Protein 2DKN (pdb70)

Structure (mmCIF, N/CA/C/O backbone):
data_2DKN
#
_entry.id   2DKN
#
_cell.length_a   62.457
_cell.length_b   82.248
_cell.length_c   86.569
_cell.angle_alpha   90.00
_cell.angle_beta   90.00
_cell.angle_gamma   90.00
#
_symmetry.space_group_name_H-M   'P 21 21 21'
#
loop_
_entity.id
_entity.type
_entity.pdbx_description
1 polymer '3-alpha-hydroxysteroid dehydrogenase'
2 non-polymer '1,4-DIHYDRONICOTINAMIDE ADENINE DINUCLEOTIDE'
3 water water
#
loop_
_atom_site.group_PDB
_atom_site.id
_atom_site.type_symbol
_atom_site.label_atom_id
_atom_site.label_alt_id
_atom_site.label_comp_id
_atom_site.label_asym_id
_atom_site.label_entity_id
_atom_site.label_seq_id
_atom_site.pdbx_PDB_ins_code
_atom_site.Cartn_x
_atom_site.Cartn_y
_atom_site.Cartn_z
_atom_site.occupancy
_atom_site.B_iso_or_equiv
_atom_site.auth_seq_id
_atom_site.auth_comp_id
_atom_site.auth_asym_id
_atom_site.auth_atom_id
_atom_site.pdbx_PDB_model_num
ATOM 1 N N . SER A 1 2 ? 2.114 -5.849 17.780 1.00 16.33 2 SER A N 1
ATOM 2 C CA . SER A 1 2 ? 1.194 -5.703 16.632 1.00 17.48 2 SER A CA 1
ATOM 3 C C . SER A 1 2 ? 1.610 -6.587 15.453 1.00 15.62 2 SER A C 1
ATOM 4 O O . SER A 1 2 ? 2.637 -7.257 15.522 1.00 16.12 2 SER A O 1
ATOM 7 N N . VAL A 1 3 ? 0.809 -6.567 14.385 1.00 12.93 3 VAL A N 1
ATOM 8 C CA . VAL A 1 3 ? 1.034 -7.375 13.180 1.00 10.99 3 VAL A CA 1
ATOM 9 C C . VAL A 1 3 ? 1.401 -6.417 12.043 1.00 10.04 3 VAL A C 1
ATOM 10 O O . VAL A 1 3 ? 0.632 -5.517 11.712 1.00 8.12 3 VAL A O 1
ATOM 14 N N . ILE A 1 4 ? 2.591 -6.606 11.486 1.00 9.68 4 ILE A N 1
ATOM 15 C CA . ILE A 1 4 ? 3.141 -5.669 10.509 1.00 8.08 4 ILE A CA 1
ATOM 16 C C . ILE A 1 4 ? 3.619 -6.441 9.286 1.00 8.55 4 ILE A C 1
ATOM 17 O O . ILE A 1 4 ? 4.385 -7.398 9.425 1.00 9.61 4 ILE A O 1
ATOM 22 N N . ALA A 1 5 ? 3.155 -6.027 8.100 1.00 7.50 5 ALA A N 1
ATOM 23 C CA . ALA A 1 5 ? 3.615 -6.584 6.827 1.00 6.83 5 ALA A CA 1
ATOM 24 C C . ALA A 1 5 ? 4.778 -5.767 6.286 1.00 6.91 5 ALA A C 1
ATOM 25 O O . ALA A 1 5 ? 4.750 -4.532 6.327 1.00 5.93 5 ALA A O 1
ATOM 27 N N . ILE A 1 6 ? 5.787 -6.454 5.747 1.00 5.22 6 ILE A N 1
ATOM 28 C CA . ILE A 1 6 ? 6.972 -5.764 5.207 1.00 5.65 6 ILE A CA 1
ATOM 29 C C . ILE A 1 6 ? 7.289 -6.338 3.820 1.00 6.65 6 ILE A C 1
ATOM 30 O O . ILE A 1 6 ? 7.629 -7.524 3.708 1.00 7.15 6 ILE A O 1
ATOM 35 N N . THR A 1 7 ? 7.164 -5.530 2.767 1.00 7.24 7 THR A N 1
ATOM 36 C CA . THR A 1 7 ? 7.626 -5.987 1.457 1.00 6.43 7 THR A CA 1
ATOM 37 C C . THR A 1 7 ? 9.125 -5.779 1.381 1.00 6.66 7 THR A C 1
ATOM 38 O O . THR A 1 7 ? 9.651 -4.829 1.974 1.00 7.13 7 THR A O 1
ATOM 42 N N . GLY A 1 8 ? 9.816 -6.676 0.679 1.00 6.09 8 GLY A N 1
ATOM 43 C CA . GLY A 1 8 ? 11.280 -6.645 0.608 1.00 7.83 8 GLY A CA 1
ATOM 44 C C . GLY A 1 8 ? 11.990 -7.156 1.864 1.00 7.01 8 GLY A C 1
ATOM 45 O O . GLY A 1 8 ? 13.113 -6.760 2.160 1.00 7.19 8 GLY A O 1
ATOM 46 N N . SER A 1 9 ? 11.333 -8.057 2.580 1.00 7.84 9 SER A N 1
ATOM 47 C CA . SER A 1 9 ? 11.810 -8.553 3.861 1.00 8.56 9 SER A CA 1
ATOM 48 C C . SER A 1 9 ? 13.027 -9.491 3.775 1.00 8.88 9 SER A C 1
ATOM 49 O O . SER A 1 9 ? 13.600 -9.833 4.814 1.00 9.05 9 SER A O 1
ATOM 52 N N . ALA A 1 10 ? 13.394 -9.941 2.570 1.00 7.76 10 ALA A N 1
ATOM 53 C CA . ALA A 1 10 ? 14.417 -11.010 2.456 1.00 9.57 10 ALA A CA 1
ATOM 54 C C . ALA A 1 10 ? 15.843 -10.477 2.446 1.00 9.84 10 ALA A C 1
ATOM 55 O O . ALA A 1 10 ? 16.801 -11.258 2.531 1.00 11.98 10 ALA A O 1
ATOM 57 N N . SER A 1 11 ? 15.998 -9.158 2.350 1.00 9.69 11 SER A N 1
ATOM 58 C CA . SER A 1 11 ? 17.320 -8.550 2.178 1.00 9.03 11 SER A CA 1
ATOM 59 C C . SER A 1 11 ? 17.379 -7.141 2.742 1.00 8.58 11 SER A C 1
ATOM 60 O O . SER A 1 11 ? 16.345 -6.501 2.929 1.00 8.83 11 SER A O 1
ATOM 63 N N . GLY A 1 12 ? 18.604 -6.637 2.893 1.00 8.57 12 GLY A N 1
ATOM 64 C CA . GLY A 1 12 ? 18.844 -5.233 3.205 1.00 7.90 12 GLY A CA 1
ATOM 65 C C . GLY A 1 12 ? 18.012 -4.620 4.308 1.00 8.25 12 GLY A C 1
ATOM 66 O O . GLY A 1 12 ? 17.932 -5.179 5.403 1.00 6.86 12 GLY A O 1
ATOM 67 N N . ILE A 1 13 ? 17.411 -3.467 4.010 1.00 7.30 13 ILE A N 1
ATOM 68 C CA . ILE A 1 13 ? 16.613 -2.692 4.978 1.00 7.07 13 ILE A CA 1
ATOM 69 C C . ILE A 1 13 ? 15.405 -3.483 5.495 1.00 5.90 13 ILE A C 1
ATOM 70 O O . ILE A 1 13 ? 15.131 -3.491 6.685 1.00 6.80 13 ILE A O 1
ATOM 75 N N . GLY A 1 14 ? 14.701 -4.155 4.592 1.00 6.59 14 GLY A N 1
ATOM 76 C CA . GLY A 1 14 ? 13.528 -4.937 4.967 1.00 6.02 14 GLY A CA 1
ATOM 77 C C . GLY A 1 14 ? 13.857 -6.080 5.906 1.00 5.47 14 GLY A C 1
ATOM 78 O O . GLY A 1 14 ? 13.107 -6.367 6.852 1.00 6.56 14 GLY A O 1
ATOM 79 N N . ALA A 1 15 ? 14.979 -6.740 5.630 1.00 6.77 15 ALA A N 1
ATOM 80 C CA . ALA A 1 15 ? 15.470 -7.837 6.474 1.00 7.15 15 ALA A CA 1
ATOM 81 C C . ALA A 1 15 ? 15.844 -7.300 7.855 1.00 7.69 15 ALA A C 1
ATOM 82 O O . ALA A 1 15 ? 15.534 -7.910 8.877 1.00 7.61 15 ALA A O 1
ATOM 84 N N . ALA A 1 16 ? 16.483 -6.138 7.878 1.00 7.49 16 ALA A N 1
ATOM 85 C CA . ALA A 1 16 ? 16.899 -5.542 9.144 1.00 7.83 16 ALA A CA 1
ATOM 86 C C . ALA A 1 16 ? 15.666 -5.184 9.979 1.00 8.69 16 ALA A C 1
ATOM 87 O O . ALA A 1 16 ? 15.635 -5.382 11.199 1.00 7.75 16 ALA A O 1
ATOM 89 N N . LEU A 1 17 ? 14.650 -4.654 9.309 1.00 8.61 17 LEU A N 1
ATOM 90 C CA . LEU A 1 17 ? 13.433 -4.227 9.974 1.00 8.44 17 LEU A CA 1
ATOM 91 C C . LEU A 1 17 ? 12.630 -5.437 10.476 1.00 8.35 17 LEU A C 1
ATOM 92 O O . LEU A 1 17 ? 12.085 -5.421 11.582 1.00 6.59 17 LEU A O 1
ATOM 97 N N . LYS A 1 18 ? 12.564 -6.488 9.660 1.00 8.59 18 LYS A N 1
ATOM 98 C CA . LYS A 1 18 ? 11.877 -7.714 10.065 1.00 10.51 18 LYS A CA 1
ATOM 99 C C . LYS A 1 18 ? 12.483 -8.225 11.372 1.00 11.15 18 LYS A C 1
ATOM 100 O O . LYS A 1 18 ? 11.770 -8.578 12.307 1.00 10.58 18 LYS A O 1
ATOM 106 N N . GLU A 1 19 ? 13.810 -8.244 11.433 1.00 10.93 19 GLU A N 1
ATOM 107 C CA . GLU A 1 19 ? 14.513 -8.707 12.627 1.00 13.18 19 GLU A CA 1
ATOM 108 C C . GLU A 1 19 ? 14.252 -7.788 13.822 1.00 12.44 19 GLU A C 1
ATOM 109 O O . GLU A 1 19 ? 13.914 -8.249 14.914 1.00 11.71 19 GLU A O 1
ATOM 115 N N . LEU A 1 20 ? 14.416 -6.489 13.611 1.00 11.68 20 LEU A N 1
ATOM 116 C CA . LEU A 1 20 ? 14.126 -5.497 14.661 1.00 11.58 20 LEU A CA 1
ATOM 117 C C . LEU A 1 20 ? 12.721 -5.655 15.272 1.00 11.57 20 LEU A C 1
ATOM 118 O O . LEU A 1 20 ? 12.569 -5.740 16.495 1.00 10.91 20 LEU A O 1
ATOM 123 N N . LEU A 1 21 ? 11.688 -5.674 14.429 1.00 10.12 21 LEU A N 1
ATOM 124 C CA . LEU A 1 21 ? 10.304 -5.790 14.903 1.00 9.84 21 LEU A CA 1
ATOM 125 C C . LEU A 1 21 ? 10.016 -7.121 15.590 1.00 10.37 21 LEU A C 1
ATOM 126 O O . LEU A 1 21 ? 9.270 -7.178 16.568 1.00 10.49 21 LEU A O 1
ATOM 131 N N . ALA A 1 22 ? 10.591 -8.194 15.056 1.00 10.42 22 ALA A N 1
ATOM 132 C CA . ALA A 1 22 ? 10.349 -9.528 15.609 1.00 12.35 22 ALA A CA 1
ATOM 133 C C . ALA A 1 22 ? 10.902 -9.596 17.047 1.00 13.52 22 ALA A C 1
ATOM 134 O O . ALA A 1 22 ? 10.230 -10.079 17.972 1.00 13.46 22 ALA A O 1
ATOM 136 N N . ARG A 1 23 ? 12.120 -9.089 17.216 1.00 15.18 23 ARG A N 1
ATOM 137 C CA . ARG A 1 23 ? 12.774 -9.046 18.526 1.00 17.53 23 ARG A CA 1
ATOM 138 C C . ARG A 1 23 ? 12.047 -8.189 19.544 1.00 18.02 23 ARG A C 1
ATOM 139 O O . ARG A 1 23 ? 12.093 -8.458 20.747 1.00 18.29 23 ARG A O 1
ATOM 147 N N . ALA A 1 24 ? 11.364 -7.160 19.058 1.00 16.80 24 ALA A N 1
ATOM 148 C CA . ALA A 1 24 ? 10.548 -6.304 19.913 1.00 18.22 24 ALA A CA 1
ATOM 149 C C . ALA A 1 24 ? 9.177 -6.913 20.202 1.00 18.25 24 ALA A C 1
ATOM 150 O O . ALA A 1 24 ? 8.358 -6.300 20.888 1.00 18.92 24 ALA A O 1
ATOM 152 N N . GLY A 1 25 ? 8.915 -8.096 19.658 1.00 17.51 25 GLY A N 1
ATOM 153 C CA . GLY A 1 25 ? 7.707 -8.849 19.999 1.00 17.43 25 GLY A CA 1
ATOM 154 C C . GLY A 1 25 ? 6.553 -8.798 19.022 1.00 17.79 25 GLY A C 1
ATOM 155 O O . GLY A 1 25 ? 5.494 -9.366 19.282 1.00 17.89 25 GLY A O 1
ATOM 156 N N . HIS A 1 26 ? 6.752 -8.130 17.886 1.00 16.50 26 HIS A N 1
ATOM 157 C CA . HIS A 1 26 ? 5.698 -7.998 16.885 1.00 16.12 26 HIS A CA 1
ATOM 158 C C . HIS A 1 26 ? 5.640 -9.209 15.983 1.00 14.48 26 HIS A C 1
ATOM 159 O O . HIS A 1 26 ? 6.627 -9.923 15.826 1.00 14.52 26 HIS A O 1
ATOM 166 N N . THR A 1 27 ? 4.481 -9.409 15.376 1.00 13.96 27 THR A N 1
ATOM 167 C CA . THR A 1 27 ? 4.310 -10.445 14.365 1.00 13.31 27 THR A CA 1
ATOM 168 C C . THR A 1 27 ? 4.596 -9.819 13.010 1.00 12.83 27 THR A C 1
ATOM 169 O O . THR A 1 27 ? 3.934 -8.862 12.622 1.00 12.07 27 THR A O 1
ATOM 173 N N . VAL A 1 28 ? 5.590 -10.356 12.306 1.00 11.33 28 VAL A N 1
ATOM 174 C CA . VAL A 1 28 ? 5.997 -9.797 11.008 1.00 11.04 28 VAL A CA 1
ATOM 175 C C . VAL A 1 28 ? 5.568 -10.716 9.872 1.00 10.08 28 VAL A C 1
ATOM 176 O O . VAL A 1 28 ? 5.808 -11.920 9.932 1.00 10.47 28 VAL A O 1
ATOM 180 N N . ILE A 1 29 ? 4.897 -10.161 8.862 1.00 8.24 29 ILE A N 1
ATOM 181 C CA . ILE A 1 29 ? 4.539 -10.917 7.676 1.00 9.01 29 ILE A CA 1
ATOM 182 C C . ILE A 1 29 ? 5.447 -10.450 6.536 1.00 9.04 29 ILE A C 1
ATOM 183 O O . ILE A 1 29 ? 5.342 -9.315 6.090 1.00 10.16 29 ILE A O 1
ATOM 188 N N . GLY A 1 30 ? 6.366 -11.300 6.096 1.00 8.17 30 GLY A N 1
ATOM 189 C CA . GLY A 1 30 ? 7.340 -10.865 5.087 1.00 8.47 30 GLY A CA 1
ATOM 190 C C . GLY A 1 30 ? 6.869 -11.194 3.678 1.00 8.71 30 GLY A C 1
ATOM 191 O O . GLY A 1 30 ? 6.322 -12.270 3.445 1.00 10.27 30 GLY A O 1
ATOM 192 N N . ILE A 1 31 ? 7.066 -10.256 2.744 1.00 7.31 31 ILE A N 1
ATOM 193 C CA . ILE A 1 31 ? 6.734 -10.482 1.337 1.00 7.48 31 ILE A CA 1
ATOM 194 C C . ILE A 1 31 ? 7.986 -10.184 0.508 1.00 7.48 31 ILE A C 1
ATOM 195 O O . ILE A 1 31 ? 8.600 -9.124 0.665 1.00 5.83 31 ILE A O 1
ATOM 200 N N . ASP A 1 32 ? 8.398 -11.124 -0.340 1.00 6.84 32 ASP A N 1
ATOM 201 C CA . ASP A 1 32 ? 9.560 -10.877 -1.183 1.00 6.85 32 ASP A CA 1
ATOM 202 C C . ASP A 1 32 ? 9.454 -11.824 -2.387 1.00 7.19 32 ASP A C 1
ATOM 203 O O . ASP A 1 32 ? 8.508 -12.595 -2.462 1.00 6.61 32 ASP A O 1
ATOM 208 N N . ARG A 1 33 ? 10.416 -11.755 -3.300 1.00 7.98 33 ARG A N 1
ATOM 209 C CA . ARG A 1 33 ? 10.429 -12.665 -4.472 1.00 9.64 33 ARG A CA 1
ATOM 210 C C . ARG A 1 33 ? 10.573 -14.110 -4.038 1.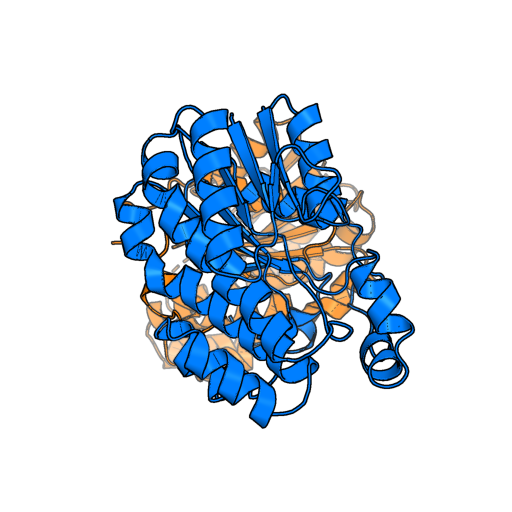00 11.03 33 ARG A C 1
ATOM 211 O O . ARG A 1 33 ? 10.044 -15.022 -4.683 1.00 12.16 33 ARG A O 1
ATOM 219 N N . GLY A 1 34 ? 11.313 -14.302 -2.955 1.00 10.31 34 GLY A N 1
ATOM 220 C CA . GLY A 1 34 ? 11.566 -15.617 -2.400 1.00 11.88 34 GLY A CA 1
ATOM 221 C C . GLY A 1 34 ? 12.063 -15.423 -0.986 1.00 13.50 34 GLY A C 1
ATOM 222 O O . GLY A 1 34 ? 12.277 -14.265 -0.543 1.00 11.79 34 GLY A O 1
ATOM 223 N N . GLN A 1 35 ? 12.266 -16.542 -0.277 1.00 13.87 35 GLN A N 1
ATOM 224 C CA . GLN A 1 35 ? 12.788 -16.517 1.092 1.00 16.31 35 GLN A CA 1
ATOM 225 C C . GLN A 1 35 ? 11.960 -15.597 1.988 1.00 13.45 35 GLN A C 1
ATOM 226 O O . GLN A 1 35 ? 12.504 -14.723 2.674 1.00 12.51 35 GLN A O 1
ATOM 232 N N . ALA A 1 36 ? 10.650 -15.771 1.945 1.00 12.41 36 ALA A N 1
ATOM 233 C CA . ALA A 1 36 ? 9.743 -14.933 2.739 1.00 12.53 36 ALA A CA 1
ATOM 234 C C . ALA A 1 36 ? 8.490 -15.724 3.025 1.00 12.72 36 ALA A C 1
ATOM 235 O O . ALA A 1 36 ? 8.240 -16.717 2.355 1.00 12.20 36 ALA A O 1
ATOM 237 N N . ASP A 1 37 ? 7.712 -15.280 4.012 1.00 11.70 37 ASP A N 1
ATOM 238 C CA . ASP A 1 37 ? 6.402 -15.864 4.294 1.00 13.15 37 ASP A CA 1
ATOM 239 C C . ASP A 1 37 ? 5.555 -15.917 3.040 1.00 13.02 37 ASP A C 1
ATOM 240 O O . ASP A 1 37 ? 4.883 -16.914 2.772 1.00 13.25 37 ASP A O 1
ATOM 245 N N . ILE A 1 38 ? 5.570 -14.827 2.276 1.00 10.72 38 ILE A N 1
ATOM 246 C CA . ILE A 1 38 ? 4.762 -14.699 1.081 1.00 10.37 38 ILE A CA 1
ATOM 247 C C . ILE A 1 38 ? 5.698 -14.408 -0.081 1.00 12.22 38 ILE A C 1
ATOM 248 O O . ILE A 1 38 ? 6.430 -13.417 -0.051 1.00 10.79 38 ILE A O 1
ATOM 253 N N . GLU A 1 39 ? 5.701 -15.289 -1.084 1.00 11.75 39 GLU A N 1
ATOM 254 C CA . GLU A 1 39 ? 6.604 -15.150 -2.225 1.00 14.61 39 GLU A CA 1
ATOM 255 C C . GLU A 1 39 ? 5.773 -14.642 -3.381 1.00 13.68 39 GLU A C 1
ATOM 256 O O . GLU A 1 39 ? 4.806 -15.299 -3.806 1.00 13.21 39 GLU A O 1
ATOM 262 N N . ALA A 1 40 ? 6.102 -13.439 -3.844 1.00 11.81 40 ALA A N 1
ATOM 263 C CA . ALA A 1 40 ? 5.316 -12.785 -4.878 1.00 9.92 40 ALA A CA 1
ATOM 264 C C . ALA A 1 40 ? 6.174 -11.785 -5.633 1.00 10.11 40 ALA A C 1
ATOM 265 O O . ALA A 1 40 ? 7.077 -11.148 -5.056 1.00 8.90 40 ALA A O 1
ATOM 267 N N . ASP A 1 41 ? 5.881 -11.654 -6.924 1.00 7.65 41 ASP A N 1
ATOM 268 C CA . ASP A 1 41 ? 6.576 -10.729 -7.797 1.00 7.63 41 ASP A CA 1
ATOM 269 C C . ASP A 1 41 ? 5.776 -9.421 -7.873 1.00 7.80 41 ASP A C 1
ATOM 270 O O . ASP A 1 41 ? 4.772 -9.325 -8.566 1.00 6.99 41 ASP A O 1
ATOM 275 N N . LEU A 1 42 ? 6.228 -8.418 -7.122 1.00 6.74 42 LEU A N 1
ATOM 276 C CA . LEU A 1 42 ? 5.499 -7.171 -7.007 1.00 7.04 42 LEU A CA 1
ATOM 277 C C . LEU A 1 42 ? 5.625 -6.257 -8.226 1.00 8.32 42 LEU A C 1
ATOM 278 O O . LEU A 1 42 ? 5.125 -5.139 -8.192 1.00 9.77 42 LEU A O 1
ATOM 283 N N . SER A 1 43 ? 6.290 -6.736 -9.282 1.00 8.45 43 SER A N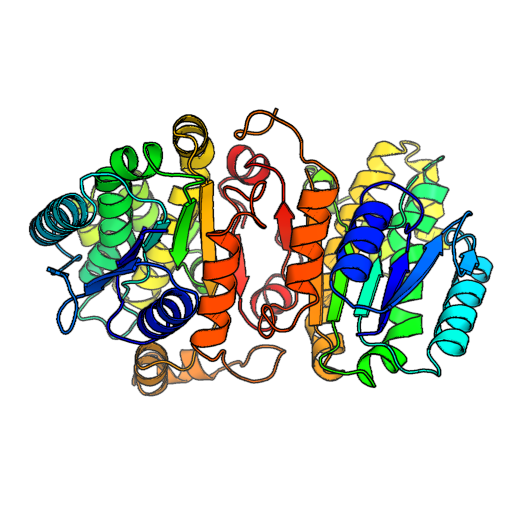 1
ATOM 284 C CA . SER A 1 43 ? 6.424 -5.963 -10.520 1.00 9.24 43 SER A CA 1
ATOM 285 C C . SER A 1 43 ? 5.292 -6.203 -11.527 1.00 10.14 43 SER A C 1
ATOM 286 O O . SER A 1 43 ? 5.308 -5.618 -12.605 1.00 10.90 43 SER A O 1
ATOM 289 N N . THR A 1 44 ? 4.334 -7.071 -11.197 1.00 9.43 44 THR A N 1
ATOM 290 C CA . THR A 1 44 ? 3.153 -7.241 -12.069 1.00 11.68 44 THR A CA 1
ATOM 291 C C . THR A 1 44 ? 1.853 -7.168 -11.288 1.00 12.31 44 THR A C 1
ATOM 292 O O . THR A 1 44 ? 1.839 -7.478 -10.095 1.00 10.12 44 THR A O 1
ATOM 296 N N . PRO A 1 45 ? 0.749 -6.765 -11.960 1.00 13.42 45 PRO A N 1
ATOM 297 C CA . PRO A 1 45 ? -0.537 -6.695 -11.262 1.00 13.24 45 PRO A CA 1
ATOM 298 C C . PRO A 1 45 ? -0.891 -8.035 -10.625 1.00 14.07 45 PRO A C 1
ATOM 299 O O . PRO A 1 45 ? -1.401 -8.076 -9.494 1.00 12.29 45 PRO A O 1
ATOM 303 N N . GLY A 1 46 ? -0.593 -9.120 -11.338 1.00 13.21 46 GLY A N 1
ATOM 304 C CA . GLY A 1 46 ? -0.845 -10.468 -10.824 1.00 13.48 46 GLY A CA 1
ATOM 305 C C . GLY A 1 46 ? -0.091 -10.804 -9.547 1.00 12.05 46 GLY A C 1
ATOM 306 O O . GLY A 1 46 ? -0.673 -11.341 -8.606 1.00 12.03 46 GLY A O 1
ATOM 307 N N . GLY A 1 47 ? 1.204 -10.499 -9.508 1.00 11.30 47 GLY A N 1
ATOM 308 C CA . GLY A 1 47 ? 1.997 -10.713 -8.306 1.00 10.66 47 GLY A CA 1
ATOM 309 C C . GLY A 1 47 ? 1.498 -9.864 -7.150 1.00 10.58 47 GLY A C 1
ATOM 310 O O . GLY A 1 47 ? 1.440 -10.310 -6.024 1.00 8.92 47 GLY A O 1
ATOM 311 N N . ARG A 1 48 ? 1.139 -8.620 -7.433 1.00 11.38 48 ARG A N 1
ATOM 312 C CA . ARG A 1 48 ? 0.641 -7.770 -6.368 1.00 11.21 48 ARG A CA 1
ATOM 313 C C . ARG A 1 48 ? -0.651 -8.330 -5.766 1.00 12.66 48 ARG A C 1
ATOM 314 O O . ARG A 1 48 ? -0.833 -8.318 -4.541 1.00 12.45 48 ARG A O 1
ATOM 322 N N . GLU A 1 49 ? -1.527 -8.830 -6.640 1.00 13.37 49 GLU A N 1
ATOM 323 C CA . GLU A 1 49 ? -2.820 -9.398 -6.252 1.00 16.98 49 GLU A CA 1
ATOM 324 C C . GLU A 1 49 ? -2.616 -10.573 -5.309 1.00 15.05 49 GLU A C 1
ATOM 325 O O . GLU A 1 49 ? -3.268 -10.672 -4.259 1.00 12.93 49 GLU A O 1
ATOM 331 N N . THR A 1 50 ? -1.682 -11.447 -5.684 1.00 13.82 50 THR A N 1
ATOM 332 C CA . THR A 1 50 ? -1.299 -12.588 -4.855 1.00 14.99 50 THR A CA 1
ATOM 333 C C . THR A 1 50 ? -0.823 -12.138 -3.495 1.00 13.40 50 THR A C 1
ATOM 334 O O . THR A 1 50 ? -1.294 -12.629 -2.469 1.00 13.42 50 THR A O 1
ATOM 338 N N . ALA A 1 51 ? 0.112 -11.193 -3.494 1.00 12.38 51 ALA A N 1
ATOM 339 C CA . ALA A 1 51 ? 0.662 -10.647 -2.247 1.00 11.25 51 ALA A CA 1
ATOM 340 C C . ALA A 1 51 ? -0.438 -10.092 -1.329 1.00 11.22 51 ALA A C 1
ATOM 341 O O . ALA A 1 51 ? -0.476 -10.417 -0.139 1.00 10.70 51 ALA A O 1
ATOM 343 N N . VAL A 1 52 ? -1.316 -9.249 -1.879 1.00 9.47 52 VAL A N 1
ATOM 344 C CA . VAL A 1 52 ? -2.390 -8.638 -1.086 1.00 10.06 52 VAL A CA 1
ATOM 345 C C . VAL A 1 52 ? -3.290 -9.715 -0.464 1.00 11.01 52 VAL A C 1
ATOM 346 O O . VAL A 1 52 ? -3.546 -9.708 0.762 1.00 10.41 52 VAL A O 1
ATOM 350 N N . ALA A 1 53 ? -3.758 -10.646 -1.297 1.00 10.50 53 ALA A N 1
ATOM 351 C CA . ALA A 1 53 ? -4.643 -11.731 -0.810 1.00 11.64 53 ALA A CA 1
ATOM 352 C C . ALA A 1 53 ? -3.959 -12.547 0.277 1.00 11.44 53 ALA A C 1
ATOM 353 O O . ALA A 1 53 ? -4.572 -12.885 1.302 1.00 10.53 53 ALA A O 1
ATOM 355 N N . ALA A 1 54 ? -2.679 -12.851 0.066 1.00 11.94 54 ALA A N 1
ATOM 356 C CA . ALA A 1 54 ? -1.901 -13.620 1.031 1.00 12.31 54 ALA A CA 1
ATOM 357 C C . ALA A 1 54 ? -1.687 -12.873 2.352 1.00 12.86 54 ALA A C 1
ATOM 358 O O . ALA A 1 54 ? -1.777 -13.462 3.447 1.00 12.75 54 ALA A O 1
ATOM 360 N N . VAL A 1 55 ? -1.394 -11.580 2.269 1.00 12.15 55 VAL A N 1
ATOM 361 C CA . VAL A 1 55 ? -1.285 -10.785 3.493 1.00 12.36 55 VAL A CA 1
ATOM 362 C C . VAL A 1 55 ? -2.622 -10.789 4.247 1.00 11.09 55 VAL A C 1
ATOM 363 O O . VAL A 1 55 ? -2.637 -11.013 5.453 1.00 12.52 55 VAL A O 1
ATOM 367 N N . LEU A 1 56 ? -3.728 -10.523 3.548 1.00 10.50 56 LEU A N 1
ATOM 368 C CA . LEU A 1 56 ? -5.052 -10.497 4.196 1.00 10.68 56 LEU A CA 1
ATOM 369 C C . LEU A 1 56 ? -5.346 -11.812 4.908 1.00 12.25 56 LEU A C 1
ATOM 370 O O . LEU A 1 56 ? -5.843 -11.819 6.034 1.00 11.50 56 LEU A O 1
ATOM 375 N N . ASP A 1 57 ? -5.027 -12.920 4.247 1.00 12.90 57 ASP A N 1
ATOM 376 C CA . ASP A 1 57 ? -5.245 -14.224 4.859 1.00 15.62 57 ASP A CA 1
ATOM 377 C C . ASP A 1 57 ? -4.414 -14.340 6.137 1.00 15.22 57 ASP A C 1
ATOM 378 O O . ASP A 1 57 ? -4.922 -14.749 7.182 1.00 15.13 57 ASP A O 1
ATOM 383 N N . ARG A 1 58 ? -3.141 -13.971 6.062 1.00 16.18 58 ARG A N 1
ATOM 384 C CA . ARG A 1 58 ? -2.244 -14.153 7.209 1.00 17.86 58 ARG A CA 1
ATOM 385 C C . ARG A 1 58 ? -2.590 -13.273 8.416 1.00 17.02 58 ARG A C 1
ATOM 386 O O . ARG A 1 58 ? -2.333 -13.658 9.565 1.00 17.88 58 ARG A O 1
ATOM 394 N N . CYS A 1 59 ? -3.162 -12.095 8.170 1.00 15.13 59 CYS A N 1
ATOM 395 C CA . CYS A 1 59 ? -3.470 -11.186 9.273 1.00 14.53 59 CYS A CA 1
ATOM 396 C C . CYS A 1 59 ? -4.952 -11.166 9.641 1.00 14.08 59 CYS A C 1
ATOM 397 O O . CYS A 1 59 ? -5.384 -10.385 10.504 1.00 14.01 59 CYS A O 1
ATOM 400 N N . GLY A 1 60 ? -5.735 -12.018 8.996 1.00 13.61 60 GLY A N 1
ATOM 401 C CA . GLY A 1 60 ? -7.172 -12.054 9.231 1.00 13.62 60 GLY A CA 1
ATOM 402 C C . GLY A 1 60 ? -7.863 -10.768 8.850 1.00 13.52 60 GLY A C 1
ATOM 403 O O . GLY A 1 60 ? -8.877 -10.388 9.446 1.00 13.21 60 GLY A O 1
ATOM 404 N N . GLY A 1 61 ? -7.319 -10.087 7.843 1.00 12.22 61 GLY A N 1
ATOM 405 C CA . GLY A 1 61 ? -7.932 -8.857 7.338 1.00 12.40 61 GLY A CA 1
ATOM 406 C C . GLY A 1 61 ? -7.816 -7.658 8.265 1.00 11.91 61 GLY A C 1
ATOM 407 O O . GLY A 1 61 ? -8.539 -6.670 8.080 1.00 11.63 61 GLY A O 1
ATOM 408 N N . VAL A 1 62 ? -6.932 -7.764 9.269 1.00 11.00 62 VAL A N 1
ATOM 409 C CA . VAL A 1 62 ? -6.618 -6.676 10.221 1.00 11.78 62 VAL A CA 1
ATOM 410 C C . VAL A 1 62 ? -5.095 -6.497 10.341 1.00 11.97 62 VAL A C 1
ATOM 411 O O . VAL A 1 62 ? -4.367 -7.413 10.754 1.00 11.75 62 VAL A O 1
ATOM 415 N N . LEU A 1 63 ? -4.618 -5.309 9.976 1.00 11.44 63 LEU A N 1
ATOM 416 C CA . LEU A 1 63 ? -3.192 -5.045 9.900 1.00 10.71 63 LEU A CA 1
ATOM 417 C C . LEU A 1 63 ? -2.874 -3.811 10.726 1.00 10.04 63 LEU A C 1
ATOM 418 O O . LEU A 1 63 ? -3.550 -2.805 10.599 1.00 9.99 63 LEU A O 1
ATOM 423 N N . ASP A 1 64 ? -1.853 -3.877 11.565 1.00 8.73 64 ASP A N 1
ATOM 424 C CA . ASP A 1 64 ? -1.458 -2.690 12.319 1.00 9.56 64 ASP A CA 1
ATOM 425 C C . ASP A 1 64 ? -0.343 -1.892 11.658 1.00 8.83 64 ASP A C 1
ATOM 426 O O . ASP A 1 64 ? -0.140 -0.741 11.995 1.00 8.51 64 ASP A O 1
ATOM 431 N N . GLY A 1 65 ? 0.387 -2.508 10.734 1.00 8.86 65 GLY A N 1
ATOM 432 C CA . GLY A 1 65 ? 1.534 -1.825 10.120 1.00 6.34 65 GLY A CA 1
ATOM 433 C C . GLY A 1 65 ? 1.809 -2.385 8.740 1.00 5.61 65 GLY A C 1
ATOM 434 O O . GLY A 1 65 ? 1.575 -3.569 8.495 1.00 6.40 65 GLY A O 1
ATOM 435 N N . LEU A 1 66 ? 2.233 -1.520 7.827 1.00 5.09 66 LEU A N 1
ATOM 436 C CA . LEU A 1 66 ? 2.670 -1.957 6.491 1.00 6.01 66 LEU A CA 1
ATOM 437 C C . LEU A 1 66 ? 3.895 -1.132 6.109 1.00 5.45 66 LEU A C 1
ATOM 438 O O . LEU A 1 66 ? 3.868 0.106 6.195 1.00 5.10 66 LEU A O 1
ATOM 443 N N . VAL A 1 67 ? 4.965 -1.810 5.678 1.00 5.15 67 VAL A N 1
ATOM 444 C CA . VAL A 1 67 ? 6.173 -1.121 5.205 1.00 5.09 67 VAL A CA 1
ATOM 445 C C . VAL A 1 67 ? 6.486 -1.604 3.782 1.00 7.17 67 VAL A C 1
ATOM 446 O O . VAL A 1 67 ? 6.686 -2.809 3.561 1.00 6.60 67 VAL A O 1
ATOM 450 N N . CYS A 1 68 ? 6.435 -0.669 2.832 1.00 7.76 68 CYS A N 1
ATOM 451 C CA . CYS A 1 68 ? 6.712 -0.957 1.426 1.00 9.01 68 CYS A CA 1
ATOM 452 C C . 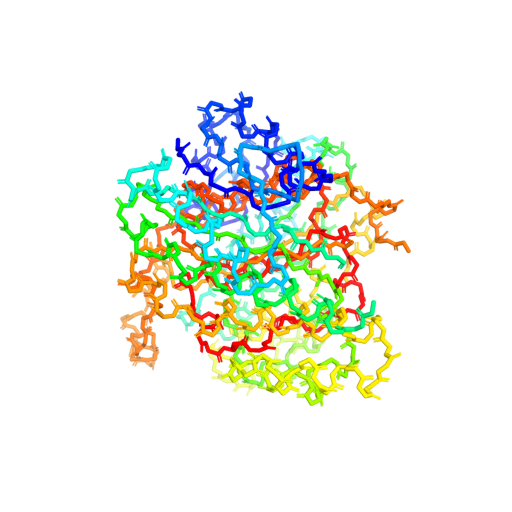CYS A 1 68 ? 8.172 -0.663 1.151 1.00 9.79 68 CYS A C 1
ATOM 453 O O . CYS A 1 68 ? 8.572 0.477 0.849 1.00 10.66 68 CYS A O 1
ATOM 456 N N . CYS A 1 69 ? 8.974 -1.709 1.283 1.00 9.00 69 CYS A N 1
ATOM 457 C CA . CYS A 1 69 ? 10.433 -1.580 1.199 1.00 9.47 69 CYS A CA 1
ATOM 458 C C . CYS A 1 69 ? 11.007 -2.270 -0.067 1.00 8.58 69 CYS A C 1
ATOM 459 O O . CYS A 1 69 ? 12.120 -1.966 -0.490 1.00 9.02 69 CYS A O 1
ATOM 462 N N . ALA A 1 70 ? 10.241 -3.166 -0.695 1.00 6.66 70 ALA A N 1
ATOM 463 C CA . ALA A 1 70 ? 10.719 -3.808 -1.935 1.00 7.00 70 ALA A CA 1
ATOM 464 C C . ALA A 1 70 ? 11.075 -2.740 -2.972 1.00 7.26 70 ALA A C 1
ATOM 465 O O . ALA A 1 70 ? 10.316 -1.807 -3.207 1.00 7.52 70 ALA A O 1
ATOM 467 N N . GLY A 1 71 ? 12.244 -2.863 -3.581 1.00 7.43 71 GLY A N 1
ATOM 468 C CA . GLY A 1 71 ? 12.596 -1.943 -4.636 1.00 7.97 71 GLY A CA 1
ATOM 469 C C . GLY A 1 71 ? 13.816 -2.413 -5.380 1.00 7.72 71 GLY A C 1
ATOM 470 O O . GLY A 1 71 ? 14.535 -3.313 -4.910 1.00 7.82 71 GLY A O 1
ATOM 471 N N . VAL A 1 72 ? 14.045 -1.799 -6.541 1.00 7.67 72 VAL A N 1
ATOM 472 C CA . VAL A 1 72 ? 15.193 -2.127 -7.340 1.00 7.99 72 VAL A CA 1
ATOM 473 C C . VAL A 1 72 ? 15.912 -0.834 -7.678 1.00 10.89 72 VAL A C 1
ATOM 474 O O . VAL A 1 72 ? 15.309 0.261 -7.681 1.00 9.45 72 VAL A O 1
ATOM 478 N N . GLY A 1 73 ? 17.215 -0.949 -7.941 1.00 11.78 73 GLY A N 1
ATOM 479 C CA . GLY A 1 73 ? 18.016 0.233 -8.240 1.00 11.27 73 GLY A CA 1
ATOM 480 C C . GLY A 1 73 ? 18.486 0.266 -9.675 1.00 10.65 73 GLY A C 1
ATOM 481 O O . GLY A 1 73 ? 17.909 -0.380 -10.556 1.00 11.41 73 GLY A O 1
ATOM 482 N N . VAL A 1 74 ? 19.531 1.044 -9.920 1.00 10.21 74 VAL A N 1
ATOM 483 C CA . VAL A 1 74 ? 19.963 1.282 -11.287 1.00 10.66 74 VAL A CA 1
ATOM 484 C C . VAL A 1 74 ? 20.468 0.052 -12.053 1.00 10.39 74 VAL A C 1
ATOM 485 O O . VAL A 1 74 ? 20.596 0.127 -13.275 1.00 11.73 74 VAL A O 1
ATOM 489 N N . THR A 1 75 ? 20.767 -1.049 -11.362 1.00 10.17 75 THR A N 1
ATOM 490 C CA . THR A 1 75 ? 21.148 -2.294 -12.045 1.00 11.01 75 THR A CA 1
ATOM 491 C C . THR A 1 75 ? 19.964 -3.225 -12.370 1.00 11.54 75 THR A C 1
ATOM 492 O O . THR A 1 75 ? 20.167 -4.374 -12.773 1.00 12.24 75 THR A O 1
ATOM 496 N N . ALA A 1 76 ? 18.731 -2.739 -12.201 1.00 11.08 76 ALA A N 1
ATOM 497 C CA . ALA A 1 76 ? 17.546 -3.502 -12.601 1.00 10.61 76 ALA A CA 1
ATOM 498 C C . ALA A 1 76 ? 17.575 -3.798 -14.096 1.00 10.21 76 ALA A C 1
ATOM 499 O O . ALA A 1 76 ? 18.248 -3.092 -14.867 1.00 9.17 76 ALA A O 1
ATOM 501 N N . ALA A 1 77 ? 16.778 -4.793 -14.496 1.00 9.87 77 ALA A N 1
ATOM 502 C CA . ALA A 1 77 ? 16.696 -5.281 -15.875 1.00 10.64 77 ALA A CA 1
ATOM 503 C C . ALA A 1 77 ? 16.470 -4.168 -16.892 1.00 11.74 77 ALA A C 1
ATOM 504 O O . ALA A 1 77 ? 17.134 -4.098 -17.943 1.00 12.11 77 ALA A O 1
ATOM 506 N N . ASN A 1 78 ? 15.536 -3.279 -16.578 1.00 9.80 78 ASN A N 1
ATOM 507 C CA . ASN A 1 78 ? 15.221 -2.166 -17.465 1.00 10.84 78 ASN A CA 1
ATOM 508 C C . ASN A 1 78 ? 14.451 -1.093 -16.704 1.00 9.96 78 ASN A C 1
ATOM 509 O O . ASN A 1 78 ? 14.047 -1.309 -15.568 1.00 9.72 78 ASN A O 1
ATOM 514 N N . SER A 1 79 ? 14.256 0.061 -17.335 1.00 10.51 79 SER A N 1
ATOM 515 C CA . SER A 1 79 ? 13.533 1.173 -16.709 1.00 9.23 79 SER A CA 1
ATOM 516 C C . SER A 1 79 ? 12.091 0.824 -16.389 1.00 9.29 79 SER A C 1
ATOM 517 O O . SER A 1 79 ? 11.548 1.288 -15.388 1.00 8.48 79 SER A O 1
ATOM 520 N N . GLY A 1 80 ? 11.456 0.017 -17.239 1.00 9.26 80 GLY A N 1
ATOM 521 C CA . GLY A 1 80 ? 10.065 -0.392 -17.010 1.00 8.33 80 GLY A CA 1
ATOM 522 C C . GLY A 1 80 ? 9.924 -1.155 -15.703 1.00 9.19 80 GLY A C 1
ATOM 523 O O . GLY A 1 80 ? 8.951 -0.962 -14.954 1.00 7.47 80 GLY A O 1
ATOM 524 N N . LEU A 1 81 ? 10.905 -2.004 -15.408 1.00 8.53 81 LEU A N 1
ATOM 525 C CA . LEU A 1 81 ? 10.829 -2.829 -14.208 1.00 8.47 81 LEU A CA 1
ATOM 526 C C . LEU A 1 81 ? 10.938 -1.943 -12.958 1.00 7.85 81 LEU A C 1
ATOM 527 O O . LEU A 1 81 ? 10.232 -2.158 -11.976 1.00 6.76 81 LEU A O 1
ATOM 532 N N . VAL A 1 82 ? 11.827 -0.954 -13.022 1.00 7.11 82 VAL A N 1
ATOM 533 C CA . VAL A 1 82 ? 12.040 0.006 -11.926 1.00 6.96 82 VAL A CA 1
ATOM 534 C C . VAL A 1 82 ? 10.712 0.687 -11.547 1.00 7.85 82 VAL A C 1
ATOM 535 O O . VAL A 1 82 ? 10.324 0.729 -10.362 1.00 8.20 82 VAL A O 1
ATOM 539 N N . VAL A 1 83 ? 9.989 1.180 -12.552 1.00 6.80 83 VAL A N 1
ATOM 540 C CA . VAL A 1 83 ? 8.700 1.814 -12.313 1.00 7.74 83 VAL A CA 1
ATOM 541 C C . VAL A 1 83 ? 7.671 0.818 -11.778 1.00 7.62 83 VAL A C 1
ATOM 542 O O . VAL A 1 83 ? 6.928 1.115 -10.849 1.00 6.50 83 VAL A O 1
ATOM 546 N N . ALA A 1 84 ? 7.632 -0.376 -12.351 1.00 7.34 84 ALA A N 1
ATOM 547 C CA . ALA A 1 84 ? 6.632 -1.361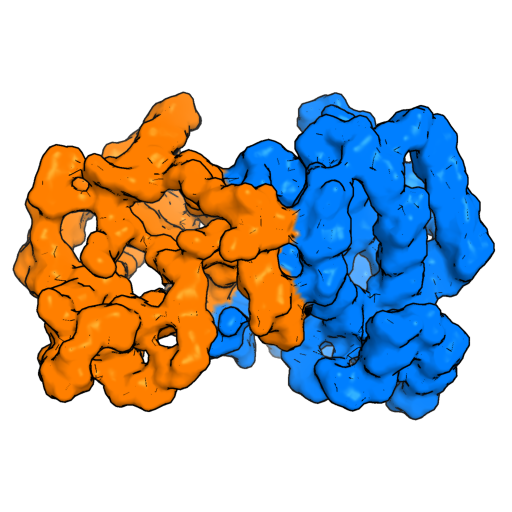 -11.953 1.00 7.14 84 ALA A CA 1
ATOM 548 C C . ALA A 1 84 ? 6.778 -1.727 -10.479 1.00 7.61 84 ALA A C 1
ATOM 549 O O . ALA A 1 84 ? 5.789 -1.903 -9.770 1.00 7.25 84 ALA A O 1
ATOM 551 N N . VAL A 1 85 ? 8.017 -1.885 -10.033 1.00 7.58 85 VAL A N 1
ATOM 552 C CA . VAL A 1 85 ? 8.246 -2.304 -8.642 1.00 7.91 85 VAL A CA 1
ATOM 553 C C . VAL A 1 85 ? 8.230 -1.095 -7.716 1.00 8.08 85 VAL A C 1
ATOM 554 O O . VAL A 1 85 ? 7.508 -1.085 -6.725 1.00 7.45 85 VAL A O 1
ATOM 558 N N . ASN A 1 86 ? 9.033 -0.081 -8.030 1.00 5.81 86 ASN A N 1
ATOM 559 C CA . ASN A 1 86 ? 9.225 1.015 -7.083 1.00 6.16 86 ASN A CA 1
ATOM 560 C C . ASN A 1 86 ? 7.999 1.880 -6.896 1.00 6.86 86 ASN A C 1
ATOM 561 O O . ASN A 1 86 ? 7.815 2.478 -5.820 1.00 7.86 86 ASN A O 1
ATOM 566 N N . TYR A 1 87 ? 7.197 2.010 -7.953 1.00 5.60 87 TYR A N 1
ATOM 567 C CA . TYR A 1 87 ? 5.957 2.761 -7.827 1.00 6.57 87 TYR A CA 1
ATOM 568 C C . TYR A 1 87 ? 4.748 1.840 -7.613 1.00 7.30 87 TYR A C 1
ATOM 569 O O . TYR A 1 87 ? 4.098 1.896 -6.559 1.00 8.64 87 TYR A O 1
ATOM 578 N N . PHE A 1 88 ? 4.460 0.998 -8.596 1.00 6.58 88 PHE A N 1
ATOM 579 C CA . PHE A 1 88 ? 3.223 0.223 -8.583 1.00 8.38 88 PHE A CA 1
ATOM 580 C C . PHE A 1 88 ? 3.230 -0.936 -7.590 1.00 8.30 88 PHE A C 1
ATOM 581 O O . PHE A 1 88 ? 2.175 -1.295 -7.052 1.00 8.15 88 PHE A O 1
ATOM 589 N N . GLY A 1 89 ? 4.402 -1.513 -7.308 1.00 7.90 89 GLY A N 1
ATOM 590 C CA . GLY A 1 89 ? 4.502 -2.505 -6.213 1.00 7.88 89 GLY A CA 1
ATOM 591 C C . GLY A 1 89 ? 4.189 -1.923 -4.823 1.00 8.25 89 GLY A C 1
ATOM 592 O O . GLY A 1 89 ? 3.835 -2.640 -3.879 1.00 10.30 89 GLY A O 1
ATOM 593 N N . VAL A 1 90 ? 4.386 -0.619 -4.685 1.00 6.33 90 VAL A N 1
ATOM 594 C CA . VAL A 1 90 ? 4.033 0.100 -3.474 1.00 6.95 90 VAL A CA 1
ATOM 595 C C . VAL A 1 90 ? 2.556 0.492 -3.522 1.00 7.85 90 VAL A C 1
ATOM 596 O O . VAL A 1 90 ? 1.768 0.172 -2.618 1.00 6.92 90 VAL A O 1
ATOM 600 N N . SER A 1 91 ? 2.167 1.180 -4.588 1.00 7.09 91 SER A N 1
ATOM 601 C CA . SER A 1 91 ? 0.820 1.762 -4.603 1.00 7.92 91 SER A CA 1
ATOM 602 C C . SER A 1 91 ? -0.253 0.684 -4.539 1.00 6.97 91 SER A C 1
ATOM 603 O O . SER A 1 91 ? -1.264 0.856 -3.864 1.00 6.90 91 SER A O 1
ATOM 606 N N . ALA A 1 92 ? -0.038 -0.429 -5.231 1.00 7.38 92 ALA A N 1
ATOM 607 C CA . ALA A 1 92 ? -1.066 -1.482 -5.262 1.00 8.00 92 ALA A CA 1
ATOM 608 C C . ALA A 1 92 ? -1.196 -2.156 -3.909 1.00 8.37 92 ALA A C 1
ATOM 609 O O . ALA A 1 92 ? -2.289 -2.597 -3.547 1.00 10.04 92 ALA A O 1
ATOM 611 N N . LEU A 1 93 ? -0.097 -2.239 -3.160 1.00 8.49 93 LEU A N 1
ATOM 612 C CA . LEU A 1 93 ? -0.157 -2.824 -1.822 1.00 8.87 93 LEU A CA 1
ATOM 613 C C . LEU A 1 93 ? -0.843 -1.868 -0.857 1.00 8.14 93 LEU A C 1
ATOM 614 O O . LEU A 1 93 ? -1.642 -2.299 -0.038 1.00 8.37 93 LEU A O 1
ATOM 619 N N . LEU A 1 94 ? -0.537 -0.572 -0.960 1.00 6.99 94 LEU A N 1
ATOM 620 C CA . LEU A 1 94 ? -1.277 0.430 -0.182 1.00 8.72 94 LEU A CA 1
ATOM 621 C C . LEU A 1 94 ? -2.776 0.356 -0.498 1.00 8.91 94 LEU A C 1
ATOM 622 O O . LEU A 1 94 ? -3.599 0.281 0.433 1.00 10.53 94 LEU A O 1
ATOM 627 N N . ASP A 1 95 ? -3.129 0.341 -1.787 1.00 8.16 95 ASP A N 1
ATOM 628 C CA . ASP A 1 95 ? -4.543 0.311 -2.236 1.00 9.19 95 ASP A CA 1
ATOM 629 C C . ASP A 1 95 ? -5.232 -0.922 -1.617 1.00 9.29 95 ASP A C 1
ATOM 630 O O . ASP A 1 95 ? -6.352 -0.832 -1.093 1.00 8.98 95 ASP A O 1
ATOM 635 N N . GLY A 1 96 ? -4.605 -2.079 -1.797 1.00 7.71 96 GLY A N 1
ATOM 636 C CA . GLY A 1 96 ? -5.191 -3.367 -1.434 1.00 8.42 96 GLY A CA 1
ATOM 637 C C . GLY A 1 96 ? -5.312 -3.651 0.053 1.00 8.65 96 GLY A C 1
ATOM 638 O O . GLY A 1 96 ? -6.217 -4.393 0.489 1.00 9.89 96 GLY A O 1
ATOM 639 N N . LEU A 1 97 ? -4.433 -3.025 0.835 1.00 8.22 97 LEU A N 1
ATOM 640 C CA . LEU A 1 97 ? -4.375 -3.246 2.282 1.00 8.15 97 LEU A CA 1
ATOM 641 C C . LEU A 1 97 ? -4.890 -2.061 3.112 1.00 8.53 97 LEU A C 1
ATOM 642 O O . LEU A 1 97 ? -4.894 -2.135 4.340 1.00 8.46 97 LEU A O 1
ATOM 647 N N . ALA A 1 98 ? -5.361 -1.000 2.442 1.00 8.72 98 ALA A N 1
ATOM 648 C CA . ALA A 1 98 ? -5.904 0.184 3.128 1.00 9.00 98 ALA A CA 1
ATOM 649 C C . ALA A 1 98 ? -7.024 -0.174 4.114 1.00 9.63 98 ALA A C 1
ATOM 650 O O . ALA A 1 98 ? -7.055 0.306 5.260 1.00 10.37 98 ALA A O 1
ATOM 652 N N . GLU A 1 99 ? -7.923 -1.050 3.678 1.00 9.00 99 GLU A N 1
ATOM 653 C CA . GLU A 1 99 ? -9.051 -1.429 4.527 1.00 10.28 99 GLU A CA 1
ATOM 654 C C . GLU A 1 99 ? -8.589 -2.231 5.746 1.00 9.13 99 GLU A C 1
ATOM 655 O O . GLU A 1 99 ? -9.006 -1.950 6.874 1.00 9.25 99 GLU A O 1
ATOM 661 N N . ALA A 1 100 ? -7.708 -3.198 5.530 1.00 9.02 100 ALA A N 1
ATOM 662 C CA . ALA A 1 100 ? -7.119 -3.947 6.642 1.00 7.97 100 ALA A CA 1
ATOM 663 C C . ALA A 1 100 ? -6.403 -3.038 7.642 1.00 7.83 100 ALA A C 1
ATOM 664 O O . ALA A 1 100 ? -6.526 -3.220 8.845 1.00 7.95 100 ALA A O 1
ATOM 666 N N . LEU A 1 101 ? -5.631 -2.075 7.142 1.00 7.26 101 LEU A N 1
ATOM 667 C CA . LEU A 1 101 ? -4.963 -1.112 8.013 1.00 8.22 101 LEU A CA 1
ATOM 668 C C . LEU A 1 101 ? -5.970 -0.296 8.808 1.00 7.91 101 LEU A C 1
ATOM 669 O O . LEU A 1 101 ? -5.758 -0.025 9.983 1.00 8.95 101 LEU A O 1
ATOM 674 N N . SER A 1 102 ? -7.052 0.115 8.157 1.00 10.34 102 SER A N 1
ATOM 675 C CA . SER A 1 102 ? -8.068 0.932 8.818 1.00 9.85 102 SER A CA 1
ATOM 676 C C . SER A 1 102 ? -8.681 0.197 10.016 1.00 10.89 102 SER A C 1
ATOM 677 O O . SER A 1 102 ? -9.212 0.835 10.944 1.00 10.02 102 SER A O 1
ATOM 680 N N . ARG A 1 103 ? -8.596 -1.132 9.993 1.00 11.09 103 ARG A N 1
ATOM 681 C CA . ARG A 1 103 ? -9.186 -1.979 11.030 1.00 13.36 103 ARG A CA 1
ATOM 682 C C . ARG A 1 103 ? -8.203 -2.287 12.159 1.00 13.35 103 ARG A C 1
ATOM 683 O O . ARG A 1 103 ? -8.589 -2.842 13.184 1.00 12.79 103 ARG A O 1
ATOM 691 N N . GLY A 1 104 ? -6.927 -1.936 11.975 1.00 12.86 104 GLY A N 1
ATOM 692 C CA . GLY A 1 104 ? -5.913 -2.216 12.987 1.00 12.38 104 GLY A CA 1
ATOM 693 C C . GLY A 1 104 ? -5.921 -1.238 14.145 1.00 12.81 104 GLY A C 1
ATOM 694 O O . GLY A 1 104 ? -6.767 -0.329 14.208 1.00 13.70 104 GLY A O 1
ATOM 695 N N . GLN A 1 105 ? -4.968 -1.411 15.053 1.00 14.06 105 GLN A N 1
ATOM 696 C CA . GLN A 1 105 ? -4.867 -0.569 16.250 1.00 14.92 105 GLN A CA 1
ATOM 697 C C . GLN A 1 105 ? -3.697 0.415 16.142 1.00 14.47 105 GLN A C 1
ATOM 698 O O . GLN A 1 105 ? -2.539 -0.001 16.010 1.00 14.59 105 GLN A O 1
ATOM 704 N N . GLN A 1 106 ? -4.010 1.706 16.201 1.00 12.94 106 GLN A N 1
ATOM 705 C CA . GLN A 1 106 ? -2.998 2.749 15.959 1.00 13.01 106 GLN A CA 1
ATOM 706 C C . GLN A 1 106 ? -2.217 2.428 14.675 1.00 10.73 106 GLN A C 1
ATOM 707 O O . GLN A 1 106 ? -0.984 2.423 14.669 1.00 9.55 106 GLN A O 1
ATOM 713 N N . PRO A 1 107 ? -2.937 2.167 13.578 1.00 9.35 107 PRO A N 1
ATOM 714 C CA . PRO A 1 107 ? -2.251 1.634 12.402 1.00 7.63 107 PRO A CA 1
ATOM 715 C C . PRO A 1 107 ? -1.431 2.699 11.676 1.00 7.96 107 PRO A C 1
ATOM 716 O O . PRO A 1 107 ? -1.779 3.902 11.697 1.00 6.53 107 PRO A O 1
ATOM 720 N N . ALA A 1 108 ? -0.381 2.252 10.998 1.00 6.57 108 ALA A N 1
ATOM 721 C CA . ALA A 1 108 ? 0.500 3.198 10.324 1.00 6.75 108 ALA A CA 1
ATOM 722 C C . ALA A 1 108 ? 1.210 2.464 9.204 1.00 6.97 108 ALA A C 1
ATOM 723 O O . ALA A 1 108 ? 1.407 1.255 9.278 1.00 7.00 108 ALA A O 1
ATOM 725 N N . ALA A 1 109 ? 1.605 3.215 8.181 1.00 7.18 109 ALA A N 1
ATOM 726 C CA . ALA A 1 109 ? 2.323 2.640 7.044 1.00 6.80 109 ALA A CA 1
ATOM 727 C C . ALA A 1 109 ? 3.541 3.510 6.730 1.00 5.23 109 ALA A C 1
ATOM 728 O O . ALA A 1 109 ? 3.543 4.718 7.004 1.00 4.58 109 ALA A O 1
ATOM 730 N N . VAL A 1 110 ? 4.592 2.884 6.195 1.00 5.22 110 VAL A N 1
ATOM 731 C CA . VAL A 1 110 ? 5.784 3.619 5.766 1.00 3.91 110 VAL A CA 1
ATOM 732 C C . VAL A 1 110 ? 6.215 3.146 4.381 1.00 5.63 110 VAL A C 1
ATOM 733 O O . VAL A 1 110 ? 6.270 1.926 4.102 1.00 6.00 110 VAL A O 1
ATOM 737 N N . ILE A 1 111 ? 6.481 4.123 3.514 1.00 4.61 111 ILE A N 1
ATOM 738 C CA . ILE A 1 111 ? 7.077 3.835 2.215 1.00 5.53 111 ILE A CA 1
ATOM 739 C C . ILE A 1 111 ? 8.562 4.136 2.317 1.00 4.93 111 ILE A C 1
ATOM 740 O O . ILE A 1 111 ? 8.954 5.181 2.850 1.00 5.27 111 ILE A O 1
ATOM 745 N N . VAL A 1 112 ? 9.388 3.225 1.820 1.00 5.63 112 VAL A N 1
ATOM 746 C CA . VAL A 1 112 ? 10.822 3.512 1.717 1.00 6.74 112 VAL A CA 1
ATOM 747 C C . VAL A 1 112 ? 11.085 4.174 0.367 1.00 7.44 112 VAL A C 1
ATOM 748 O O . VAL A 1 112 ? 11.042 3.518 -0.683 1.00 7.41 112 VAL A O 1
ATOM 752 N N . GLY A 1 113 ? 11.304 5.480 0.416 1.00 7.61 113 GLY A N 1
ATOM 753 C CA . GLY A 1 113 ? 11.630 6.270 -0.770 1.00 7.25 113 GLY A CA 1
ATOM 754 C C . GLY A 1 113 ? 13.126 6.264 -1.046 1.00 6.35 113 GLY A C 1
ATOM 755 O O . GLY A 1 113 ? 13.774 5.203 -1.061 1.00 7.39 113 GLY A O 1
ATOM 756 N N . SER A 1 114 ? 13.667 7.453 -1.294 1.00 7.60 114 SER A N 1
ATOM 757 C CA . SER A 1 114 ? 15.082 7.628 -1.628 1.00 7.92 114 SER A CA 1
ATOM 758 C C . SER A 1 114 ? 15.412 9.095 -1.782 1.00 7.49 114 SER A C 1
ATOM 759 O O . SER A 1 114 ? 14.583 9.885 -2.253 1.00 7.14 114 SER A O 1
ATOM 762 N N . ILE A 1 115 ? 16.639 9.461 -1.404 1.00 7.72 115 ILE A N 1
ATOM 763 C CA . ILE A 1 115 ? 17.156 10.782 -1.661 1.00 8.93 115 ILE A CA 1
ATOM 764 C C . ILE A 1 115 ? 17.183 11.021 -3.183 1.00 9.36 115 ILE A C 1
ATOM 765 O O . ILE A 1 115 ? 17.173 12.163 -3.624 1.00 9.18 115 ILE A O 1
ATOM 770 N N . ALA A 1 116 ? 17.162 9.941 -3.974 1.00 8.99 116 ALA A N 1
ATOM 771 C CA . ALA A 1 116 ? 17.116 10.073 -5.438 1.00 9.62 116 ALA A CA 1
ATOM 772 C C . ALA A 1 116 ? 15.874 10.832 -5.871 1.00 9.41 116 ALA A C 1
ATOM 773 O O . ALA A 1 116 ? 15.860 11.441 -6.929 1.00 10.13 116 ALA A O 1
ATOM 775 N N . ALA A 1 117 ? 14.832 10.820 -5.034 1.00 8.74 117 ALA A N 1
ATOM 776 C CA . ALA A 1 117 ? 13.625 11.589 -5.324 1.00 9.77 117 ALA A CA 1
ATOM 777 C C . ALA A 1 117 ? 13.896 13.084 -5.538 1.00 11.59 117 ALA A C 1
ATOM 778 O O . ALA A 1 117 ? 13.086 13.777 -6.151 1.00 12.10 117 ALA A O 1
ATOM 780 N N . THR A 1 118 ? 15.005 13.576 -4.991 1.00 10.54 118 THR A N 1
ATOM 781 C CA . THR A 1 118 ? 15.295 15.005 -4.994 1.00 12.66 118 THR A CA 1
ATOM 782 C C . THR A 1 118 ? 16.210 15.396 -6.155 1.00 14.47 118 THR A C 1
ATOM 783 O O . THR A 1 118 ? 16.611 16.564 -6.268 1.00 14.62 118 THR A O 1
ATOM 787 N N . GLN A 1 119 ? 16.553 14.420 -6.991 1.00 14.83 119 GLN A N 1
ATOM 788 C CA . GLN A 1 119 ? 17.399 14.669 -8.156 1.00 16.83 119 GLN A CA 1
ATOM 789 C C . GLN A 1 119 ? 16.828 15.807 -8.988 1.00 16.36 119 GLN A C 1
ATOM 790 O O . GLN A 1 119 ? 15.633 15.841 -9.253 1.00 13.93 119 GLN A O 1
ATOM 796 N N . PRO A 1 120 ? 17.679 16.768 -9.411 1.00 16.63 120 PRO A N 1
ATOM 797 C CA . PRO A 1 120 ? 17.117 17.860 -10.214 1.00 16.43 120 PRO A CA 1
ATOM 798 C C . PRO A 1 120 ? 16.422 17.363 -11.477 1.00 16.29 120 PRO A C 1
ATOM 799 O O . PRO A 1 120 ? 16.935 16.470 -12.156 1.00 16.53 120 PRO A O 1
ATOM 803 N N . GLY A 1 121 ? 15.246 17.915 -11.755 1.00 16.56 121 GLY A N 1
ATOM 804 C CA . GLY A 1 121 ? 14.484 17.562 -12.951 1.00 16.75 121 GLY A CA 1
ATOM 805 C C . GLY A 1 121 ? 13.585 16.341 -12.795 1.00 17.04 121 GLY A C 1
ATOM 806 O O . GLY A 1 121 ? 12.783 16.047 -13.687 1.00 17.81 121 GLY A O 1
ATOM 807 N N . ALA A 1 122 ? 13.705 15.620 -11.675 1.00 16.31 122 ALA A N 1
ATOM 808 C CA . ALA A 1 122 ? 12.898 14.402 -11.480 1.00 15.99 122 ALA A CA 1
ATOM 809 C C . ALA A 1 122 ? 11.410 14.697 -11.540 1.00 17.13 122 ALA A C 1
ATOM 810 O O . ALA A 1 122 ? 10.618 13.912 -12.083 1.00 15.48 122 ALA A O 1
ATOM 812 N N . ALA A 1 123 ? 11.023 15.846 -10.991 1.00 18.52 123 ALA A N 1
ATOM 813 C CA . ALA A 1 123 ? 9.615 16.192 -10.907 1.00 20.33 123 ALA A CA 1
ATOM 814 C C . ALA A 1 123 ? 9.014 16.374 -12.289 1.00 20.79 123 ALA A C 1
ATOM 815 O O . ALA A 1 123 ? 7.826 16.149 -12.474 1.00 22.78 123 ALA A O 1
ATOM 817 N N . GLU A 1 124 ? 9.824 16.777 -13.267 1.00 21.38 124 GLU A N 1
ATOM 818 C CA . GLU A 1 124 ? 9.287 17.064 -14.597 1.00 21.88 124 GLU A CA 1
ATOM 819 C C . GLU A 1 124 ? 9.419 15.929 -15.596 1.00 20.04 124 GLU A C 1
ATOM 820 O O . GLU A 1 124 ? 9.051 16.097 -16.744 1.00 20.51 124 GLU A O 1
ATOM 826 N N . LEU A 1 125 ? 9.927 14.780 -15.166 1.00 17.43 125 LEU A N 1
ATOM 827 C CA . LEU A 1 125 ? 9.970 13.601 -16.028 1.00 15.36 125 LEU A CA 1
ATOM 828 C C . LEU A 1 125 ? 8.551 13.174 -16.415 1.00 14.40 125 LEU A C 1
ATOM 829 O O . LEU A 1 125 ? 7.691 13.031 -15.551 1.00 14.48 125 LEU A O 1
ATOM 834 N N . PRO A 1 126 ? 8.289 12.985 -17.721 1.00 13.98 126 PRO A N 1
ATOM 835 C CA . PRO A 1 126 ? 6.937 12.577 -18.131 1.00 12.53 126 PRO A CA 1
ATOM 836 C C . PRO A 1 126 ? 6.403 11.341 -17.406 1.00 11.60 126 PRO A C 1
ATOM 837 O O . PRO A 1 126 ? 5.216 11.277 -17.073 1.00 10.55 126 PRO A O 1
ATOM 841 N N . MET A 1 127 ? 7.275 10.376 -17.145 1.00 11.05 127 MET A N 1
ATOM 842 C CA . MET A 1 127 ? 6.840 9.133 -16.510 1.00 10.41 127 MET A CA 1
ATOM 843 C C . MET A 1 127 ? 6.204 9.392 -15.149 1.00 9.36 127 MET A C 1
ATOM 844 O O . MET A 1 127 ? 5.323 8.636 -14.724 1.00 8.74 127 MET A O 1
ATOM 849 N N . VAL A 1 128 ? 6.636 10.457 -14.469 1.00 9.47 128 VAL A N 1
ATOM 850 C CA . VAL A 1 128 ? 6.072 10.832 -13.176 1.00 10.13 128 VAL A CA 1
ATOM 851 C C . VAL A 1 128 ? 4.570 11.123 -13.248 1.00 9.99 128 VAL A C 1
ATOM 852 O O . VAL A 1 128 ? 3.797 10.655 -12.425 1.00 9.09 128 VAL A O 1
ATOM 856 N N . GLU A 1 129 ? 4.153 11.880 -14.251 1.00 11.00 129 GLU A N 1
ATOM 857 C CA . GLU A 1 129 ? 2.731 12.161 -14.431 1.00 12.59 129 GLU A CA 1
ATOM 858 C C . GLU A 1 129 ? 1.905 10.881 -14.644 1.00 11.64 129 GLU A C 1
ATOM 859 O O . GLU A 1 129 ? 0.815 10.723 -14.107 1.00 10.12 129 GLU A O 1
ATOM 865 N N . ALA A 1 130 ? 2.450 9.960 -15.426 1.00 10.38 130 ALA A N 1
ATOM 866 C CA . ALA A 1 130 ? 1.764 8.701 -15.688 1.00 9.52 130 ALA A CA 1
ATOM 867 C C . ALA A 1 130 ? 1.666 7.846 -14.436 1.00 8.36 130 ALA A C 1
ATOM 868 O O . ALA A 1 130 ? 0.667 7.185 -14.187 1.00 7.27 130 ALA A O 1
ATOM 870 N N . MET A 1 131 ? 2.738 7.831 -13.653 1.00 8.18 131 MET A N 1
ATOM 871 C CA . MET A 1 131 ? 2.695 7.152 -12.365 1.00 8.32 131 MET A CA 1
ATOM 872 C C . MET A 1 131 ? 1.602 7.719 -11.476 1.00 8.07 131 MET A C 1
ATOM 873 O O . MET A 1 131 ? 0.790 6.970 -10.952 1.00 8.44 131 MET A O 1
ATOM 878 N N . LEU A 1 132 ? 1.582 9.038 -11.315 1.00 9.18 132 LEU A N 1
ATOM 879 C CA . LEU A 1 132 ? 0.619 9.652 -10.396 1.00 10.01 132 LEU A CA 1
ATOM 880 C C . LEU A 1 132 ? -0.826 9.500 -10.898 1.00 10.74 132 LEU A C 1
ATOM 881 O O . LEU A 1 132 ? -1.757 9.448 -10.099 1.00 12.08 132 LEU A O 1
ATOM 886 N N . ALA A 1 133 ? -0.992 9.388 -12.215 1.00 11.78 133 ALA A N 1
ATOM 887 C CA . ALA A 1 133 ? -2.303 9.073 -12.828 1.00 12.00 133 ALA A CA 1
ATOM 888 C C . ALA A 1 133 ? -2.687 7.588 -12.672 1.00 13.26 133 ALA A C 1
ATOM 889 O O . ALA A 1 133 ? -3.841 7.198 -12.887 1.00 13.34 133 ALA A O 1
ATOM 891 N N . GLY A 1 134 ? -1.726 6.758 -12.277 1.00 10.77 134 GLY A N 1
ATOM 892 C CA . GLY A 1 134 ? -1.989 5.333 -12.085 1.00 10.53 134 GLY A CA 1
ATOM 893 C C . GLY A 1 134 ? -1.999 4.530 -13.373 1.00 9.20 134 GLY A C 1
ATOM 894 O O . GLY A 1 134 ? -2.419 3.380 -13.367 1.00 10.32 134 GLY A O 1
ATOM 895 N N . ASP A 1 135 ? -1.504 5.131 -14.462 1.00 9.54 135 ASP A N 1
ATOM 896 C CA . ASP A 1 135 ? -1.493 4.480 -15.785 1.00 9.70 135 ASP A CA 1
ATOM 897 C C . ASP A 1 135 ? -0.198 3.715 -15.954 1.00 9.06 135 ASP A C 1
ATOM 898 O O . ASP A 1 135 ? 0.802 4.261 -16.455 1.00 8.25 135 ASP A O 1
ATOM 903 N N . GLU A 1 136 ? -0.203 2.461 -15.506 1.00 9.38 136 GLU A N 1
ATOM 904 C CA . GLU A 1 136 ? 1.039 1.706 -15.442 1.00 8.43 136 GLU A CA 1
ATOM 905 C C . GLU A 1 136 ? 1.625 1.444 -16.825 1.00 8.90 136 GLU A C 1
ATOM 906 O O . GLU A 1 136 ? 2.842 1.563 -17.027 1.00 7.51 136 GLU A O 1
ATOM 912 N N . ALA A 1 137 ? 0.778 1.089 -17.785 1.00 9.27 137 ALA A N 1
ATOM 913 C CA . ALA A 1 137 ? 1.307 0.805 -19.121 1.00 10.44 137 ALA A CA 1
ATOM 914 C C . ALA A 1 137 ? 1.995 2.049 -19.695 1.00 10.08 137 ALA A C 1
ATOM 915 O O . ALA A 1 137 ? 3.061 1.960 -20.295 1.00 9.41 137 ALA A O 1
ATOM 917 N N . ARG A 1 138 ? 1.377 3.214 -19.507 1.00 9.03 138 ARG A N 1
ATOM 918 C CA . ARG A 1 138 ? 1.944 4.459 -20.009 1.00 10.04 138 ARG A CA 1
ATOM 919 C C . ARG A 1 138 ? 3.236 4.825 -19.292 1.00 8.91 138 ARG A C 1
ATOM 920 O O . ARG A 1 138 ? 4.185 5.290 -19.918 1.00 8.19 138 ARG A O 1
ATOM 928 N N . ALA A 1 139 ? 3.265 4.637 -17.972 1.00 8.26 139 ALA A N 1
ATOM 929 C CA . ALA A 1 139 ? 4.455 4.956 -17.184 1.00 7.61 139 ALA A CA 1
ATOM 930 C C . ALA A 1 139 ? 5.630 4.081 -17.626 1.00 7.31 139 ALA A C 1
ATOM 931 O O . ALA A 1 139 ? 6.753 4.565 -17.780 1.00 9.19 139 ALA A O 1
ATOM 933 N N . ILE A 1 140 ? 5.367 2.790 -17.830 1.00 6.51 140 ILE A N 1
ATOM 934 C CA . ILE A 1 140 ? 6.413 1.862 -18.270 1.00 9.20 140 ILE A CA 1
ATOM 935 C C . ILE A 1 140 ? 6.921 2.245 -19.676 1.00 9.67 140 ILE A C 1
ATOM 936 O O . ILE A 1 140 ? 8.120 2.264 -19.944 1.00 8.97 140 ILE A O 1
ATOM 941 N N . GLU A 1 141 ? 6.001 2.571 -20.569 1.00 10.88 141 GLU A N 1
ATOM 942 C CA . GLU A 1 141 ? 6.394 2.994 -21.920 1.00 12.89 141 GLU A CA 1
ATOM 943 C C . GLU A 1 141 ? 7.285 4.243 -21.862 1.00 11.46 141 GLU A C 1
ATOM 944 O O . GLU A 1 141 ? 8.341 4.297 -22.492 1.00 11.78 141 GLU A O 1
ATOM 950 N N . LEU A 1 142 ? 6.841 5.251 -21.116 1.00 11.89 142 LEU A N 1
ATOM 951 C CA . LEU A 1 142 ? 7.610 6.488 -20.952 1.00 11.85 142 LEU A CA 1
ATOM 952 C C . LEU A 1 142 ? 8.971 6.242 -20.317 1.00 12.89 142 LEU A C 1
ATOM 953 O O . LEU A 1 142 ? 9.970 6.848 -20.723 1.00 13.55 142 LEU A O 1
ATOM 958 N N . ALA A 1 143 ? 9.002 5.362 -19.313 1.00 10.89 143 ALA A N 1
ATOM 959 C CA . ALA A 1 143 ? 10.259 5.008 -18.648 1.00 12.66 143 ALA A CA 1
ATOM 960 C C . ALA A 1 143 ? 11.226 4.395 -19.653 1.00 13.53 143 ALA A C 1
ATOM 961 O O . ALA A 1 143 ? 12.404 4.758 -19.696 1.00 13.25 143 ALA A O 1
ATOM 963 N N . GLU A 1 144 ? 10.716 3.475 -20.464 1.00 14.67 144 GLU A N 1
ATOM 964 C CA . GLU A 1 144 ? 11.535 2.830 -21.497 1.00 16.91 144 GLU A CA 1
ATOM 965 C C . GLU A 1 144 ? 12.059 3.850 -22.510 1.00 17.35 144 GLU A C 1
ATOM 966 O O . GLU A 1 144 ? 13.236 3.836 -22.844 1.00 17.96 144 GLU A O 1
ATOM 972 N N . GLN A 1 145 ? 11.190 4.745 -22.966 1.00 18.33 145 GLN A N 1
ATOM 973 C CA . GLN A 1 145 ? 11.576 5.811 -23.905 1.00 19.69 145 GLN A CA 1
ATOM 974 C C . GLN A 1 145 ? 12.570 6.811 -23.307 1.00 20.45 145 GLN A C 1
ATOM 975 O O . GLN A 1 145 ? 13.403 7.380 -24.027 1.00 20.99 145 GLN A O 1
ATOM 981 N N . GLN A 1 146 ? 12.471 7.051 -22.005 1.00 18.93 146 GLN A N 1
ATOM 982 C CA . GLN A 1 146 ? 13.382 7.987 -21.346 1.00 20.50 146 GLN A CA 1
ATOM 983 C C . GLN A 1 146 ? 14.798 7.416 -21.397 1.00 20.79 146 GLN A C 1
ATOM 984 O O . GLN A 1 146 ? 15.776 8.168 -21.524 1.00 22.42 146 GLN A O 1
ATOM 990 N N . GLY A 1 147 ? 14.874 6.081 -21.378 1.00 19.56 147 GLY A N 1
ATOM 991 C CA . GLY A 1 147 ? 16.131 5.379 -21.651 1.00 20.50 147 GLY A CA 1
ATOM 992 C C . GLY A 1 147 ? 17.211 5.037 -20.632 1.00 20.49 147 GLY A C 1
ATOM 993 O O . GLY A 1 147 ? 18.201 4.371 -20.966 1.00 19.83 147 GLY A O 1
ATOM 994 N N . GLN A 1 148 ? 17.061 5.495 -19.396 1.00 18.83 148 GLN A N 1
ATOM 995 C CA . GLN A 1 148 ? 18.123 5.276 -18.423 1.00 17.83 148 GLN A CA 1
ATOM 996 C C . GLN A 1 148 ? 17.561 4.892 -17.075 1.00 15.45 148 GLN A C 1
ATOM 997 O O . GLN A 1 148 ? 16.702 5.585 -16.548 1.00 13.33 148 GLN A O 1
ATOM 1003 N N . THR A 1 149 ? 18.062 3.804 -16.506 1.00 14.31 149 THR A N 1
ATOM 1004 C CA . THR A 1 149 ? 17.487 3.316 -15.257 1.00 12.93 149 THR A CA 1
ATOM 1005 C C . THR A 1 149 ? 17.568 4.337 -14.122 1.00 12.62 149 THR A C 1
ATOM 1006 O O . THR A 1 149 ? 16.679 4.367 -13.264 1.00 11.07 149 THR A O 1
ATOM 1010 N N . HIS A 1 150 ? 18.617 5.169 -14.096 1.00 11.61 150 HIS A N 1
ATOM 1011 C CA . HIS A 1 150 ? 18.713 6.152 -13.016 1.00 10.69 150 HIS A CA 1
ATOM 1012 C C . HIS A 1 150 ? 17.573 7.169 -13.038 1.00 9.57 150 HIS A C 1
ATOM 1013 O O . HIS A 1 150 ? 17.206 7.701 -11.995 1.00 8.20 150 HIS A O 1
ATOM 1020 N N . LEU A 1 151 ? 17.053 7.456 -14.228 1.00 9.06 151 LEU A N 1
ATOM 1021 C CA . LEU A 1 151 ? 15.947 8.392 -14.380 1.00 9.82 151 LEU A CA 1
ATOM 1022 C C . LEU A 1 151 ? 14.671 7.713 -13.955 1.00 8.58 151 LEU A C 1
ATOM 1023 O O . LEU A 1 151 ? 13.819 8.340 -13.336 1.00 8.80 151 LEU A O 1
ATOM 1028 N N . ALA A 1 152 ? 14.537 6.428 -14.277 1.00 8.14 152 ALA A N 1
ATOM 1029 C CA . ALA A 1 152 ? 13.389 5.668 -13.786 1.00 8.15 152 ALA A CA 1
ATOM 1030 C C . ALA A 1 152 ? 13.446 5.520 -12.266 1.00 7.81 152 ALA A C 1
ATOM 1031 O O . ALA A 1 152 ? 12.405 5.516 -11.601 1.00 8.31 152 ALA A O 1
ATOM 1033 N N . TYR A 1 153 ? 14.649 5.363 -11.727 1.00 6.95 153 TYR A N 1
ATOM 1034 C CA . TYR A 1 153 ? 14.816 5.289 -10.278 1.00 7.44 153 TYR A CA 1
ATOM 1035 C C . TYR A 1 153 ? 14.407 6.591 -9.566 1.00 8.25 153 TYR A C 1
ATOM 1036 O O . TYR A 1 153 ? 13.565 6.587 -8.651 1.00 8.35 153 TYR A O 1
ATOM 1045 N N . ALA A 1 154 ? 14.981 7.712 -9.995 1.00 7.57 154 ALA A N 1
ATOM 1046 C CA . ALA A 1 154 ? 14.613 9.011 -9.441 1.00 6.97 154 ALA A CA 1
ATOM 1047 C C . ALA A 1 154 ? 13.141 9.311 -9.684 1.00 7.07 154 ALA A C 1
ATOM 1048 O O . ALA A 1 154 ? 12.462 9.796 -8.792 1.00 7.88 154 ALA A O 1
ATOM 1050 N N . GLY A 1 155 ? 12.650 9.018 -10.888 1.00 6.77 155 GLY A N 1
ATOM 1051 C CA . GLY A 1 155 ? 11.253 9.315 -11.231 1.00 6.94 155 GLY A CA 1
ATOM 1052 C C . GLY A 1 155 ? 10.321 8.513 -10.333 1.00 6.74 155 GLY A C 1
ATOM 1053 O O . GLY A 1 155 ? 9.355 9.039 -9.811 1.00 5.74 155 GLY A O 1
ATOM 1054 N N . SER A 1 156 ? 10.619 7.231 -10.151 1.00 6.30 156 SER A N 1
ATOM 1055 C CA . SER A 1 156 ? 9.702 6.367 -9.410 1.00 6.28 156 SER A CA 1
ATOM 1056 C C . SER A 1 156 ? 9.714 6.762 -7.942 1.00 5.98 156 SER A C 1
ATOM 1057 O O . SER A 1 156 ? 8.678 6.749 -7.288 1.00 5.94 156 SER A O 1
ATOM 1060 N N . LYS A 1 157 ? 10.887 7.131 -7.436 1.00 4.78 157 LYS A N 1
ATOM 1061 C CA . LYS A 1 157 ? 11.022 7.494 -6.029 1.00 5.89 157 LYS A CA 1
ATOM 1062 C C . LYS A 1 157 ? 10.369 8.852 -5.768 1.00 6.12 157 LYS A C 1
ATOM 1063 O O . LYS A 1 157 ? 9.673 9.041 -4.757 1.00 6.31 157 LYS A O 1
ATOM 1069 N N . TYR A 1 158 ? 10.539 9.779 -6.710 1.00 6.46 158 TYR A N 1
ATOM 1070 C CA . TYR A 1 158 ? 9.833 11.048 -6.647 1.00 6.50 158 TYR A CA 1
ATOM 1071 C C . TYR A 1 158 ? 8.316 10.822 -6.624 1.00 6.56 158 TYR A C 1
ATOM 1072 O O . TYR A 1 158 ? 7.621 11.312 -5.735 1.00 6.71 158 TYR A O 1
ATOM 1081 N N . ALA A 1 159 ? 7.814 10.093 -7.613 1.00 6.28 159 ALA A N 1
ATOM 1082 C CA . ALA A 1 159 ? 6.388 9.857 -7.748 1.00 7.34 159 ALA A CA 1
ATOM 1083 C C . ALA A 1 159 ? 5.780 9.197 -6.508 1.00 7.21 159 ALA A C 1
ATOM 1084 O O . ALA A 1 159 ? 4.716 9.615 -6.042 1.00 6.35 159 ALA A O 1
ATOM 1086 N N . VAL A 1 160 ? 6.434 8.166 -5.983 1.00 6.41 160 VAL A N 1
ATOM 1087 C CA . VAL A 1 160 ? 5.848 7.417 -4.865 1.00 6.05 160 VAL A CA 1
ATOM 1088 C C . VAL A 1 160 ? 5.863 8.286 -3.598 1.00 6.24 160 VAL A C 1
ATOM 1089 O O . VAL A 1 160 ? 4.993 8.156 -2.739 1.00 5.06 160 VAL A O 1
ATOM 1093 N N . THR A 1 161 ? 6.848 9.182 -3.487 1.00 5.81 161 THR A N 1
ATOM 1094 C CA . THR A 1 161 ? 6.881 10.140 -2.356 1.00 6.77 161 THR A CA 1
ATOM 1095 C C . THR A 1 161 ? 5.731 11.141 -2.443 1.00 6.97 161 THR A C 1
ATOM 1096 O O . THR A 1 161 ? 5.027 11.381 -1.446 1.00 7.90 161 THR A O 1
ATOM 1100 N N . CYS A 1 162 ? 5.518 11.688 -3.644 1.00 7.17 162 CYS A N 1
ATOM 1101 C CA . CYS A 1 162 ? 4.364 12.552 -3.938 1.00 9.69 162 CYS A CA 1
ATOM 1102 C C . CYS A 1 162 ? 3.034 11.880 -3.664 1.00 9.76 162 CYS A C 1
ATOM 1103 O O . CYS A 1 162 ? 2.094 12.508 -3.169 1.00 10.61 162 CYS A O 1
ATOM 1106 N N . LEU A 1 163 ? 2.947 10.614 -4.041 1.00 7.83 163 LEU A N 1
ATOM 1107 C CA . LEU A 1 163 ? 1.753 9.803 -3.820 1.00 8.54 163 LEU A CA 1
ATOM 1108 C C . LEU A 1 163 ? 1.371 9.782 -2.337 1.00 8.37 163 LEU A C 1
ATOM 1109 O O . LEU A 1 163 ? 0.211 10.044 -1.984 1.00 7.68 163 LEU A O 1
ATOM 1114 N N . ALA A 1 164 ? 2.345 9.500 -1.470 1.00 7.15 164 ALA A N 1
ATOM 1115 C CA . ALA A 1 164 ? 2.110 9.471 -0.028 1.00 7.52 164 ALA A CA 1
ATOM 1116 C C . ALA A 1 164 ? 1.542 10.814 0.459 1.00 8.06 164 ALA A C 1
ATOM 1117 O O . ALA A 1 164 ? 0.574 10.865 1.221 1.00 8.22 164 ALA A O 1
ATOM 1119 N N . ARG A 1 165 ? 2.136 11.894 -0.015 1.00 6.38 165 ARG A N 1
ATOM 1120 C CA . ARG A 1 165 ? 1.726 13.233 0.408 1.00 5.41 165 ARG A CA 1
ATOM 1121 C C . ARG A 1 165 ? 0.380 13.633 -0.195 1.00 6.56 165 ARG A C 1
ATOM 1122 O O . ARG A 1 165 ? -0.453 14.244 0.478 1.00 5.88 165 ARG A O 1
ATOM 1130 N N . ARG A 1 166 ? 0.166 13.264 -1.455 1.00 8.14 166 ARG A N 1
ATOM 1131 C CA . ARG A 1 166 ? -1.082 13.625 -2.133 1.00 10.67 166 ARG A CA 1
ATOM 1132 C C . ARG A 1 166 ? -2.291 12.997 -1.457 1.00 11.57 166 ARG A C 1
ATOM 1133 O O . ARG A 1 166 ? -3.371 13.614 -1.387 1.00 13.27 166 ARG A O 1
ATOM 1141 N N . ASN A 1 167 ? -2.115 11.780 -0.957 1.00 12.45 167 ASN A N 1
ATOM 1142 C CA . ASN A 1 167 ? -3.230 10.990 -0.383 1.00 12.67 167 ASN A CA 1
ATOM 1143 C C . ASN A 1 167 ? -3.350 11.131 1.150 1.00 10.80 167 ASN A C 1
ATOM 1144 O O . ASN A 1 167 ? -3.987 10.317 1.823 1.00 9.60 167 ASN A O 1
ATOM 1149 N N . VAL A 1 168 ? -2.726 12.172 1.689 1.00 9.16 168 VAL A N 1
ATOM 1150 C CA . VAL A 1 168 ? -2.665 12.416 3.126 1.00 8.65 168 VAL A CA 1
ATOM 1151 C C . VAL A 1 168 ? -4.045 12.445 3.785 1.00 8.50 168 VAL A C 1
ATOM 1152 O O . VAL A 1 168 ? -4.267 11.897 4.864 1.00 8.80 168 VAL A O 1
ATOM 1156 N N . VAL A 1 169 ? -4.996 13.077 3.119 1.00 9.65 169 VAL A N 1
ATOM 1157 C CA . VAL A 1 169 ? -6.347 13.186 3.699 1.00 10.11 169 VAL A CA 1
ATOM 1158 C C . VAL A 1 169 ? -7.089 11.843 3.658 1.00 10.35 169 VAL A C 1
ATOM 1159 O O . VAL A 1 169 ? -7.705 11.466 4.638 1.00 10.27 169 VAL A O 1
ATOM 1163 N N . ASP A 1 170 ? -6.993 11.113 2.547 1.00 9.98 170 ASP A N 1
ATOM 1164 C CA . ASP A 1 170 ? -7.638 9.777 2.477 1.00 11.37 170 ASP A CA 1
ATOM 1165 C C . ASP A 1 170 ? -7.145 8.862 3.599 1.00 8.97 170 ASP A C 1
ATOM 1166 O O . ASP A 1 170 ? -7.938 8.186 4.275 1.00 8.50 170 ASP A O 1
ATOM 1171 N N . TRP A 1 171 ? -5.829 8.840 3.803 1.00 7.97 171 TRP A N 1
ATOM 1172 C CA . TRP A 1 171 ? -5.249 8.032 4.905 1.00 9.27 171 TRP A CA 1
ATOM 1173 C C . TRP A 1 171 ? -5.675 8.504 6.303 1.00 8.40 171 TRP A C 1
ATOM 1174 O O . TRP A 1 171 ? -6.023 7.696 7.156 1.00 8.74 171 TRP A O 1
ATOM 1185 N N . ALA A 1 172 ? -5.695 9.810 6.527 1.00 8.40 172 ALA A N 1
ATOM 1186 C CA . ALA A 1 172 ? -6.217 10.330 7.789 1.00 8.44 172 ALA A CA 1
ATOM 1187 C C . ALA A 1 172 ? -7.659 9.882 7.985 1.00 9.11 172 ALA A C 1
ATOM 1188 O O . ALA A 1 172 ? -8.065 9.544 9.094 1.00 9.06 172 ALA A O 1
ATOM 1190 N N . GLY A 1 173 ? -8.437 9.868 6.910 1.00 11.24 173 GLY A N 1
ATOM 1191 C CA . GLY A 1 173 ? -9.860 9.539 7.035 1.00 10.82 173 GLY A CA 1
ATOM 1192 C C . GLY A 1 173 ? -10.072 8.091 7.430 1.00 12.57 173 GLY A C 1
ATOM 1193 O O . GLY A 1 173 ? -11.087 7.760 8.068 1.00 13.21 173 GLY A O 1
ATOM 1194 N N . ARG A 1 174 ? -9.117 7.236 7.048 1.00 11.58 174 ARG A N 1
ATOM 1195 C CA . ARG A 1 174 ? -9.072 5.820 7.449 1.00 12.78 174 ARG A CA 1
ATOM 1196 C C . ARG A 1 174 ? -8.469 5.596 8.834 1.00 11.50 174 ARG A C 1
ATOM 1197 O O . ARG A 1 174 ? -8.485 4.471 9.339 1.00 12.33 174 ARG A O 1
ATOM 1205 N N . GLY A 1 175 ? -7.922 6.653 9.441 1.00 10.63 175 GLY A N 1
ATOM 1206 C CA . GLY A 1 175 ? -7.341 6.583 10.776 1.00 9.98 175 GLY A CA 1
ATOM 1207 C C . GLY A 1 175 ? -5.960 5.954 10.744 1.00 9.64 175 GLY A C 1
ATOM 1208 O O . GLY A 1 175 ? -5.491 5.405 11.740 1.00 9.93 175 GLY A O 1
ATOM 1209 N N . VAL A 1 176 ? -5.311 6.035 9.582 1.00 8.16 176 VAL A N 1
ATOM 1210 C CA . VAL A 1 176 ? -4.025 5.362 9.383 1.00 6.86 176 VAL A CA 1
ATOM 1211 C C . VAL A 1 176 ? -2.984 6.423 9.020 1.00 7.60 176 VAL A C 1
ATOM 1212 O O . VAL A 1 176 ? -3.202 7.195 8.088 1.00 8.76 176 VAL A O 1
ATOM 1216 N N . ARG A 1 177 ? -1.865 6.476 9.732 1.00 7.19 177 ARG A N 1
ATOM 1217 C CA . ARG A 1 177 ? -0.815 7.424 9.346 1.00 6.16 177 ARG A CA 1
ATOM 1218 C C . ARG A 1 177 ? 0.005 6.842 8.200 1.00 5.97 177 ARG A C 1
ATOM 1219 O O . ARG A 1 177 ? 0.147 5.614 8.079 1.00 5.51 177 ARG A O 1
ATOM 1227 N N . LEU A 1 178 ? 0.544 7.715 7.358 1.00 4.71 178 LEU A N 1
ATOM 1228 C CA . LEU A 1 178 ? 1.373 7.259 6.239 1.00 5.15 178 LEU A CA 1
ATOM 1229 C C . LEU A 1 178 ? 2.519 8.240 6.058 1.00 4.52 178 LEU A C 1
ATOM 1230 O O . LEU A 1 178 ? 2.290 9.442 5.844 1.00 4.96 178 LEU A O 1
ATOM 1235 N N . ASN A 1 179 ? 3.744 7.729 6.133 1.00 4.17 179 ASN A N 1
ATOM 1236 C CA . ASN A 1 179 ? 4.935 8.551 6.046 1.00 3.30 179 ASN A CA 1
ATOM 1237 C C . ASN A 1 179 ? 5.935 7.916 5.097 1.00 4.43 179 ASN A C 1
ATOM 1238 O O . ASN A 1 179 ? 5.783 6.758 4.717 1.00 5.36 179 ASN A O 1
ATOM 1243 N N . VAL A 1 180 ? 6.947 8.671 4.704 1.00 4.88 180 VAL A N 1
ATOM 1244 C CA . VAL A 1 180 ? 8.014 8.151 3.839 1.00 6.13 180 VAL A CA 1
ATOM 1245 C C . VAL A 1 180 ? 9.353 8.300 4.539 1.00 5.41 180 VAL A C 1
ATOM 1246 O O . VAL A 1 180 ? 9.605 9.327 5.169 1.00 5.28 180 VAL A O 1
ATOM 1250 N N . VAL A 1 181 ? 10.189 7.264 4.458 1.00 5.00 181 VAL A N 1
ATOM 1251 C CA . VAL A 1 181 ? 11.585 7.371 4.880 1.00 6.13 181 VAL A CA 1
ATOM 1252 C C . VAL A 1 181 ? 12.418 7.457 3.616 1.00 6.35 181 VAL A C 1
ATOM 1253 O O . VAL A 1 181 ? 12.220 6.682 2.683 1.00 7.41 181 VAL A O 1
ATOM 1257 N N . ALA A 1 182 ? 13.329 8.418 3.581 1.00 5.76 182 ALA A N 1
ATOM 1258 C CA . ALA A 1 182 ? 14.161 8.639 2.407 1.00 6.68 182 ALA A CA 1
ATOM 1259 C C . ALA A 1 182 ? 15.635 8.415 2.747 1.00 7.04 182 ALA A C 1
ATOM 1260 O O . ALA A 1 182 ? 16.336 9.325 3.232 1.00 6.88 182 ALA A O 1
ATOM 1262 N N . PRO A 1 183 ? 16.109 7.185 2.526 1.00 8.27 183 PRO A N 1
ATOM 1263 C CA . PRO A 1 183 ? 17.512 6.882 2.821 1.00 8.79 183 PRO A CA 1
ATOM 1264 C C . PRO A 1 183 ? 18.455 7.515 1.801 1.00 9.47 183 PRO A C 1
ATOM 1265 O O . PRO A 1 183 ? 18.067 7.755 0.654 1.00 8.63 183 PRO A O 1
ATOM 1269 N N . GLY A 1 184 ? 19.674 7.814 2.249 1.00 9.38 184 GLY A N 1
ATOM 1270 C CA . GLY A 1 184 ? 20.773 8.105 1.354 1.00 11.67 184 GLY A CA 1
ATOM 1271 C C . GLY A 1 184 ? 21.418 6.733 1.220 1.00 14.02 184 GLY A C 1
ATOM 1272 O O . GLY A 1 184 ? 20.728 5.713 1.298 1.00 16.74 184 GLY A O 1
ATOM 1273 N N . ALA A 1 185 ? 22.718 6.692 0.994 1.00 12.40 185 ALA A N 1
ATOM 1274 C CA . ALA A 1 185 ? 23.394 5.399 0.780 1.00 10.86 185 ALA A CA 1
ATOM 1275 C C . ALA A 1 185 ? 23.288 4.447 1.966 1.00 10.43 185 ALA A C 1
ATOM 1276 O O . ALA A 1 185 ? 23.548 4.840 3.087 1.00 10.62 185 ALA A O 1
ATOM 1278 N N . VAL A 1 186 ? 22.910 3.194 1.718 1.00 10.15 186 VAL A N 1
ATOM 1279 C CA . VAL A 1 186 ? 22.859 2.214 2.783 1.00 9.98 186 VAL A CA 1
ATOM 1280 C C . VAL A 1 186 ? 23.410 0.829 2.382 1.00 11.09 186 VAL A C 1
ATOM 1281 O O . VAL A 1 186 ? 23.291 0.486 1.219 1.00 10.06 186 VAL A O 1
ATOM 1285 N N . GLU A 1 187 ? 24.115 0.077 3.247 1.00 12.02 187 GLU A N 1
ATOM 1286 C CA . GLU A 1 187 ? 25.335 -0.699 2.908 1.00 12.52 187 GLU A CA 1
ATOM 1287 C C . GLU A 1 187 ? 24.326 -1.869 2.952 1.00 12.25 187 GLU A C 1
ATOM 1288 O O . GLU A 1 187 ? 24.260 -2.629 3.920 1.00 11.76 187 GLU A O 1
ATOM 1294 N N . THR A 1 188 ? 23.536 -2.063 1.898 1.00 11.85 188 THR A N 1
ATOM 1295 C CA . THR A 1 188 ? 23.164 -3.339 1.303 1.00 11.59 188 THR A CA 1
ATOM 1296 C C . THR A 1 188 ? 23.610 -3.878 -0.059 1.00 11.77 188 THR A C 1
ATOM 1297 O O . THR A 1 188 ? 24.393 -3.248 -0.753 1.00 11.98 188 THR A O 1
ATOM 1301 N N . PRO A 1 189 ? 23.110 -5.078 -0.428 1.00 12.75 189 PRO A N 1
ATOM 1302 C CA . PRO A 1 189 ? 23.439 -5.607 -1.756 1.00 13.21 189 PRO A CA 1
ATOM 1303 C C . PRO A 1 189 ? 23.054 -4.671 -2.898 1.00 13.30 189 PRO A C 1
ATOM 1304 O O . PRO A 1 189 ? 23.727 -4.657 -3.932 1.00 13.93 189 PRO A O 1
ATOM 1308 N N . LEU A 1 190 ? 22.010 -3.868 -2.707 1.00 12.67 190 LEU A N 1
ATOM 1309 C CA . LEU A 1 190 ? 21.609 -2.910 -3.726 1.00 12.86 190 LEU A CA 1
ATOM 1310 C C . LEU A 1 190 ? 22.708 -1.854 -3.927 1.00 12.34 190 LEU A C 1
ATOM 1311 O O . LEU A 1 190 ? 23.093 -1.546 -5.060 1.00 11.93 190 LEU A O 1
ATOM 1316 N N . LEU A 1 191 ? 23.190 -1.261 -2.836 1.00 11.72 191 LEU A N 1
ATOM 1317 C CA . LEU A 1 191 ? 24.285 -0.294 -2.966 1.00 11.73 191 LEU A CA 1
ATOM 1318 C C . LEU A 1 191 ? 25.544 -0.941 -3.541 1.00 13.05 191 LEU A C 1
ATOM 1319 O O . LEU A 1 191 ? 26.250 -0.327 -4.364 1.00 12.93 191 LEU A O 1
ATOM 1324 N N . GLN A 1 192 ? 25.873 -2.145 -3.082 1.00 12.88 192 GLN A N 1
ATOM 1325 C CA . GLN A 1 192 ? 27.102 -2.774 -3.597 1.00 14.99 192 GLN A CA 1
ATOM 1326 C C . GLN A 1 192 ? 27.032 -2.979 -5.122 1.00 15.22 192 GLN A C 1
ATOM 1327 O O . GLN A 1 192 ? 28.028 -2.820 -5.829 1.00 14.34 192 GLN A O 1
ATOM 1333 N N . ALA A 1 193 ? 25.850 -3.328 -5.614 1.00 14.28 193 ALA A N 1
ATOM 1334 C CA . ALA A 1 193 ? 25.630 -3.528 -7.039 1.00 14.77 193 ALA A CA 1
ATOM 1335 C C . ALA A 1 193 ? 25.835 -2.210 -7.812 1.00 15.73 193 ALA A C 1
ATOM 1336 O O . ALA A 1 193 ? 26.470 -2.187 -8.873 1.00 14.86 193 ALA A O 1
ATOM 1338 N N . SER A 1 194 ? 25.323 -1.106 -7.265 1.00 15.33 194 SER A N 1
ATOM 1339 C CA . SER A 1 194 ? 25.519 0.195 -7.884 1.00 15.94 194 SER A CA 1
ATOM 1340 C C . SER A 1 194 ? 26.984 0.596 -7.891 1.00 15.30 194 SER A C 1
ATOM 1341 O O . SER A 1 194 ? 27.483 1.092 -8.907 1.00 15.43 194 SER A O 1
ATOM 1344 N N . LYS A 1 195 ? 27.675 0.357 -6.767 1.00 15.35 195 LYS A N 1
ATOM 1345 C CA . LYS A 1 195 ? 29.080 0.749 -6.616 1.00 16.75 195 LYS A CA 1
ATOM 1346 C C . LYS A 1 195 ? 29.979 0.072 -7.647 1.00 16.88 195 LYS A C 1
ATOM 1347 O O . LYS A 1 195 ? 30.989 0.640 -8.068 1.00 16.38 195 LYS A O 1
ATOM 1353 N N . ALA A 1 196 ? 29.603 -1.146 -8.028 1.00 15.31 196 ALA A N 1
ATOM 1354 C CA . ALA A 1 196 ? 30.402 -1.966 -8.939 1.00 15.78 196 ALA A CA 1
ATOM 1355 C C . ALA A 1 196 ? 29.956 -1.862 -10.403 1.00 15.95 196 ALA A C 1
ATOM 1356 O O . ALA A 1 196 ? 30.597 -2.425 -11.297 1.00 15.92 196 ALA A O 1
ATOM 1358 N N . ASP A 1 197 ? 28.853 -1.169 -10.656 1.00 17.60 197 ASP A N 1
ATOM 1359 C CA . ASP A 1 197 ? 28.306 -1.060 -12.017 1.00 19.17 197 ASP A CA 1
ATOM 1360 C C . ASP A 1 197 ? 29.195 -0.205 -12.917 1.00 20.35 197 ASP A C 1
ATOM 1361 O O . ASP A 1 197 ? 29.573 0.889 -12.542 1.00 19.28 197 ASP A O 1
ATOM 1366 N N . PRO A 1 198 ? 29.512 -0.703 -14.132 1.00 22.95 198 PRO A N 1
ATOM 1367 C CA . PRO A 1 198 ? 30.276 0.071 -15.122 1.00 23.48 198 PRO A CA 1
ATOM 1368 C C . PRO A 1 198 ? 29.709 1.475 -15.357 1.00 23.15 198 PRO A C 1
ATOM 1369 O O . PRO A 1 198 ? 30.446 2.462 -15.275 1.00 24.36 198 PRO A O 1
ATOM 1373 N N . ARG A 1 199 ? 28.408 1.562 -15.638 1.00 22.76 199 ARG A N 1
ATOM 1374 C CA . ARG A 1 199 ? 27.768 2.841 -15.949 1.00 21.47 199 ARG A CA 1
ATOM 1375 C C . ARG A 1 199 ? 27.635 3.781 -14.735 1.00 20.05 199 ARG A C 1
ATOM 1376 O O . ARG A 1 199 ? 28.009 4.952 -14.812 1.00 20.68 199 ARG A O 1
ATOM 1384 N N . TYR A 1 200 ? 27.135 3.264 -13.611 1.00 18.43 200 TYR A N 1
ATOM 1385 C CA . TYR A 1 200 ? 26.820 4.111 -12.439 1.00 17.68 200 TYR A CA 1
ATOM 1386 C C . TYR A 1 200 ? 27.768 4.089 -11.227 1.00 18.19 200 TYR A C 1
ATOM 1387 O O . TYR A 1 200 ? 27.544 4.823 -10.251 1.00 17.66 200 TYR A O 1
ATOM 1396 N N . GLY A 1 201 ? 28.815 3.265 -11.265 1.00 18.77 201 GLY A N 1
ATOM 1397 C CA . GLY A 1 201 ? 29.731 3.150 -10.123 1.00 18.13 201 GLY A CA 1
ATOM 1398 C C . GLY A 1 201 ? 30.414 4.437 -9.697 1.00 20.09 201 GLY A C 1
ATOM 1399 O O . GLY A 1 201 ? 30.493 4.745 -8.501 1.00 19.30 201 GLY A O 1
ATOM 1400 N N . GLU A 1 202 ? 30.940 5.185 -10.665 1.00 21.44 202 GLU A N 1
ATOM 1401 C CA . GLU A 1 202 ? 31.623 6.449 -10.362 1.00 22.32 202 GLU A CA 1
ATOM 1402 C C . GLU A 1 202 ? 30.629 7.411 -9.734 1.00 22.33 202 GLU A C 1
ATOM 1403 O O . GLU A 1 202 ? 30.918 8.045 -8.721 1.00 21.49 202 GLU A O 1
ATOM 1409 N N . SER A 1 203 ? 29.460 7.500 -10.363 1.00 22.52 203 SER A N 1
ATOM 1410 C CA . SER A 1 203 ? 28.337 8.297 -9.887 1.00 24.24 203 SER A CA 1
ATOM 1411 C C . SER A 1 203 ? 27.999 7.933 -8.440 1.00 23.67 203 SER A C 1
ATOM 1412 O O . SER A 1 203 ? 27.823 8.797 -7.583 1.00 23.89 203 SER A O 1
ATOM 1415 N N . THR A 1 204 ? 27.940 6.635 -8.176 1.00 23.39 204 THR A N 1
ATOM 1416 C CA . THR A 1 204 ? 27.576 6.137 -6.856 1.00 22.17 204 THR A CA 1
ATOM 1417 C C . THR A 1 204 ? 28.655 6.439 -5.824 1.00 21.85 204 THR A C 1
ATOM 1418 O O . THR A 1 204 ? 28.354 6.695 -4.658 1.00 21.31 204 THR A O 1
ATOM 1422 N N . ARG A 1 205 ? 29.916 6.409 -6.251 1.00 21.82 205 ARG A N 1
ATOM 1423 C CA . ARG A 1 205 ? 31.043 6.545 -5.321 1.00 21.82 205 ARG A CA 1
ATOM 1424 C C . ARG A 1 205 ? 31.527 8.002 -5.216 1.00 22.24 205 ARG A C 1
ATOM 1425 O O . ARG A 1 205 ? 32.332 8.314 -4.366 1.00 21.29 205 ARG A O 1
ATOM 1433 N N . ARG A 1 206 ? 31.021 8.879 -6.081 1.00 23.15 206 ARG A N 1
ATOM 1434 C CA . ARG A 1 206 ? 31.552 10.247 -6.213 1.00 24.58 206 ARG A CA 1
ATOM 1435 C C . ARG A 1 206 ? 31.616 11.090 -4.922 1.00 25.10 206 ARG A C 1
ATOM 1436 O O . ARG A 1 206 ? 32.634 11.746 -4.684 1.00 25.70 206 ARG A O 1
ATOM 1444 N N . PHE A 1 207 ? 30.547 11.085 -4.114 1.00 23.87 207 PHE A N 1
ATOM 1445 C CA . PHE A 1 207 ? 30.467 11.910 -2.898 1.00 24.52 207 PHE A CA 1
ATOM 1446 C C . PHE A 1 207 ? 29.896 11.120 -1.704 1.00 23.18 207 PHE A C 1
ATOM 1447 O O . PHE A 1 207 ? 28.915 10.399 -1.850 1.00 22.91 207 PHE A O 1
ATOM 1455 N N . VAL A 1 208 ? 30.463 11.317 -0.512 1.00 20.85 208 VAL A N 1
ATOM 1456 C CA . VAL A 1 208 ? 29.988 10.621 0.684 1.00 19.02 208 VAL A CA 1
ATOM 1457 C C . VAL A 1 208 ? 29.181 11.611 1.535 1.00 17.99 208 VAL A C 1
ATOM 1458 O O . VAL A 1 208 ? 29.386 12.824 1.430 1.00 17.58 208 VAL A O 1
ATOM 1462 N N . ALA A 1 209 ? 28.251 11.109 2.344 1.00 15.27 209 ALA A N 1
ATOM 1463 C CA . ALA A 1 209 ? 27.450 12.004 3.191 1.00 14.09 209 ALA A CA 1
ATOM 1464 C C . ALA A 1 209 ? 28.319 12.659 4.273 1.00 11.71 209 ALA A C 1
ATOM 1465 O O . ALA A 1 209 ? 29.384 12.136 4.616 1.00 11.74 209 ALA A O 1
ATOM 1467 N N . PRO A 1 210 ? 27.882 13.821 4.803 1.00 10.03 210 PRO A N 1
ATOM 1468 C CA . PRO A 1 210 ? 28.612 14.462 5.912 1.00 9.16 210 PRO A CA 1
ATOM 1469 C C . PRO A 1 210 ? 29.055 13.557 7.073 1.00 9.45 210 PRO A C 1
ATOM 1470 O O . PRO A 1 210 ? 30.157 13.745 7.609 1.00 8.67 210 PRO A O 1
ATOM 1474 N N . LEU A 1 211 ? 28.229 12.577 7.459 1.00 10.11 211 LEU A N 1
ATOM 1475 C CA . LEU A 1 211 ? 28.603 11.633 8.512 1.00 10.92 211 LEU A CA 1
ATOM 1476 C C . LEU A 1 211 ? 29.781 10.707 8.145 1.00 11.80 211 LEU A C 1
ATOM 1477 O O . LEU A 1 211 ? 30.289 9.989 9.000 1.00 10.31 211 LEU A O 1
ATOM 1482 N N . GLY A 1 212 ? 30.174 10.722 6.880 1.00 12.02 212 GLY A N 1
ATOM 1483 C CA . GLY A 1 212 ? 31.420 10.095 6.441 1.00 12.73 212 GLY A CA 1
ATOM 1484 C C . GLY A 1 212 ? 31.371 8.598 6.199 1.00 12.91 212 GLY A C 1
ATOM 1485 O O . GLY A 1 212 ? 32.415 7.957 6.101 1.00 13.22 212 GLY A O 1
ATOM 1486 N N . ARG A 1 213 ? 30.167 8.049 6.067 1.00 11.98 213 ARG A N 1
ATOM 1487 C CA . ARG A 1 213 ? 29.971 6.619 5.895 1.00 11.96 213 ARG A CA 1
ATOM 1488 C C . ARG A 1 213 ? 28.569 6.406 5.350 1.00 11.82 213 ARG A C 1
ATOM 1489 O O . ARG A 1 213 ? 27.753 7.316 5.376 1.00 10.51 213 ARG A O 1
ATOM 1497 N N . GLY A 1 214 ? 28.285 5.194 4.887 1.00 10.98 214 GLY A N 1
ATOM 1498 C CA . GLY A 1 214 ? 26.906 4.824 4.557 1.00 10.91 214 GLY A CA 1
ATOM 1499 C C . GLY A 1 214 ? 26.141 4.353 5.792 1.00 10.93 214 GLY A C 1
ATOM 1500 O O . GLY A 1 214 ? 26.743 4.076 6.831 1.00 9.87 214 GLY A O 1
ATOM 1501 N N . SER A 1 215 ? 24.812 4.261 5.674 1.00 9.48 215 SER A N 1
ATOM 1502 C CA . SER A 1 215 ? 23.989 3.793 6.777 1.00 11.41 215 SER A CA 1
ATOM 1503 C C . SER A 1 215 ? 24.117 2.272 6.906 1.00 11.07 215 SER A C 1
ATOM 1504 O O . SER A 1 215 ? 24.301 1.574 5.907 1.00 10.02 215 SER A O 1
ATOM 1507 N N . GLU A 1 216 ? 23.917 1.753 8.118 1.00 11.49 216 GLU A N 1
ATOM 1508 C CA . GLU A 1 216 ? 23.716 0.319 8.225 1.00 12.11 216 GLU A CA 1
ATOM 1509 C C . GLU A 1 216 ? 22.205 0.132 8.044 1.00 11.35 216 GLU A C 1
ATOM 1510 O O . GLU A 1 216 ? 21.424 1.023 8.400 1.00 10.43 216 GLU A O 1
ATOM 1516 N N . PRO A 1 217 ? 21.777 -0.997 7.443 1.00 10.25 217 PRO A N 1
ATOM 1517 C CA . PRO A 1 217 ? 20.336 -1.163 7.238 1.00 9.75 217 PRO A CA 1
ATOM 1518 C C . PRO A 1 217 ? 19.530 -0.997 8.526 1.00 8.38 217 PRO A C 1
ATOM 1519 O O . PRO A 1 217 ? 18.417 -0.502 8.483 1.00 9.23 217 PRO A O 1
ATOM 1523 N N . ARG A 1 218 ? 20.071 -1.443 9.657 1.00 9.41 218 ARG A N 1
ATOM 1524 C CA . ARG A 1 218 ? 19.357 -1.330 10.923 1.00 10.30 218 ARG A CA 1
ATOM 1525 C C . ARG A 1 218 ? 19.059 0.139 11.283 1.00 8.72 218 ARG A C 1
ATOM 1526 O O . ARG A 1 218 ? 18.068 0.407 11.962 1.00 8.20 218 ARG A O 1
ATOM 1534 N N . GLU A 1 219 ? 19.916 1.070 10.863 1.00 7.20 219 GLU A N 1
ATOM 1535 C CA . GLU A 1 219 ? 19.708 2.497 11.186 1.00 8.36 219 GLU A CA 1
ATOM 1536 C C . GLU A 1 219 ? 18.472 3.028 10.448 1.00 7.92 219 GLU A C 1
ATOM 1537 O O . GLU A 1 219 ? 17.679 3.820 10.993 1.00 8.29 219 GLU A O 1
ATOM 1543 N N . VAL A 1 220 ? 18.287 2.574 9.216 1.00 6.58 220 VAL A N 1
ATOM 1544 C CA . VAL A 1 220 ? 17.062 2.905 8.485 1.00 6.53 220 VAL A CA 1
ATOM 1545 C C . VAL A 1 220 ? 15.863 2.202 9.108 1.00 6.70 220 VAL A C 1
ATOM 1546 O O . VAL A 1 220 ? 14.810 2.810 9.274 1.00 6.04 220 VAL A O 1
ATOM 1550 N N . ALA A 1 221 ? 16.031 0.934 9.488 1.00 6.18 221 ALA A N 1
ATOM 1551 C CA . ALA A 1 221 ? 14.963 0.198 10.137 1.00 7.08 221 ALA A CA 1
ATOM 1552 C C . ALA A 1 221 ? 14.464 0.899 11.409 1.00 7.20 221 ALA A C 1
ATOM 1553 O O . ALA A 1 221 ? 13.253 0.926 11.682 1.00 6.70 221 ALA A O 1
ATOM 1555 N N . GLU A 1 222 ? 15.386 1.489 12.175 1.00 7.43 222 GLU A N 1
ATOM 1556 C CA . GLU A 1 222 ? 14.999 2.159 13.430 1.00 7.62 222 GLU A CA 1
ATOM 1557 C C . GLU A 1 222 ? 14.125 3.355 13.131 1.00 6.34 222 GLU A C 1
ATOM 1558 O O . GLU A 1 222 ? 13.169 3.598 13.829 1.00 5.86 222 GLU A O 1
ATOM 1564 N N . ALA A 1 223 ? 14.469 4.115 12.097 1.00 6.90 223 ALA A N 1
ATOM 1565 C CA . ALA A 1 223 ? 13.612 5.242 11.684 1.00 6.42 223 ALA A CA 1
ATOM 1566 C C . ALA A 1 223 ? 12.219 4.772 11.234 1.00 5.73 223 ALA A C 1
ATOM 1567 O O . ALA A 1 223 ? 11.186 5.386 11.570 1.00 6.99 223 ALA A O 1
ATOM 1569 N N . ILE A 1 224 ? 12.170 3.686 10.477 1.00 4.66 224 ILE A N 1
ATOM 1570 C CA . ILE A 1 224 ? 10.879 3.139 10.062 1.00 4.92 224 ILE A CA 1
ATOM 1571 C C . ILE A 1 224 ? 10.047 2.680 11.266 1.00 5.96 224 ILE A C 1
ATOM 1572 O O . ILE A 1 224 ? 8.842 2.972 11.355 1.00 4.84 224 ILE A O 1
ATOM 1577 N N . ALA A 1 225 ? 10.689 1.964 12.191 1.00 5.79 225 ALA A N 1
ATOM 1578 C CA . ALA A 1 225 ? 9.986 1.449 13.373 1.00 6.48 225 ALA A CA 1
ATOM 1579 C C . ALA A 1 225 ? 9.427 2.613 14.197 1.00 6.51 225 ALA A C 1
ATOM 1580 O O . ALA A 1 225 ? 8.318 2.530 14.733 1.00 6.60 225 ALA A O 1
ATOM 1582 N N . PHE A 1 226 ? 10.206 3.685 14.302 1.00 6.30 226 PHE A N 1
ATOM 1583 C CA . PHE A 1 226 ? 9.716 4.870 15.008 1.00 7.25 226 PHE A CA 1
ATOM 1584 C C . PHE A 1 226 ? 8.437 5.407 14.368 1.00 7.03 226 PHE A C 1
ATOM 1585 O O . PHE A 1 226 ? 7.464 5.706 15.068 1.00 7.16 226 PHE A O 1
ATOM 1593 N N . LEU A 1 227 ? 8.457 5.574 13.047 1.00 5.59 227 LEU A N 1
ATOM 1594 C CA . LEU A 1 227 ? 7.304 6.137 12.340 1.00 6.34 227 LEU A CA 1
ATOM 1595 C C . LEU A 1 227 ? 6.098 5.216 12.392 1.00 5.86 227 LEU A C 1
ATOM 1596 O O . LEU A 1 227 ? 4.961 5.680 12.318 1.00 6.66 227 LEU A O 1
ATOM 1601 N N . LEU A 1 228 ? 6.336 3.915 12.537 1.00 6.93 228 LEU A N 1
ATOM 1602 C CA . LEU A 1 228 ? 5.233 2.947 12.673 1.00 7.55 228 LEU A CA 1
ATOM 1603 C C . LEU A 1 228 ? 4.511 3.022 14.007 1.00 7.78 228 LEU A C 1
ATOM 1604 O O . LEU A 1 228 ? 3.306 2.657 14.116 1.00 6.70 228 LEU A O 1
ATOM 1609 N N . GLY A 1 229 ? 5.287 3.424 15.008 1.00 7.82 229 GLY A N 1
ATOM 1610 C CA . GLY A 1 229 ? 4.869 3.327 16.420 1.00 8.81 229 GLY A CA 1
ATOM 1611 C C . GLY A 1 229 ? 4.109 4.500 17.004 1.00 9.22 229 GLY A C 1
ATOM 1612 O O . GLY A 1 229 ? 3.955 5.528 16.352 1.00 7.91 229 GLY A O 1
ATOM 1613 N N . PRO A 1 230 ? 3.622 4.341 18.247 1.00 11.68 230 PRO A N 1
ATOM 1614 C CA . PRO A 1 230 ? 2.744 5.319 18.901 1.00 12.29 230 PRO A CA 1
ATOM 1615 C C . PRO A 1 230 ? 3.459 6.602 19.329 1.00 12.48 230 PRO A C 1
ATOM 1616 O O . PRO A 1 230 ? 2.808 7.600 19.662 1.00 13.37 230 PRO A O 1
ATOM 1620 N N . GLN A 1 231 ? 4.782 6.582 19.338 1.00 10.53 231 GLN A N 1
ATOM 1621 C CA . GLN A 1 231 ? 5.549 7.787 19.643 1.00 12.09 231 GLN A CA 1
ATOM 1622 C C . GLN A 1 231 ? 5.627 8.717 18.415 1.00 10.99 231 GLN A C 1
ATOM 1623 O O . GLN A 1 231 ? 6.178 9.819 18.479 1.00 10.48 231 GLN A O 1
ATOM 1629 N N . ALA A 1 232 ? 5.056 8.263 17.301 1.00 8.25 232 ALA A N 1
ATOM 1630 C CA . ALA A 1 232 ? 4.943 9.098 16.109 1.00 8.20 232 ALA A CA 1
ATOM 1631 C C . ALA A 1 232 ? 3.489 9.455 15.790 1.00 8.08 232 ALA A C 1
ATOM 1632 O O . ALA A 1 232 ? 3.156 9.713 14.630 1.00 6.65 232 ALA A O 1
ATOM 1634 N N . SER A 1 233 ? 2.647 9.526 16.830 1.00 7.96 233 SER A N 1
ATOM 1635 C CA . SER A 1 233 ? 1.191 9.618 16.678 1.00 8.95 233 SER A CA 1
ATOM 1636 C C . SER A 1 233 ? 0.677 10.869 15.940 1.00 8.52 233 SER A C 1
ATOM 1637 O O . SER A 1 233 ? -0.459 10.861 15.433 1.00 9.41 233 SER A O 1
ATOM 1640 N N . PHE A 1 234 ? 1.485 11.937 15.883 1.00 7.81 234 PHE A N 1
ATOM 1641 C CA . PHE A 1 234 ? 1.065 13.149 15.150 1.00 8.17 234 PHE A CA 1
ATOM 1642 C C . PHE A 1 234 ? 1.905 13.398 13.903 1.00 7.19 234 PHE A C 1
ATOM 1643 O O . PHE A 1 234 ? 1.836 14.462 13.316 1.00 9.05 234 PHE A O 1
ATOM 1651 N N . ILE A 1 235 ? 2.692 12.405 13.499 1.00 6.25 235 ILE A N 1
ATOM 1652 C CA . ILE A 1 235 ? 3.515 12.521 12.311 1.00 5.57 235 ILE A CA 1
ATOM 1653 C C . ILE A 1 235 ? 2.794 11.819 11.139 1.00 5.52 235 ILE A C 1
ATOM 1654 O O . ILE A 1 235 ? 2.547 10.602 11.174 1.00 5.26 235 ILE A O 1
ATOM 1659 N N . HIS A 1 236 ? 2.425 12.584 10.110 1.00 4.86 236 HIS A N 1
ATOM 1660 C CA . HIS A 1 236 ? 1.651 12.024 9.016 1.00 5.19 236 HIS A CA 1
ATOM 1661 C C . HIS A 1 236 ? 1.970 12.812 7.733 1.00 6.40 236 HIS A C 1
ATOM 1662 O O . HIS A 1 236 ? 2.082 14.038 7.775 1.00 6.49 236 HIS A O 1
ATOM 1669 N N . GLY A 1 237 ? 2.157 12.101 6.621 1.00 5.58 237 GLY A N 1
ATOM 1670 C CA . GLY A 1 237 ? 2.541 12.722 5.341 1.00 6.29 237 GLY A CA 1
ATOM 1671 C C . GLY A 1 237 ? 3.951 13.294 5.329 1.00 6.27 237 GLY A C 1
ATOM 1672 O O . GLY A 1 237 ? 4.325 13.970 4.373 1.00 6.82 237 GLY A O 1
ATOM 1673 N N . SER A 1 238 ? 4.746 13.006 6.375 1.00 5.55 238 SER A N 1
ATOM 1674 C CA . SER A 1 238 ? 6.108 13.535 6.443 1.00 6.73 238 SER A CA 1
ATOM 1675 C C . SER A 1 238 ? 7.084 12.677 5.655 1.00 6.45 238 SER A C 1
ATOM 1676 O O . SER A 1 238 ? 6.892 11.463 5.481 1.00 7.52 238 SER A O 1
ATOM 1679 N N . VAL A 1 239 ? 8.151 13.329 5.192 1.00 4.82 239 VAL A N 1
ATOM 1680 C CA . VAL A 1 239 ? 9.264 12.621 4.565 1.00 5.02 239 VAL A CA 1
ATOM 1681 C C . VAL A 1 239 ? 10.466 12.749 5.504 1.00 6.77 239 VAL A C 1
ATOM 1682 O O . VAL A 1 239 ? 10.990 13.854 5.725 1.00 7.37 239 VAL A O 1
ATOM 1686 N N . LEU A 1 240 ? 10.898 11.622 6.057 1.00 5.79 240 LEU A N 1
ATOM 1687 C CA . LEU A 1 240 ? 12.014 11.657 7.013 1.00 6.29 240 LEU A CA 1
ATOM 1688 C C . LEU A 1 240 ? 13.269 11.224 6.288 1.00 6.05 240 LEU A C 1
ATOM 1689 O O . LEU A 1 240 ? 13.386 10.057 5.913 1.00 6.41 240 LEU A O 1
ATOM 1694 N N . PHE A 1 241 ? 14.193 12.154 6.058 1.00 5.90 241 PHE A N 1
ATOM 1695 C CA . PHE A 1 241 ? 15.473 11.786 5.424 1.00 6.74 241 PHE A CA 1
ATOM 1696 C C . PHE A 1 241 ? 16.353 11.083 6.465 1.00 7.23 241 PHE A C 1
ATOM 1697 O O . PHE A 1 241 ? 16.413 11.510 7.619 1.00 5.90 241 PHE A O 1
ATOM 1705 N N . VAL A 1 242 ? 16.992 9.983 6.052 1.00 5.88 242 VAL A N 1
ATOM 1706 C CA . VAL A 1 242 ? 17.856 9.174 6.921 1.00 6.75 242 VAL A CA 1
ATOM 1707 C C . VAL A 1 242 ? 19.110 8.949 6.091 1.00 5.74 242 VAL A C 1
ATOM 1708 O O . VAL A 1 242 ? 19.308 7.888 5.483 1.00 6.20 242 VAL A O 1
ATOM 1712 N N . ASP A 1 243 ? 19.877 10.030 5.994 1.00 6.56 243 ASP A N 1
ATOM 1713 C CA . ASP A 1 243 ? 20.936 10.106 4.991 1.00 6.20 243 ASP A CA 1
ATOM 1714 C C . ASP A 1 243 ? 22.276 10.692 5.465 1.00 7.39 243 ASP A C 1
ATOM 1715 O O . ASP A 1 243 ? 23.120 11.066 4.650 1.00 6.35 243 ASP A O 1
ATOM 1720 N N . GLY A 1 244 ? 22.483 10.758 6.772 1.00 7.21 244 GLY A N 1
ATOM 1721 C CA . GLY A 1 244 ? 23.773 11.231 7.276 1.00 7.18 244 GLY A CA 1
ATOM 1722 C C . GLY A 1 244 ? 24.123 12.661 6.884 1.00 7.46 244 GLY A C 1
ATOM 1723 O O . GLY A 1 244 ? 25.297 13.042 6.932 1.00 8.16 244 GLY A O 1
ATOM 1724 N N . GLY A 1 245 ? 23.116 13.464 6.535 1.00 6.18 245 GLY A N 1
ATOM 1725 C CA . GLY A 1 245 ? 23.326 14.874 6.194 1.00 7.14 245 GLY A CA 1
ATOM 1726 C C . GLY A 1 245 ? 23.391 15.195 4.705 1.00 7.49 245 GLY A C 1
ATOM 1727 O O . GLY A 1 245 ? 23.555 16.355 4.327 1.00 7.87 245 GLY A O 1
ATOM 1728 N N . MET A 1 246 ? 23.239 14.183 3.860 1.00 6.88 246 MET A N 1
ATOM 1729 C CA . MET A 1 246 ? 23.442 14.403 2.402 1.00 6.47 246 MET A CA 1
ATOM 1730 C C . MET A 1 246 ? 22.465 15.404 1.820 1.00 6.51 246 MET A C 1
ATOM 1731 O O . MET A 1 246 ? 22.858 16.314 1.087 1.00 6.71 246 MET A O 1
ATOM 1736 N N . ASP A 1 247 ? 21.171 15.265 2.127 1.00 6.67 247 ASP A N 1
ATOM 1737 C CA . ASP A 1 247 ? 20.205 16.207 1.570 1.00 6.31 247 ASP A CA 1
ATOM 1738 C C . ASP A 1 247 ? 20.371 17.632 2.123 1.00 6.78 247 ASP A C 1
ATOM 1739 O O . ASP A 1 247 ? 20.220 18.609 1.402 1.00 7.18 247 ASP A O 1
ATOM 1744 N N . ALA A 1 248 ? 20.669 17.755 3.410 1.00 5.75 248 ALA A N 1
ATOM 1745 C CA . ALA A 1 248 ? 20.930 19.069 3.968 1.00 5.96 248 ALA A CA 1
ATOM 1746 C C . ALA A 1 248 ? 22.148 19.700 3.294 1.00 7.16 248 ALA A C 1
ATOM 1747 O O . ALA A 1 248 ? 22.187 20.923 3.115 1.00 8.03 248 ALA A O 1
ATOM 1749 N N . LEU A 1 249 ? 23.150 18.891 2.955 1.00 8.57 249 LEU A N 1
ATOM 1750 C CA . LEU A 1 249 ? 24.346 19.410 2.256 1.00 9.84 249 LEU A CA 1
ATOM 1751 C C . LEU A 1 249 ? 24.008 19.875 0.843 1.00 11.27 249 LEU A C 1
ATOM 1752 O O . LEU A 1 249 ? 24.464 20.941 0.392 1.00 11.69 249 LEU A O 1
ATOM 1757 N N . MET A 1 250 ? 23.194 19.096 0.152 1.00 11.36 250 MET A N 1
ATOM 1758 C CA . MET A 1 250 ? 22.966 19.352 -1.278 1.00 15.63 250 MET A CA 1
ATOM 1759 C C . MET A 1 250 ? 21.786 20.291 -1.568 1.00 14.30 250 MET A C 1
ATOM 1760 O O . MET A 1 250 ? 21.714 20.874 -2.642 1.00 14.38 250 MET A O 1
ATOM 1765 N N . ARG A 1 251 ? 20.867 20.431 -0.615 1.00 13.32 251 ARG A N 1
ATOM 1766 C CA . ARG A 1 251 ? 19.698 21.296 -0.791 1.00 12.90 251 ARG A CA 1
ATOM 1767 C C . ARG A 1 251 ? 19.404 21.996 0.533 1.00 13.07 251 ARG A C 1
ATOM 1768 O O . ARG A 1 251 ? 18.353 21.770 1.128 1.00 10.87 251 ARG A O 1
ATOM 1776 N N . ALA A 1 252 ? 20.328 22.841 0.979 1.00 12.17 252 ALA A N 1
ATOM 1777 C CA . ALA A 1 252 ? 20.268 23.386 2.332 1.00 13.16 252 ALA A CA 1
ATOM 1778 C C . ALA A 1 252 ? 19.003 24.197 2.633 1.00 13.33 252 ALA A C 1
ATOM 1779 O O . ALA A 1 252 ? 18.574 24.254 3.777 1.00 14.52 252 ALA A O 1
ATOM 1781 N N . LYS A 1 253 ? 18.426 24.844 1.624 1.00 14.03 253 LYS A N 1
ATOM 1782 C CA . LYS A 1 253 ? 17.288 25.738 1.863 1.00 16.51 253 LYS A CA 1
ATOM 1783 C C . LYS A 1 253 ? 15.937 25.138 1.472 1.00 17.19 253 LYS A C 1
ATOM 1784 O O . LYS A 1 253 ? 14.918 25.830 1.478 1.00 17.21 253 LYS A O 1
ATOM 1790 N N . THR A 1 254 ? 15.929 23.847 1.153 1.00 15.82 254 THR A N 1
ATOM 1791 C CA . THR A 1 254 ? 14.699 23.173 0.756 1.00 17.96 254 THR A CA 1
ATOM 1792 C C . THR A 1 254 ? 14.069 22.358 1.870 1.00 17.96 254 THR A C 1
ATOM 1793 O O . THR A 1 254 ? 14.658 21.402 2.373 1.00 20.05 254 THR A O 1
ATOM 1797 N N . PHE A 1 255 ? 12.858 22.741 2.245 1.00 17.17 255 PHE A N 1
ATOM 1798 C CA . PHE A 1 255 ? 12.074 22.030 3.253 1.00 17.50 255 PHE A CA 1
ATOM 1799 C C . PHE A 1 255 ? 10.691 22.649 3.230 1.00 18.63 255 PHE A C 1
ATOM 1800 O O . PHE A 1 255 ? 10.481 23.686 2.589 1.00 18.36 255 PHE A O 1
ATOM 1809 N N . SER B 1 2 ? 21.946 9.973 29.682 1.00 7.92 2 SER B N 1
ATOM 1810 C CA . SER B 1 2 ? 22.481 11.169 28.986 1.00 9.53 2 SER B CA 1
ATOM 1811 C C . SER B 1 2 ? 22.149 12.440 29.750 1.00 8.67 2 SER B C 1
ATOM 1812 O O . SER B 1 2 ? 21.095 12.523 30.423 1.00 9.21 2 SER B O 1
ATOM 1815 N N . VAL B 1 3 ? 23.033 13.429 29.618 1.00 8.21 3 VAL B N 1
ATOM 1816 C CA . VAL B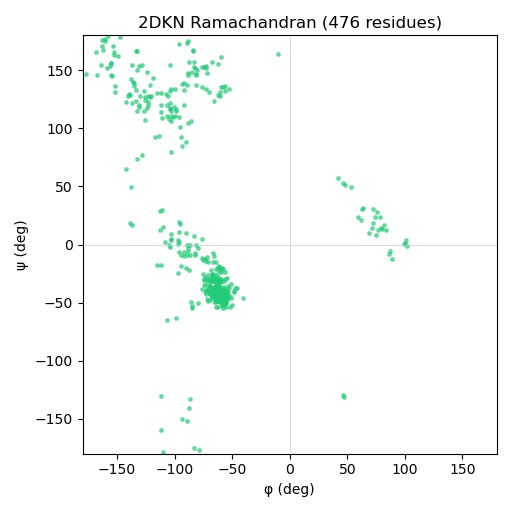 1 3 ? 22.821 14.766 30.175 1.00 8.03 3 VAL B CA 1
ATOM 1817 C C . VAL B 1 3 ? 22.410 15.692 29.028 1.00 7.84 3 VAL B C 1
ATOM 1818 O O . VAL B 1 3 ? 23.177 15.922 28.066 1.00 8.77 3 VAL B O 1
ATOM 1822 N N . ILE B 1 4 ? 21.181 16.182 29.117 1.00 7.17 4 ILE B N 1
ATOM 1823 C CA . ILE B 1 4 ? 20.576 16.925 28.027 1.00 7.16 4 ILE B CA 1
ATOM 1824 C C . ILE B 1 4 ? 20.151 18.307 28.492 1.00 7.44 4 ILE B C 1
ATOM 1825 O O . ILE B 1 4 ? 19.386 18.417 29.442 1.00 7.47 4 ILE B O 1
ATOM 1830 N N . ALA B 1 5 ? 20.667 19.355 27.843 1.00 7.09 5 ALA B N 1
ATOM 1831 C CA . ALA B 1 5 ? 20.260 20.728 28.151 1.00 7.25 5 ALA B CA 1
ATOM 1832 C C . ALA B 1 5 ? 19.055 21.097 27.296 1.00 7.46 5 ALA B C 1
ATOM 1833 O O . ALA B 1 5 ? 19.043 20.789 26.112 1.00 6.50 5 ALA B O 1
ATOM 1835 N N . ILE B 1 6 ? 18.058 21.768 27.883 1.00 6.63 6 ILE B N 1
ATOM 1836 C CA . ILE B 1 6 ? 16.844 22.155 27.136 1.00 7.43 6 ILE B CA 1
ATOM 1837 C C . ILE B 1 6 ? 16.551 23.641 27.394 1.00 8.33 6 ILE B C 1
ATOM 1838 O O . ILE B 1 6 ? 16.362 24.034 28.539 1.00 8.32 6 ILE B O 1
ATOM 1843 N N . THR B 1 7 ? 16.536 24.469 26.347 1.00 8.93 7 THR B N 1
ATOM 1844 C CA . THR B 1 7 ? 16.054 25.850 26.525 1.00 9.59 7 THR B CA 1
ATOM 1845 C C . THR B 1 7 ? 14.527 25.872 26.398 1.00 11.38 7 THR B C 1
ATOM 1846 O O . THR B 1 7 ? 13.931 25.046 25.670 1.00 11.82 7 THR B O 1
ATOM 1850 N N . GLY B 1 8 ? 13.867 26.789 27.115 1.00 10.30 8 GLY B N 1
ATOM 1851 C CA . GLY B 1 8 ? 12.387 26.796 27.154 1.00 9.38 8 GLY B CA 1
ATOM 1852 C C . GLY B 1 8 ? 11.814 25.642 27.967 1.00 8.82 8 GLY B C 1
ATOM 1853 O O . GLY B 1 8 ? 10.690 25.165 27.713 1.00 10.08 8 GLY B O 1
ATOM 1854 N N . SER B 1 9 ? 12.565 25.220 28.981 1.00 9.54 9 SER B N 1
ATOM 1855 C CA . SER B 1 9 ? 12.242 24.012 29.742 1.00 10.37 9 SER B CA 1
ATOM 1856 C C . SER B 1 9 ? 11.050 24.204 30.680 1.00 10.79 9 SER B C 1
ATOM 1857 O O . SER B 1 9 ? 10.517 23.242 31.246 1.00 9.86 9 SER B O 1
ATOM 1860 N N . ALA B 1 10 ? 10.652 25.461 30.871 1.00 12.21 10 ALA B N 1
ATOM 1861 C CA . ALA B 1 10 ? 9.674 25.776 31.911 1.00 13.01 10 ALA B CA 1
ATOM 1862 C C . ALA B 1 10 ? 8.220 25.758 31.433 1.00 14.23 10 ALA B C 1
ATOM 1863 O O . ALA B 1 10 ? 7.307 25.874 32.249 1.00 14.94 10 ALA B O 1
ATOM 1865 N N . SER B 1 11 ? 7.992 25.604 30.128 1.00 12.67 11 SER B N 1
ATOM 1866 C CA . SER B 1 11 ? 6.616 25.574 29.625 1.00 14.20 11 SER B CA 1
ATOM 1867 C C . SER B 1 11 ? 6.523 24.783 28.336 1.00 12.93 11 SER B C 1
ATOM 1868 O O . SER B 1 11 ? 7.542 24.487 27.718 1.00 11.94 11 SER B O 1
ATOM 1871 N N . GLY B 1 12 ? 5.283 24.530 27.907 1.00 10.93 12 GLY B N 1
ATOM 1872 C CA . GLY B 1 12 ? 5.027 23.950 26.602 1.00 10.40 12 GLY B CA 1
ATOM 1873 C C . GLY B 1 12 ? 5.846 22.738 26.199 1.00 10.68 12 GLY B C 1
ATOM 1874 O O . GLY B 1 12 ? 5.966 21.774 26.955 1.00 9.70 12 GLY B O 1
ATOM 1875 N N . ILE B 1 13 ? 6.398 22.783 24.991 1.00 9.78 13 ILE B N 1
ATOM 1876 C CA . ILE B 1 13 ? 7.121 21.625 24.455 1.00 8.94 13 ILE B CA 1
ATOM 1877 C C . ILE B 1 13 ? 8.359 21.313 25.302 1.00 7.99 13 ILE B C 1
ATOM 1878 O O . ILE B 1 13 ? 8.629 20.151 25.591 1.00 6.43 13 ILE B O 1
ATOM 1883 N N . GLY B 1 14 ? 9.093 22.356 25.708 1.00 7.56 14 GLY B N 1
ATOM 1884 C CA . GLY B 1 14 ? 10.305 22.187 26.517 1.00 8.94 14 GLY B CA 1
ATOM 1885 C C . GLY B 1 14 ? 9.999 21.473 27.830 1.00 8.76 14 GLY B C 1
ATOM 1886 O O . GLY B 1 14 ? 10.747 20.572 28.281 1.00 7.83 14 GLY B O 1
ATOM 1887 N N . ALA B 1 15 ? 8.901 21.886 28.463 1.00 8.69 15 ALA B N 1
ATOM 1888 C CA . ALA B 1 15 ? 8.479 21.281 29.724 1.00 8.55 15 ALA B CA 1
ATOM 1889 C C . ALA B 1 15 ? 8.044 19.815 29.526 1.00 8.69 15 ALA B C 1
ATOM 1890 O O . ALA B 1 15 ? 8.368 18.949 30.339 1.00 7.91 15 ALA B O 1
ATOM 1892 N N . ALA B 1 16 ? 7.314 19.538 28.442 1.00 7.68 16 ALA B N 1
ATOM 1893 C CA . ALA B 1 16 ? 6.907 18.161 28.134 1.00 7.43 16 ALA B CA 1
ATOM 1894 C C . ALA B 1 16 ? 8.125 17.286 27.876 1.00 6.60 16 ALA B C 1
ATOM 1895 O O . ALA B 1 16 ? 8.168 16.121 28.316 1.00 7.43 16 ALA B O 1
ATOM 1897 N N . LEU B 1 17 ? 9.102 17.845 27.166 1.00 6.97 17 LEU B N 1
ATOM 1898 C CA . LEU B 1 17 ? 10.359 17.113 26.887 1.00 8.16 17 LEU B CA 1
ATOM 1899 C C . LEU B 1 17 ? 11.112 16.861 28.188 1.00 8.64 17 LEU B C 1
ATOM 1900 O O . LEU B 1 17 ? 11.652 15.770 28.400 1.00 8.31 17 LEU B O 1
ATOM 1905 N N . LYS B 1 18 ? 11.179 17.878 29.043 1.00 7.75 18 LYS B N 1
ATOM 1906 C CA . LYS B 1 18 ? 11.873 17.745 30.331 1.00 9.99 18 LYS B CA 1
ATOM 1907 C C . LYS B 1 18 ? 11.284 16.561 31.098 1.00 9.07 18 LYS B C 1
ATOM 1908 O O . LYS B 1 18 ? 12.021 15.703 31.594 1.00 8.89 18 LYS B O 1
ATOM 1914 N N . GLU B 1 19 ? 9.957 16.532 31.201 1.00 9.57 19 GLU B N 1
ATOM 1915 C CA . GLU B 1 19 ? 9.259 15.459 31.900 1.00 12.36 19 GLU B CA 1
ATOM 1916 C C . GLU B 1 19 ? 9.521 14.095 31.261 1.00 10.75 19 GLU B C 1
ATOM 1917 O O . GLU B 1 19 ? 9.832 13.117 31.950 1.00 9.08 19 GLU B O 1
ATOM 1923 N N . LEU B 1 20 ? 9.386 14.038 29.939 1.00 8.77 20 LEU B N 1
ATOM 1924 C CA . LEU B 1 20 ? 9.595 12.798 29.202 1.00 9.08 20 LEU B CA 1
ATOM 1925 C C . LEU B 1 20 ? 10.994 12.232 29.463 1.00 8.54 20 LEU B C 1
ATOM 1926 O O . LEU B 1 20 ? 11.152 11.045 29.797 1.00 8.58 20 LEU B O 1
ATOM 1931 N N . LEU B 1 21 ? 12.011 13.084 29.320 1.00 8.23 21 LEU B N 1
ATOM 1932 C CA . LEU B 1 21 ? 13.380 12.616 29.432 1.00 7.84 21 LEU B CA 1
ATOM 1933 C C . LEU B 1 21 ? 13.682 12.203 30.873 1.00 8.65 21 LEU B C 1
ATOM 1934 O O . LEU B 1 21 ? 14.390 11.223 31.109 1.00 9.10 21 LEU B O 1
ATOM 1939 N N . ALA B 1 22 ? 13.177 12.969 31.836 1.00 8.43 22 ALA B N 1
ATOM 1940 C CA . ALA B 1 22 ? 13.381 12.624 33.252 1.00 9.67 22 ALA B CA 1
ATOM 1941 C C . ALA B 1 22 ? 12.745 11.255 33.550 1.00 10.19 22 ALA B C 1
ATOM 1942 O O . ALA B 1 22 ? 13.361 10.386 34.187 1.00 10.40 22 ALA B O 1
ATOM 1944 N N . ARG B 1 23 ? 11.516 11.042 33.078 1.00 10.35 23 ARG B N 1
ATOM 1945 C CA . ARG B 1 23 ? 10.846 9.764 33.328 1.00 12.18 23 ARG B CA 1
ATOM 1946 C C . ARG B 1 23 ? 11.591 8.602 32.683 1.00 11.54 23 ARG B C 1
ATOM 1947 O O . ARG B 1 23 ? 11.534 7.472 33.169 1.00 11.10 23 ARG B O 1
ATOM 1955 N N . ALA B 1 24 ? 12.303 8.896 31.600 1.00 11.13 24 ALA B N 1
ATOM 1956 C CA . ALA B 1 24 ? 13.024 7.887 30.818 1.00 11.24 24 ALA B CA 1
ATOM 1957 C C . ALA B 1 24 ? 14.434 7.613 31.353 1.00 10.57 24 ALA B C 1
ATOM 1958 O O . ALA B 1 24 ? 15.160 6.770 30.817 1.00 10.25 24 ALA B O 1
ATOM 1960 N N . GLY B 1 25 ? 14.817 8.308 32.419 1.00 9.13 25 GLY B N 1
ATOM 1961 C CA . GLY B 1 25 ? 16.092 8.045 33.066 1.00 8.67 25 GLY B CA 1
ATOM 1962 C C . GLY B 1 25 ? 17.228 8.997 32.729 1.00 9.24 25 GLY B C 1
ATOM 1963 O O . GLY B 1 25 ? 18.352 8.845 33.241 1.00 7.95 25 GLY B O 1
ATOM 1964 N N . HIS B 1 26 ? 16.959 10.000 31.888 1.00 8.21 26 HIS B N 1
ATOM 1965 C CA . HIS B 1 26 ? 18.003 10.974 31.539 1.00 8.79 26 HIS B CA 1
ATOM 1966 C C . HIS B 1 26 ? 18.133 12.117 32.562 1.00 7.96 26 HIS B C 1
ATOM 1967 O O . HIS B 1 26 ? 17.279 12.313 33.435 1.00 7.73 26 HIS B O 1
ATOM 1974 N N . THR B 1 27 ? 19.215 12.865 32.442 1.00 8.28 27 THR B N 1
ATOM 1975 C CA . THR B 1 27 ? 19.458 14.009 33.293 1.00 9.81 27 THR B CA 1
ATOM 1976 C C . THR B 1 27 ? 19.209 15.272 32.480 1.00 9.23 27 THR B C 1
ATOM 1977 O O . THR B 1 27 ? 19.773 15.433 31.409 1.00 9.13 27 THR B O 1
ATOM 1981 N N . VAL B 1 28 ? 18.387 16.181 32.999 1.00 7.43 28 VAL B N 1
ATOM 1982 C CA . VAL B 1 28 ? 18.002 17.353 32.226 1.00 9.66 28 VAL B CA 1
ATOM 1983 C C . VAL B 1 28 ? 18.543 18.601 32.897 1.00 10.18 28 VAL B C 1
ATOM 1984 O O . VAL B 1 28 ? 18.383 18.774 34.112 1.00 10.47 28 VAL B O 1
ATOM 1988 N N . ILE B 1 29 ? 19.208 19.442 32.113 1.00 9.40 29 ILE B N 1
ATOM 1989 C CA . ILE B 1 29 ? 19.589 20.780 32.559 1.00 9.66 29 ILE B CA 1
ATOM 1990 C C . ILE B 1 29 ? 18.610 21.749 31.8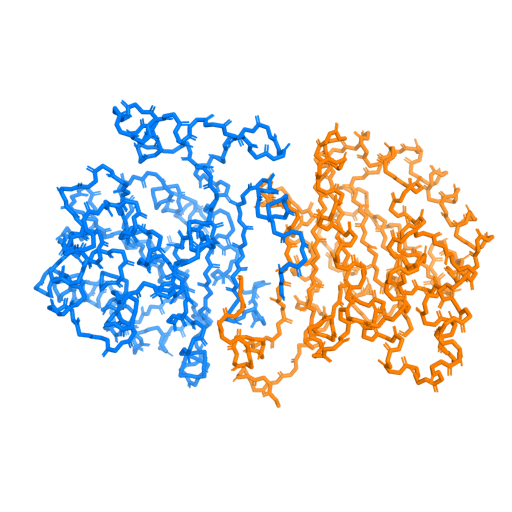95 1.00 10.16 29 ILE B C 1
ATOM 1991 O O . ILE B 1 29 ? 18.610 21.912 30.676 1.00 10.16 29 ILE B O 1
ATOM 1996 N N . GLY B 1 30 ? 17.736 22.343 32.701 1.00 10.52 30 GLY B N 1
ATOM 1997 C CA . GLY B 1 30 ? 16.709 23.234 32.186 1.00 10.43 30 GLY B CA 1
ATOM 1998 C C . GLY B 1 30 ? 17.188 24.680 32.184 1.00 11.22 30 GLY B C 1
ATOM 1999 O O . GLY B 1 30 ? 17.791 25.159 33.173 1.00 12.75 30 GLY B O 1
ATOM 2000 N N . ILE B 1 31 ? 16.954 25.354 31.055 1.00 9.46 31 ILE B N 1
ATOM 2001 C CA . ILE B 1 31 ? 17.292 26.762 30.872 1.00 10.14 31 ILE B CA 1
ATOM 2002 C C . ILE B 1 31 ? 16.045 27.504 30.423 1.00 10.35 31 ILE B C 1
ATOM 2003 O O . ILE B 1 31 ? 15.403 27.117 29.436 1.00 10.31 31 ILE B O 1
ATOM 2008 N N . ASP B 1 32 ? 15.664 28.544 31.16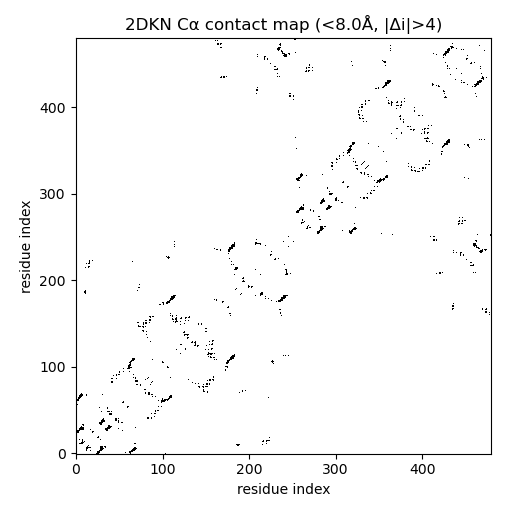1 1.00 10.61 32 ASP B N 1
ATOM 2009 C CA . ASP B 1 32 ? 14.505 29.334 30.751 1.00 11.97 32 ASP B CA 1
ATOM 2010 C C . ASP B 1 32 ? 14.551 30.699 31.422 1.00 12.04 32 ASP B C 1
ATOM 2011 O O . ASP B 1 32 ? 15.449 30.971 32.187 1.00 11.78 32 ASP B O 1
ATOM 2016 N N . ARG B 1 33 ? 13.599 31.555 31.093 1.00 13.86 33 ARG B N 1
ATOM 2017 C CA . ARG B 1 33 ? 13.506 32.885 31.711 1.00 16.28 33 ARG B CA 1
ATOM 2018 C C . ARG B 1 33 ? 13.267 32.799 33.230 1.00 16.11 33 ARG B C 1
ATOM 2019 O O . ARG B 1 33 ? 13.832 33.581 34.008 1.00 18.35 33 ARG B O 1
ATOM 2027 N N . GLY B 1 34 ? 12.449 31.842 33.653 1.00 14.60 34 GLY B N 1
ATOM 2028 C CA . GLY B 1 34 ? 12.227 31.563 35.070 1.00 14.26 34 GLY B CA 1
ATOM 2029 C C . GLY B 1 34 ? 11.973 30.083 35.310 1.00 13.72 34 GLY B C 1
ATOM 2030 O O . GLY B 1 34 ? 11.967 29.296 34.359 1.00 12.58 34 GLY B O 1
ATOM 2031 N N . GLN B 1 35 ? 11.792 29.708 36.578 1.00 13.88 35 GLN B N 1
ATOM 2032 C CA . GLN B 1 35 ? 11.464 28.339 36.992 1.00 14.06 35 GLN B CA 1
ATOM 2033 C C . GLN B 1 35 ? 12.338 27.284 36.303 1.00 14.46 35 GLN B C 1
ATOM 2034 O O . GLN B 1 35 ? 11.820 26.328 35.697 1.00 14.62 35 GLN B O 1
ATOM 2040 N N . ALA B 1 36 ? 13.656 27.454 36.395 1.00 13.25 36 ALA B N 1
ATOM 2041 C CA . ALA B 1 36 ? 14.557 26.535 35.697 1.00 12.45 36 ALA B CA 1
ATOM 2042 C C . ALA B 1 36 ? 15.852 26.399 36.458 1.00 12.60 36 ALA B C 1
ATOM 2043 O O . ALA B 1 36 ? 16.168 27.243 37.313 1.00 13.51 36 ALA B O 1
ATOM 2045 N N . ASP B 1 37 ? 16.601 25.342 36.158 1.00 11.59 37 ASP B N 1
ATOM 2046 C CA . ASP B 1 37 ? 17.914 25.160 36.763 1.00 12.45 37 ASP B CA 1
ATOM 2047 C C . ASP B 1 37 ? 18.773 26.387 36.524 1.00 13.07 37 ASP B C 1
ATOM 2048 O O . ASP B 1 37 ? 19.482 26.845 37.418 1.00 13.91 37 ASP B O 1
ATOM 2053 N N . ILE B 1 38 ? 18.697 26.910 35.303 1.00 11.73 38 ILE B N 1
ATOM 2054 C CA . ILE B 1 38 ? 19.485 28.038 34.847 1.00 12.29 38 ILE B CA 1
ATOM 2055 C C . ILE B 1 38 ? 18.517 29.066 34.306 1.00 13.15 38 ILE B C 1
ATOM 2056 O O . ILE B 1 38 ? 17.825 28.827 33.312 1.00 11.60 38 ILE B O 1
ATOM 2061 N N . GLU B 1 39 ? 18.458 30.214 34.971 1.00 14.08 39 GLU B N 1
ATOM 2062 C CA . GLU B 1 39 ? 17.510 31.238 34.582 1.00 16.68 39 GLU B CA 1
ATOM 2063 C C . GLU B 1 39 ? 18.243 32.339 33.834 1.00 16.54 39 GLU B C 1
ATOM 2064 O O . GLU B 1 39 ? 19.197 32.934 34.344 1.00 17.47 39 GLU B O 1
ATOM 2070 N N . ALA B 1 40 ? 17.829 32.587 32.602 1.00 15.02 40 ALA B N 1
ATOM 2071 C CA . ALA B 1 40 ? 18.564 33.533 31.772 1.00 15.79 40 ALA B CA 1
ATOM 2072 C C . ALA B 1 40 ? 17.664 34.136 30.711 1.00 15.24 40 ALA B C 1
ATOM 2073 O O . ALA B 1 40 ? 16.674 33.527 30.308 1.00 15.33 40 ALA B O 1
ATOM 2075 N N . ASP B 1 41 ? 18.036 35.318 30.236 1.00 15.47 41 ASP B N 1
ATOM 2076 C CA . ASP B 1 41 ? 17.285 35.996 29.192 1.00 16.06 41 ASP B CA 1
ATOM 2077 C C . ASP B 1 41 ? 18.070 35.850 27.898 1.00 16.35 41 ASP B C 1
ATOM 2078 O O . ASP B 1 41 ? 19.113 36.471 27.740 1.00 16.75 41 ASP B O 1
ATOM 2083 N N . LEU B 1 42 ? 17.567 35.015 26.990 1.00 16.90 42 LEU B N 1
ATOM 2084 C CA . LEU B 1 42 ? 18.285 34.672 25.753 1.00 17.94 42 LEU B CA 1
ATOM 2085 C C . LEU B 1 42 ? 18.106 35.698 24.639 1.00 18.31 42 LEU B C 1
ATOM 2086 O O . LEU B 1 42 ? 18.555 35.481 23.515 1.00 18.44 42 LEU B O 1
ATOM 2091 N N . SER B 1 43 ? 17.463 36.823 24.956 1.00 19.54 43 SER B N 1
ATOM 2092 C CA . SER B 1 43 ? 17.257 37.903 23.997 1.00 20.40 43 SER B CA 1
ATOM 2093 C C . SER B 1 43 ? 18.423 38.878 24.004 1.00 20.87 43 SER B C 1
ATOM 2094 O O . SER B 1 43 ? 18.474 39.792 23.196 1.00 20.58 43 SER B O 1
ATOM 2097 N N . THR B 1 44 ? 19.363 38.692 24.928 1.00 22.23 44 THR B N 1
ATOM 2098 C CA . THR B 1 44 ? 20.538 39.547 25.007 1.00 23.58 44 THR B CA 1
ATOM 2099 C C . THR B 1 44 ? 21.816 38.704 24.916 1.00 24.47 44 THR B C 1
ATOM 2100 O O . THR B 1 44 ? 21.829 37.564 25.352 1.00 23.38 44 THR B O 1
ATOM 2104 N N . PRO B 1 45 ? 22.887 39.270 24.340 1.00 25.64 45 PRO B N 1
ATOM 2105 C CA . PRO B 1 45 ? 24.175 38.578 24.328 1.00 26.60 45 PRO B CA 1
ATOM 2106 C C . PRO B 1 45 ? 24.652 38.226 25.736 1.00 26.49 45 PRO B C 1
ATOM 2107 O O . PRO B 1 45 ? 25.334 37.213 25.914 1.00 26.47 45 PRO B O 1
ATOM 2111 N N . GLY B 1 46 ? 24.293 39.054 26.724 1.00 25.97 46 GLY B N 1
ATOM 2112 C CA . GLY B 1 46 ? 24.707 38.838 28.103 1.00 24.10 46 GLY B CA 1
ATOM 2113 C C . GLY B 1 46 ? 23.949 37.704 28.757 1.00 23.82 46 GLY B C 1
ATOM 2114 O O . GLY B 1 46 ? 24.503 36.950 29.581 1.00 22.98 46 GLY B O 1
ATOM 2115 N N . GLY B 1 47 ? 22.680 37.569 28.385 1.00 21.38 47 GLY B N 1
ATOM 2116 C CA . GLY B 1 47 ? 21.873 36.485 28.895 1.00 20.55 47 GLY B CA 1
ATOM 2117 C C . GLY B 1 47 ? 22.350 35.172 28.291 1.00 19.26 47 GLY B C 1
ATOM 2118 O O . GLY B 1 47 ? 22.398 34.149 28.971 1.00 19.49 47 GLY B O 1
ATOM 2119 N N . ARG B 1 48 ? 22.686 35.213 27.002 1.00 18.55 48 ARG B N 1
ATOM 2120 C CA . ARG B 1 48 ? 23.162 34.022 26.300 1.00 17.34 48 ARG B CA 1
ATOM 2121 C C . ARG B 1 48 ? 24.495 33.587 26.880 1.00 17.94 48 ARG B C 1
ATOM 2122 O O . ARG B 1 48 ? 24.694 32.409 27.148 1.00 16.06 48 ARG B O 1
ATOM 2130 N N . GLU B 1 49 ? 25.393 34.556 27.067 1.00 19.65 49 GLU B N 1
ATOM 2131 C CA . GLU B 1 49 ? 26.725 34.306 27.613 1.00 23.62 49 GLU B CA 1
ATOM 2132 C C . GLU B 1 49 ? 26.606 33.657 28.988 1.00 22.26 49 GLU B C 1
ATOM 2133 O O . GLU B 1 49 ? 27.276 32.659 29.284 1.00 20.74 49 GLU B O 1
ATOM 2139 N N . THR B 1 50 ? 25.747 34.233 29.831 1.00 22.28 50 THR B N 1
ATOM 2140 C CA . THR B 1 50 ? 25.482 33.720 31.170 1.00 21.97 50 THR B CA 1
ATOM 2141 C C . THR B 1 50 ? 24.967 32.292 31.153 1.00 19.95 50 THR B C 1
ATOM 2142 O O . THR B 1 50 ? 25.384 31.465 31.956 1.00 19.03 50 THR B O 1
ATOM 2146 N N . ALA B 1 51 ? 24.056 32.011 30.225 1.00 17.73 51 ALA B N 1
ATOM 2147 C CA . ALA B 1 51 ? 23.418 30.723 30.139 1.00 16.17 51 ALA B CA 1
ATOM 2148 C C . ALA B 1 51 ? 24.430 29.687 29.675 1.00 14.88 51 ALA B C 1
ATOM 2149 O O . ALA B 1 51 ? 24.472 28.589 30.212 1.00 13.78 51 ALA B O 1
ATOM 2151 N N . VAL B 1 52 ? 25.243 30.053 28.681 1.00 13.29 52 VAL B N 1
ATOM 2152 C CA . VAL B 1 52 ? 26.253 29.123 28.155 1.00 12.80 52 VAL B CA 1
ATOM 2153 C C . VAL B 1 52 ? 27.264 28.768 29.259 1.00 13.30 52 VAL B C 1
ATOM 2154 O O . VAL B 1 52 ? 27.580 27.607 29.478 1.00 11.28 52 VAL B O 1
ATOM 2158 N N . ALA B 1 53 ? 27.742 29.779 29.973 1.00 14.04 53 ALA B N 1
ATOM 2159 C CA . ALA B 1 53 ? 28.710 29.545 31.061 1.00 14.56 53 ALA B CA 1
ATOM 2160 C C . ALA B 1 53 ? 28.118 28.679 32.165 1.00 14.78 53 ALA B C 1
ATOM 2161 O O . ALA B 1 53 ? 28.777 27.775 32.691 1.00 13.92 53 ALA B O 1
ATOM 2163 N N . ALA B 1 54 ? 26.854 28.926 32.481 1.00 15.48 54 ALA B N 1
ATOM 2164 C CA . ALA B 1 54 ? 26.174 28.183 33.516 1.00 15.18 54 ALA B CA 1
ATOM 2165 C C . ALA B 1 54 ? 25.976 26.720 33.125 1.00 14.84 54 ALA B C 1
ATOM 2166 O O . ALA B 1 54 ? 26.112 25.826 33.965 1.00 14.68 54 ALA B O 1
ATOM 2168 N N . VAL B 1 55 ? 25.634 26.468 31.860 1.00 13.34 55 VAL B N 1
ATOM 2169 C CA . VAL B 1 55 ? 25.496 25.094 31.390 1.00 12.41 55 VAL B CA 1
ATOM 2170 C C . VAL B 1 55 ? 26.843 24.368 31.468 1.00 12.83 55 VAL B C 1
ATOM 2171 O O . VAL B 1 55 ? 26.919 23.267 31.981 1.00 11.51 55 VAL B O 1
ATOM 2175 N N . LEU B 1 56 ? 27.894 25.005 30.948 1.00 12.60 56 LEU B N 1
ATOM 2176 C CA . LEU B 1 56 ? 29.217 24.416 30.933 1.00 13.66 56 LEU B CA 1
ATOM 2177 C C . LEU B 1 56 ? 29.653 24.077 32.348 1.00 15.55 56 LEU B C 1
ATOM 2178 O O . LEU B 1 56 ? 30.213 23.012 32.596 1.00 16.40 56 LEU B O 1
ATOM 2183 N N . ASP B 1 57 ? 29.383 24.984 33.278 1.00 16.92 57 ASP B N 1
ATOM 2184 C CA . ASP B 1 57 ? 29.713 24.745 34.686 1.00 19.17 57 ASP B CA 1
ATOM 2185 C C . ASP B 1 57 ? 28.966 23.524 35.214 1.00 19.56 57 ASP B C 1
ATOM 2186 O O . ASP B 1 57 ? 29.558 22.638 35.819 1.00 19.66 57 ASP B O 1
ATOM 2191 N N . ARG B 1 58 ? 27.661 23.485 34.969 1.00 19.49 58 ARG B N 1
ATOM 2192 C CA . ARG B 1 58 ? 26.816 22.392 35.435 1.00 20.55 58 ARG B CA 1
ATOM 2193 C C . ARG B 1 58 ? 27.183 21.030 34.868 1.00 19.99 58 ARG B C 1
ATOM 2194 O O . ARG B 1 58 ? 27.068 20.022 35.560 1.00 20.09 58 ARG B O 1
ATOM 2202 N N . CYS B 1 59 ? 27.622 20.981 33.614 1.00 18.15 59 CYS B N 1
ATOM 2203 C CA . CYS B 1 59 ? 27.896 19.689 32.994 1.00 17.47 59 CYS B CA 1
ATOM 2204 C C . CYS B 1 59 ? 29.392 19.376 32.926 1.00 17.32 59 CYS B C 1
ATOM 2205 O O . CYS B 1 59 ? 29.801 18.361 32.342 1.00 17.82 59 CYS B O 1
ATOM 2208 N N . GLY B 1 60 ? 30.214 20.253 33.501 1.00 16.96 60 GLY B N 1
ATOM 2209 C CA . GLY B 1 60 ? 31.655 20.036 33.500 1.00 16.60 60 GLY B CA 1
ATOM 2210 C C . GLY B 1 60 ? 32.272 20.044 32.119 1.00 16.28 60 GLY B C 1
ATOM 2211 O O . GLY B 1 60 ? 33.256 19.341 31.857 1.00 16.28 60 GLY B O 1
ATOM 2212 N N . GLY B 1 61 ? 31.678 20.829 31.224 1.00 15.79 61 GLY B N 1
ATOM 2213 C CA . GLY B 1 61 ? 32.207 21.010 29.887 1.00 15.47 61 GLY B CA 1
ATOM 2214 C C . GLY B 1 61 ? 31.941 19.827 28.962 1.00 15.01 61 GLY B C 1
ATOM 2215 O O . GLY B 1 61 ? 32.514 19.747 27.888 1.00 15.16 61 GLY B O 1
ATOM 2216 N N . VAL B 1 62 ? 31.067 18.920 29.381 1.00 15.38 62 VAL B N 1
ATOM 2217 C CA . VAL B 1 62 ? 30.723 17.742 28.592 1.00 15.22 62 VAL B CA 1
ATOM 2218 C C . VAL B 1 62 ? 29.210 17.547 28.555 1.00 14.18 62 VAL B C 1
ATOM 2219 O O . VAL B 1 62 ? 28.561 17.430 29.594 1.00 14.98 62 VAL B O 1
ATOM 2223 N N . LEU B 1 63 ? 28.650 17.490 27.347 1.00 12.59 63 LEU B N 1
ATOM 2224 C CA . LEU B 1 63 ? 27.204 17.486 27.181 1.00 10.05 63 LEU B CA 1
ATOM 2225 C C . LEU B 1 63 ? 26.782 16.432 26.147 1.00 9.98 63 LEU B C 1
ATOM 2226 O O . LEU B 1 63 ? 27.457 16.265 25.136 1.00 10.18 63 LEU B O 1
ATOM 2231 N N . ASP B 1 64 ? 25.691 15.715 26.410 1.00 7.93 64 ASP B N 1
ATOM 2232 C CA . ASP B 1 64 ? 25.241 14.655 25.518 1.00 8.67 64 ASP B CA 1
ATOM 2233 C C . ASP B 1 64 ? 24.147 15.110 24.562 1.00 7.71 64 ASP B C 1
ATOM 2234 O O . ASP B 1 64 ? 23.938 14.506 23.514 1.00 7.44 64 ASP B O 1
ATOM 2239 N N . GLY B 1 65 ? 23.410 16.151 24.936 1.00 7.85 65 GLY B N 1
ATOM 2240 C CA . GLY B 1 65 ? 22.313 16.587 24.083 1.00 5.99 65 GLY B CA 1
ATOM 2241 C C . GLY B 1 65 ? 21.956 18.026 24.379 1.00 6.51 65 GLY B C 1
ATOM 2242 O O . GLY B 1 65 ? 22.162 18.501 25.495 1.00 5.52 65 GLY B O 1
ATOM 2243 N N . LEU B 1 66 ? 21.431 18.709 23.363 1.00 6.45 66 LEU B N 1
ATOM 2244 C CA . LEU B 1 66 ? 20.970 20.088 23.488 1.00 6.10 66 LEU B CA 1
ATOM 2245 C C . LEU B 1 66 ? 19.688 20.249 22.691 1.00 6.23 66 LEU B C 1
ATOM 2246 O O . LEU B 1 66 ? 19.624 19.861 21.502 1.00 6.50 66 LEU B O 1
ATOM 2251 N N . VAL B 1 67 ? 18.646 20.779 23.321 1.00 6.42 67 VAL B N 1
ATOM 2252 C CA . VAL B 1 67 ? 17.435 21.105 22.549 1.00 5.84 67 VAL B CA 1
ATOM 2253 C C . VAL B 1 67 ? 17.118 22.574 22.731 1.00 7.20 67 VAL B C 1
ATOM 2254 O O . VAL B 1 67 ? 17.051 23.041 23.868 1.00 7.01 67 VAL B O 1
ATOM 2258 N N . CYS B 1 68 ? 16.946 23.301 21.628 1.00 7.27 68 CYS B N 1
ATOM 2259 C CA . CYS B 1 68 ? 16.625 24.721 21.702 1.00 10.70 68 CYS B CA 1
ATOM 2260 C C . CYS B 1 68 ? 15.144 24.898 21.403 1.00 13.24 68 CYS B C 1
ATOM 2261 O O . CYS B 1 68 ? 14.722 24.753 20.251 1.00 12.43 68 CYS B O 1
ATOM 2264 N N . CYS B 1 69 ? 14.376 25.179 22.457 1.00 15.20 69 CYS B N 1
ATOM 2265 C CA . CYS B 1 69 ? 12.921 25.330 22.395 1.00 19.23 69 CYS B CA 1
ATOM 2266 C C . CYS B 1 69 ? 12.481 26.732 22.737 1.00 21.49 69 CYS B C 1
ATOM 2267 O O . CYS B 1 69 ? 11.318 27.074 22.504 1.00 24.42 69 CYS B O 1
ATOM 2270 N N . ALA B 1 70 ? 13.352 27.510 23.368 1.00 20.91 70 ALA B N 1
ATOM 2271 C CA . ALA B 1 70 ? 12.965 28.829 23.821 1.00 22.87 70 ALA B CA 1
ATOM 2272 C C . ALA B 1 70 ? 12.545 29.620 22.596 1.00 24.38 70 ALA B C 1
ATOM 2273 O O . ALA B 1 70 ? 13.197 29.557 21.553 1.00 23.55 70 ALA B O 1
ATOM 2275 N N . GLY B 1 71 ? 11.430 30.333 22.717 1.00 25.92 71 GLY B N 1
ATOM 2276 C CA . GLY B 1 71 ? 10.931 31.152 21.642 1.00 27.75 71 GLY B CA 1
ATOM 2277 C C . GLY B 1 71 ? 9.912 32.118 22.193 1.00 29.07 71 GLY B C 1
ATOM 2278 O O . GLY B 1 71 ? 9.313 31.868 23.241 1.00 29.92 71 GLY B O 1
ATOM 2279 N N . VAL B 1 72 ? 9.741 33.242 21.510 1.00 29.62 72 VAL B N 1
ATOM 2280 C CA . VAL B 1 72 ? 8.605 34.110 21.764 1.00 30.02 72 VAL B CA 1
ATOM 2281 C C . VAL B 1 72 ? 7.676 34.073 20.553 1.00 30.62 72 VAL B C 1
ATOM 2282 O O . VAL B 1 72 ? 8.062 33.614 19.470 1.00 30.09 72 VAL B O 1
ATOM 2286 N N . ASN B 1 78 ? 7.457 42.941 20.340 1.00 24.36 78 ASN B N 1
ATOM 2287 C CA . ASN B 1 78 ? 8.041 43.666 19.223 1.00 23.79 78 ASN B CA 1
ATOM 2288 C C . ASN B 1 78 ? 8.843 42.718 18.349 1.00 22.63 78 ASN B C 1
ATOM 2289 O O . ASN B 1 78 ? 9.189 41.613 18.771 1.00 21.17 78 ASN B O 1
ATOM 2294 N N . SER B 1 79 ? 9.144 43.159 17.134 1.00 20.62 79 SER B N 1
ATOM 2295 C CA . SER B 1 79 ? 9.783 42.297 16.157 1.00 19.02 79 SER B CA 1
ATOM 2296 C C . SER B 1 79 ? 11.264 42.020 16.459 1.00 18.37 79 SER B C 1
ATOM 2297 O O . SER B 1 79 ? 11.766 40.915 16.199 1.00 17.87 79 SER B O 1
ATOM 2300 N N . GLY B 1 80 ? 11.944 43.015 17.017 1.00 17.64 80 GLY B N 1
ATOM 2301 C CA . GLY B 1 80 ? 13.349 42.890 17.406 1.00 16.99 80 GLY B CA 1
ATOM 2302 C C . GLY B 1 80 ? 13.557 41.747 18.381 1.00 17.02 80 GLY B C 1
ATOM 2303 O O . GLY B 1 80 ? 14.478 40.945 18.213 1.00 15.69 80 GLY B O 1
ATOM 2304 N N . LEU B 1 81 ? 12.678 41.661 19.384 1.00 16.10 81 LEU B N 1
ATOM 2305 C CA . LEU B 1 81 ? 12.737 40.598 20.386 1.00 17.33 81 LEU B CA 1
ATOM 2306 C C . LEU B 1 81 ? 12.572 39.227 19.756 1.00 15.98 81 LEU B C 1
ATOM 2307 O O . LEU B 1 81 ? 13.261 38.258 20.138 1.00 15.22 81 LEU B O 1
ATOM 2312 N N . VAL B 1 82 ? 11.655 39.135 18.794 1.00 14.24 82 VAL B N 1
ATOM 2313 C CA . VAL B 1 82 ? 11.419 37.876 18.101 1.00 13.49 82 VAL B CA 1
ATOM 2314 C C . VAL B 1 82 ? 12.701 37.363 17.421 1.00 14.24 82 VAL B C 1
ATOM 2315 O O . VAL B 1 82 ? 13.035 36.174 17.514 1.00 13.70 82 VAL B O 1
ATOM 2319 N N . VAL B 1 83 ? 13.398 38.266 16.739 1.00 12.74 83 VAL B N 1
ATOM 2320 C CA . VAL B 1 83 ? 14.640 37.901 16.047 1.00 14.15 83 VAL B CA 1
ATOM 2321 C C . VAL B 1 83 ? 15.723 37.535 17.065 1.00 13.37 83 VAL B C 1
ATOM 2322 O O . VAL B 1 83 ? 16.441 36.532 16.904 1.00 13.05 83 VAL B O 1
ATOM 2326 N N . ALA B 1 84 ? 15.807 38.324 18.132 1.00 13.54 84 ALA B N 1
ATOM 2327 C CA . ALA B 1 84 ? 16.821 38.115 19.175 1.00 13.96 84 ALA B CA 1
ATOM 2328 C C . ALA B 1 84 ? 16.687 36.749 19.861 1.00 14.47 84 ALA B C 1
ATOM 2329 O O . ALA B 1 84 ? 17.677 36.037 20.054 1.00 14.51 84 ALA B O 1
ATOM 2331 N N . VAL B 1 85 ? 15.469 36.371 20.218 1.00 14.81 85 VAL B N 1
ATOM 2332 C CA . VAL B 1 85 ? 15.251 35.082 20.882 1.00 14.96 85 VAL B CA 1
ATOM 2333 C C . VAL B 1 85 ? 15.228 33.888 19.919 1.00 14.45 85 VAL B C 1
ATOM 2334 O O . VAL B 1 85 ? 15.936 32.897 20.133 1.00 13.22 85 VAL B O 1
ATOM 2338 N N . ASN B 1 86 ? 14.429 33.989 18.860 1.00 13.41 86 ASN B N 1
ATOM 2339 C CA . ASN B 1 86 ? 14.128 32.838 18.011 1.00 14.19 86 ASN B CA 1
ATOM 2340 C C . ASN B 1 86 ? 15.269 32.459 17.093 1.00 12.51 86 ASN B C 1
ATOM 2341 O O . ASN B 1 86 ? 15.346 31.323 16.649 1.00 11.47 86 ASN B O 1
ATOM 2346 N N . TYR B 1 87 ? 16.119 33.432 16.777 1.00 11.80 87 TYR B N 1
ATOM 2347 C CA . TYR B 1 87 ? 17.295 33.161 15.950 1.00 10.88 87 TYR B CA 1
ATOM 2348 C C . TYR B 1 87 ? 18.583 33.180 16.774 1.00 11.07 87 TYR B C 1
ATOM 2349 O O . TYR B 1 87 ? 19.241 32.143 16.937 1.00 11.52 87 TYR B O 1
ATOM 2358 N N . PHE B 1 88 ? 18.927 34.343 17.314 1.00 10.61 88 PHE B N 1
ATOM 2359 C CA . PHE B 1 88 ? 20.223 34.496 17.982 1.00 11.36 88 PHE B CA 1
ATOM 2360 C C . PHE B 1 88 ? 20.316 33.803 19.354 1.00 13.71 88 PHE B C 1
ATOM 2361 O O . PHE B 1 88 ? 21.411 33.380 19.761 1.00 14.33 88 PHE B O 1
ATOM 2369 N N . GLY B 1 89 ? 19.186 33.658 20.049 1.00 13.73 89 GLY B N 1
ATOM 2370 C CA . GLY B 1 89 ? 19.156 32.856 21.294 1.00 14.30 89 GLY B CA 1
ATOM 2371 C C . GLY B 1 89 ? 19.362 31.364 21.018 1.00 14.79 89 GLY B C 1
ATOM 2372 O O . GLY B 1 89 ? 19.761 30.585 21.895 1.00 15.49 89 GLY B O 1
ATOM 2373 N N . VAL B 1 90 ? 19.083 30.949 19.790 1.00 12.11 90 VAL B N 1
ATOM 2374 C CA . VAL B 1 90 ? 19.343 29.565 19.400 1.00 10.27 90 VAL B CA 1
ATOM 2375 C C . VAL B 1 90 ? 20.785 29.427 18.941 1.00 9.25 90 VAL B C 1
ATOM 2376 O O . VAL B 1 90 ? 21.512 28.533 19.382 1.00 8.36 90 VAL B O 1
ATOM 2380 N N . SER B 1 91 ? 21.201 30.318 18.048 1.00 10.07 91 SER B N 1
ATOM 2381 C CA . SER B 1 91 ? 22.533 30.183 17.445 1.00 9.85 91 SER B CA 1
ATOM 2382 C C . SER B 1 91 ? 23.643 30.355 18.494 1.00 9.45 91 SER B C 1
ATOM 2383 O O . SER B 1 91 ? 24.660 29.668 18.442 1.00 9.01 91 SER B O 1
ATOM 2386 N N . ALA B 1 92 ? 23.439 31.234 19.471 1.00 8.83 92 ALA B N 1
ATOM 2387 C CA . ALA B 1 92 ? 24.478 31.475 20.479 1.00 9.08 92 ALA B CA 1
ATOM 2388 C C . ALA B 1 92 ? 24.638 30.253 21.374 1.00 8.94 92 ALA B C 1
ATOM 2389 O O . ALA B 1 92 ? 25.747 29.905 21.808 1.00 8.09 92 ALA B O 1
ATOM 2391 N N . LEU B 1 93 ? 23.515 29.605 21.661 1.00 8.09 93 LEU B N 1
ATOM 2392 C CA . LEU B 1 93 ? 23.541 28.415 22.496 1.00 8.46 93 LEU B CA 1
ATOM 2393 C C . LEU B 1 93 ? 24.168 27.229 21.743 1.00 9.01 93 LEU B C 1
ATOM 2394 O O . LEU B 1 93 ? 25.035 26.542 22.291 1.00 9.43 93 LEU B O 1
ATOM 2399 N N . LEU B 1 94 ? 23.752 27.010 20.495 1.00 7.74 94 LEU B N 1
ATOM 2400 C CA . LEU B 1 94 ? 24.385 25.988 19.676 1.00 9.47 94 LEU B CA 1
ATOM 2401 C C . LEU B 1 94 ? 25.898 26.238 19.593 1.00 10.71 94 LEU B C 1
ATOM 2402 O O . LEU B 1 94 ? 26.720 25.354 19.888 1.00 11.04 94 LEU B O 1
ATOM 2407 N N . ASP B 1 95 ? 26.271 27.440 19.183 1.00 10.13 95 ASP B N 1
ATOM 2408 C CA . ASP B 1 95 ? 27.703 27.751 19.043 1.00 11.50 95 ASP B CA 1
ATOM 2409 C C . ASP B 1 95 ? 28.493 27.689 20.345 1.00 10.67 95 ASP B C 1
ATOM 2410 O O . ASP B 1 95 ? 29.618 27.175 20.365 1.00 9.30 95 ASP B O 1
ATOM 2415 N N . GLY B 1 96 ? 27.898 28.184 21.434 1.00 9.91 96 GLY B N 1
ATOM 2416 C CA . GLY B 1 96 ? 28.551 28.171 22.734 1.00 9.01 96 GLY B CA 1
ATOM 2417 C C . GLY B 1 96 ? 28.751 26.782 23.336 1.00 8.24 96 GLY B C 1
ATOM 2418 O O . GLY B 1 96 ? 29.694 26.557 24.106 1.00 8.08 96 GLY B O 1
ATOM 2419 N N . LEU B 1 97 ? 27.854 25.853 23.001 1.00 8.01 97 LEU B N 1
ATOM 2420 C CA . LEU B 1 97 ? 27.875 24.512 23.554 1.00 8.71 97 LEU B CA 1
ATOM 2421 C C . LEU B 1 97 ? 28.396 23.436 22.594 1.00 9.35 97 LEU B C 1
ATOM 2422 O O . LEU B 1 97 ? 28.485 22.268 22.967 1.00 8.49 97 LEU B O 1
ATOM 2427 N N . ALA B 1 98 ? 28.765 23.824 21.375 1.00 9.35 98 ALA B N 1
ATOM 2428 C CA . ALA B 1 98 ? 29.204 22.850 20.372 1.00 9.70 98 ALA B CA 1
ATOM 2429 C C . ALA B 1 98 ? 30.412 22.020 20.844 1.00 9.65 98 ALA B C 1
ATOM 2430 O O . ALA B 1 98 ? 30.483 20.802 20.611 1.00 9.02 98 ALA B O 1
ATOM 2432 N N . GLU B 1 99 ? 31.373 22.678 21.487 1.00 10.58 99 GLU B N 1
ATOM 2433 C CA . GLU B 1 99 ? 32.554 21.964 21.971 1.00 10.94 99 GLU B CA 1
ATOM 2434 C C . GLU B 1 99 ? 32.157 20.936 23.033 1.00 10.32 99 GLU B C 1
ATOM 2435 O O . GLU B 1 99 ? 32.569 19.763 22.971 1.00 9.29 99 GLU B O 1
ATOM 2441 N N . ALA B 1 100 ? 31.347 21.367 24.005 1.00 8.66 100 ALA B N 1
ATOM 2442 C CA . ALA B 1 100 ? 30.902 20.452 25.070 1.00 8.68 100 ALA B CA 1
ATOM 2443 C C . ALA B 1 100 ? 30.133 19.277 24.473 1.00 8.36 100 ALA B C 1
ATOM 2444 O O . ALA B 1 100 ? 30.303 18.125 24.885 1.00 7.87 100 ALA B O 1
ATOM 2446 N N . LEU B 1 101 ? 29.275 19.560 23.487 1.00 8.27 101 LEU B N 1
ATOM 2447 C CA . LEU B 1 101 ? 28.566 18.460 22.816 1.00 8.30 101 LEU B CA 1
ATOM 2448 C C . LEU B 1 101 ? 29.544 17.511 22.119 1.00 8.21 101 LEU B C 1
ATOM 2449 O O . LEU B 1 101 ? 29.361 16.314 22.148 1.00 8.18 101 LEU B O 1
ATOM 2454 N N . SER B 1 102 ? 30.604 18.052 21.526 1.00 8.25 102 SER B N 1
ATOM 2455 C CA . SER B 1 102 ? 31.543 17.205 20.785 1.00 9.45 102 SER B CA 1
ATOM 2456 C C . SER B 1 102 ? 32.246 16.218 21.714 1.00 10.31 102 SER B C 1
ATOM 2457 O O . SER B 1 102 ? 32.754 15.168 21.265 1.00 10.50 102 SER B O 1
ATOM 2460 N N . ARG B 1 103 ? 32.256 16.550 23.001 1.00 10.42 103 ARG B N 1
ATOM 2461 C CA . ARG B 1 103 ? 32.930 15.735 24.018 1.00 12.22 103 ARG B CA 1
ATOM 2462 C C . ARG B 1 103 ? 32.020 14.673 24.617 1.00 12.16 103 ARG B C 1
ATOM 2463 O O . ARG B 1 103 ? 32.476 13.803 25.384 1.00 11.84 103 ARG B O 1
ATOM 2471 N N . GLY B 1 104 ? 30.729 14.743 24.297 1.00 11.18 104 GLY B N 1
ATOM 2472 C CA . GLY B 1 104 ? 29.735 13.843 24.889 1.00 11.31 104 GLY B CA 1
ATOM 2473 C C . GLY B 1 104 ? 29.594 12.465 24.255 1.00 11.46 104 GLY B C 1
ATOM 2474 O O . GLY B 1 104 ? 30.345 12.093 23.361 1.00 10.79 104 GLY B O 1
ATOM 2475 N N . GLN B 1 105 ? 28.624 11.705 24.744 1.00 12.13 105 GLN B N 1
ATOM 2476 C CA . GLN B 1 105 ? 28.393 10.331 24.331 1.00 13.21 105 GLN B CA 1
ATOM 2477 C C . GLN B 1 105 ? 27.265 10.276 23.309 1.00 13.01 105 GLN B C 1
ATOM 2478 O O . GLN B 1 105 ? 26.117 10.615 23.642 1.00 11.68 105 GLN B O 1
ATOM 2484 N N . GLN B 1 106 ? 27.597 9.866 22.080 1.00 10.95 106 GLN B N 1
ATOM 2485 C CA . GLN B 1 106 ? 26.655 9.913 20.943 1.00 12.18 106 GLN B CA 1
ATOM 2486 C C . GLN B 1 106 ? 25.836 11.217 20.933 1.00 10.53 106 GLN B C 1
ATOM 2487 O O . GLN B 1 106 ? 24.595 11.194 20.953 1.00 9.70 106 GLN B O 1
ATOM 2493 N N . PRO B 1 107 ? 26.540 12.355 20.903 1.00 9.51 107 PRO B N 1
ATOM 2494 C CA . PRO B 1 107 ? 25.885 13.636 21.127 1.00 7.85 107 PRO B CA 1
ATOM 2495 C C . PRO B 1 107 ? 25.005 14.041 19.959 1.00 8.36 107 PRO B C 1
ATOM 2496 O O . PRO B 1 107 ? 25.306 13.721 18.792 1.00 7.53 107 PRO B O 1
ATOM 2500 N N . ALA B 1 108 ? 23.929 14.750 20.280 1.00 7.18 108 ALA B N 1
ATOM 2501 C CA . ALA B 1 108 ? 23.013 15.218 19.248 1.00 7.11 108 ALA B CA 1
ATOM 2502 C C . ALA B 1 108 ? 22.272 16.453 19.754 1.00 6.63 108 ALA B C 1
ATOM 2503 O O . ALA B 1 108 ? 22.133 16.665 20.957 1.00 5.88 108 ALA B O 1
ATOM 2505 N N . ALA B 1 109 ? 21.788 17.273 18.832 1.00 6.23 109 ALA B N 1
ATOM 2506 C CA . ALA B 1 109 ? 21.041 18.454 19.232 1.00 5.37 109 ALA B CA 1
ATOM 2507 C C . ALA B 1 109 ? 19.821 18.584 18.324 1.00 6.15 109 ALA B C 1
ATOM 2508 O O . ALA B 1 109 ? 19.828 18.081 17.176 1.00 6.08 109 ALA B O 1
ATOM 2510 N N . VAL B 1 110 ? 18.785 19.248 18.827 1.00 5.23 110 VAL B N 1
ATOM 2511 C CA . VAL B 1 110 ? 17.583 19.467 18.026 1.00 5.11 110 VAL B CA 1
ATOM 2512 C C . VAL B 1 110 ? 17.135 20.903 18.190 1.00 5.76 110 VAL B C 1
ATOM 2513 O O . VAL B 1 110 ? 17.121 21.426 19.305 1.00 5.56 110 VAL B O 1
ATOM 2517 N N . ILE B 1 111 ? 16.762 21.539 17.082 1.00 5.68 111 ILE B N 1
ATOM 2518 C CA . ILE B 1 111 ? 16.124 22.865 17.166 1.00 6.26 111 ILE B CA 1
ATOM 2519 C C . ILE B 1 111 ? 14.623 22.703 16.937 1.00 6.71 111 ILE B C 1
ATOM 2520 O O . ILE B 1 111 ? 14.231 22.005 15.997 1.00 6.01 111 ILE B O 1
ATOM 2525 N N . VAL B 1 112 ? 13.790 23.335 17.772 1.00 6.45 112 VAL B N 1
ATOM 2526 C CA . VAL B 1 112 ? 12.343 23.338 17.527 1.00 7.32 112 VAL B CA 1
ATOM 2527 C C . VAL B 1 112 ? 12.017 24.490 16.567 1.00 8.10 112 VAL B C 1
ATOM 2528 O O . VAL B 1 112 ? 12.104 25.673 16.936 1.00 7.89 112 VAL B O 1
ATOM 2532 N N . GLY B 1 113 ? 11.724 24.139 15.324 1.00 7.65 113 GLY B N 1
ATOM 2533 C CA . GLY B 1 113 ? 11.360 25.109 14.306 1.00 8.83 113 GLY B CA 1
ATOM 2534 C C . GLY B 1 113 ? 9.856 25.357 14.362 1.00 8.40 113 GLY B C 1
ATOM 2535 O O . GLY B 1 113 ? 9.244 25.428 15.443 1.00 7.61 113 GLY B O 1
ATOM 2536 N N . SER B 1 114 ? 9.264 25.495 13.193 1.00 9.81 114 SER B N 1
ATOM 2537 C CA . SER B 1 114 ? 7.851 25.780 13.097 1.00 12.29 114 SER B CA 1
ATOM 2538 C C . SER B 1 114 ? 7.462 25.550 11.652 1.00 13.38 114 SER B C 1
ATOM 2539 O O . SER B 1 114 ? 8.237 25.808 10.742 1.00 11.67 114 SER B O 1
ATOM 2542 N N . ILE B 1 115 ? 6.255 25.068 11.424 1.00 13.72 115 ILE B N 1
ATOM 2543 C CA . ILE B 1 115 ? 5.774 25.075 10.053 1.00 15.53 115 ILE B CA 1
ATOM 2544 C C . ILE B 1 115 ? 5.675 26.514 9.472 1.00 15.24 115 ILE B C 1
ATOM 2545 O O . ILE B 1 115 ? 5.636 26.684 8.253 1.00 16.48 115 ILE B O 1
ATOM 2550 N N . ALA B 1 116 ? 5.647 27.540 10.324 1.00 15.25 116 ALA B N 1
ATOM 2551 C CA . ALA B 1 116 ? 5.739 28.945 9.842 1.00 14.10 116 ALA B CA 1
ATOM 2552 C C . ALA B 1 116 ? 7.009 29.214 9.030 1.00 13.34 116 ALA B C 1
ATOM 2553 O O . ALA B 1 116 ? 7.073 30.184 8.261 1.00 12.73 116 ALA B O 1
ATOM 2555 N N . ALA B 1 117 ? 8.035 28.380 9.210 1.00 11.69 117 ALA B N 1
ATOM 2556 C CA . ALA B 1 117 ? 9.230 28.496 8.367 1.00 10.89 117 ALA B CA 1
ATOM 2557 C C . ALA B 1 117 ? 8.907 28.324 6.886 1.00 11.37 117 ALA B C 1
ATOM 2558 O O . ALA B 1 117 ? 9.705 28.705 6.029 1.00 11.19 117 ALA B O 1
ATOM 2560 N N . THR B 1 118 ? 7.766 27.707 6.585 1.00 11.16 118 THR B N 1
ATOM 2561 C CA . THR B 1 118 ? 7.381 27.448 5.194 1.00 12.43 118 THR B CA 1
ATOM 2562 C C . THR B 1 118 ? 6.437 28.540 4.654 1.00 12.93 118 THR B C 1
ATOM 2563 O O . THR B 1 118 ? 5.841 28.376 3.586 1.00 13.56 118 THR B O 1
ATOM 2567 N N . GLN B 1 119 ? 6.290 29.638 5.392 1.00 13.01 119 GLN B N 1
ATOM 2568 C CA . GLN B 1 119 ? 5.400 30.727 4.959 1.00 15.19 119 GLN B CA 1
ATOM 2569 C C . GLN B 1 119 ? 5.893 31.267 3.611 1.00 14.33 119 GLN B C 1
ATOM 2570 O O . GLN B 1 119 ? 7.079 31.561 3.445 1.00 14.00 119 GLN B O 1
ATOM 2576 N N . PRO B 1 120 ? 5.002 31.339 2.610 1.00 15.61 120 PRO B N 1
ATOM 2577 C CA . PRO B 1 120 ? 5.472 31.875 1.329 1.00 15.85 120 PRO B CA 1
ATOM 2578 C C . PRO B 1 120 ? 6.055 33.270 1.525 1.00 15.27 120 PRO B C 1
ATOM 2579 O O . PRO B 1 120 ? 5.499 34.084 2.282 1.00 14.57 120 PRO B O 1
ATOM 2583 N N . GLY B 1 121 ? 7.192 33.509 0.888 1.00 16.02 121 GLY B N 1
ATOM 2584 C CA . GLY B 1 121 ? 7.857 34.809 0.956 1.00 16.52 121 GLY B CA 1
ATOM 2585 C C . GLY B 1 121 ? 8.841 34.978 2.105 1.00 17.08 121 GLY B C 1
ATOM 2586 O O . GLY B 1 121 ? 9.610 35.932 2.123 1.00 15.55 121 GLY B O 1
ATOM 2587 N N . ALA B 1 122 ? 8.825 34.058 3.075 1.00 17.62 122 ALA B N 1
ATOM 2588 C CA . ALA B 1 122 ? 9.708 34.212 4.244 1.00 17.18 122 ALA B CA 1
ATOM 2589 C C . ALA B 1 122 ? 11.160 34.218 3.799 1.00 17.73 122 ALA B C 1
ATOM 2590 O O . ALA B 1 122 ? 11.964 35.035 4.254 1.00 16.87 122 ALA B O 1
ATOM 2592 N N . ALA B 1 123 ? 11.480 33.332 2.871 1.00 18.65 123 ALA B N 1
ATOM 2593 C CA . ALA B 1 123 ? 12.838 33.212 2.353 1.00 21.06 123 ALA B CA 1
ATOM 2594 C C . ALA B 1 123 ? 13.406 34.522 1.813 1.00 22.75 123 ALA B C 1
ATOM 2595 O O . ALA B 1 123 ? 14.620 34.743 1.867 1.00 23.73 123 ALA B O 1
ATOM 2597 N N . GLU B 1 124 ? 12.531 35.408 1.330 1.00 23.09 124 GLU B N 1
ATOM 2598 C CA . GLU B 1 124 ? 12.953 36.645 0.661 1.00 23.94 124 GLU B CA 1
ATOM 2599 C C . GLU B 1 124 ? 12.963 37.874 1.550 1.00 23.44 124 GLU B C 1
ATOM 2600 O O . GLU B 1 124 ? 13.284 38.964 1.085 1.00 24.41 124 GLU B O 1
ATOM 2606 N N . LEU B 1 125 ? 12.600 37.707 2.820 1.00 22.40 125 LEU B N 1
ATOM 2607 C CA . LEU B 1 125 ? 12.622 38.800 3.793 1.00 22.03 125 LEU B CA 1
ATOM 2608 C C . LEU B 1 125 ? 14.064 39.276 4.049 1.00 21.44 125 LEU B C 1
ATOM 2609 O O . LEU B 1 125 ? 14.931 38.477 4.387 1.00 21.83 125 LEU B O 1
ATOM 2614 N N . PRO B 1 126 ? 14.339 40.576 3.846 1.00 21.31 126 PRO B N 1
ATOM 2615 C CA . PRO B 1 126 ? 15.675 41.108 4.140 1.00 20.51 126 PRO B CA 1
ATOM 2616 C C . PRO B 1 126 ? 16.219 40.702 5.515 1.00 19.08 126 PRO B C 1
ATOM 2617 O O . PRO B 1 126 ? 17.410 40.402 5.633 1.00 18.68 126 PRO B O 1
ATOM 2621 N N . MET B 1 127 ? 15.353 40.697 6.529 1.00 17.42 127 MET B N 1
ATOM 2622 C CA . MET B 1 127 ? 15.675 40.150 7.863 1.00 17.67 127 MET B CA 1
ATOM 2623 C C . MET B 1 127 ? 16.470 38.876 7.792 1.00 14.87 127 MET B C 1
ATOM 2624 O O . MET B 1 127 ? 17.388 38.650 8.586 1.00 12.54 127 MET B O 1
ATOM 2629 N N . VAL B 1 128 ? 16.016 37.984 6.919 1.00 13.56 128 VAL B N 1
ATOM 2630 C CA . VAL B 1 128 ? 16.555 36.634 6.845 1.00 14.59 128 VAL B CA 1
ATOM 2631 C C . VAL B 1 128 ? 18.038 36.594 6.434 1.00 14.91 128 VAL B C 1
ATOM 2632 O O . VAL B 1 128 ? 18.839 35.866 7.031 1.00 12.97 128 VAL B O 1
ATOM 2636 N N . GLU B 1 129 ? 18.408 37.413 5.450 1.00 15.51 129 GLU B N 1
ATOM 2637 C CA . GLU B 1 129 ? 19.808 37.485 5.028 1.00 17.64 129 GLU B CA 1
ATOM 2638 C C . GLU B 1 129 ? 20.706 37.975 6.160 1.00 15.05 129 GLU B C 1
ATOM 2639 O O . GLU B 1 129 ? 21.799 37.442 6.377 1.00 14.19 129 GLU B O 1
ATOM 2645 N N . ALA B 1 130 ? 20.234 38.986 6.881 1.00 13.48 130 ALA B N 1
ATOM 2646 C CA . ALA B 1 130 ? 20.960 39.529 8.032 1.00 13.02 130 ALA B CA 1
ATOM 2647 C C . ALA B 1 130 ? 21.135 38.479 9.121 1.00 12.17 130 ALA B C 1
ATOM 2648 O O . ALA B 1 130 ? 22.223 38.345 9.707 1.00 11.79 130 ALA B O 1
ATOM 2650 N N . MET B 1 131 ? 20.075 37.723 9.400 1.00 9.50 131 MET B N 1
ATOM 2651 C CA . MET B 1 131 ? 20.189 36.646 10.394 1.00 9.52 131 MET B CA 1
ATOM 2652 C C . MET B 1 131 ? 21.241 35.614 9.981 1.00 8.32 131 MET B C 1
ATOM 2653 O O . MET B 1 131 ? 22.116 35.208 10.766 1.00 8.48 131 MET B O 1
ATOM 2658 N N . LEU B 1 132 ? 21.151 35.171 8.738 1.00 9.15 132 LEU B N 1
ATOM 2659 C CA . LEU B 1 132 ? 22.048 34.146 8.257 1.00 9.31 132 LEU B CA 1
ATOM 2660 C C . LEU B 1 132 ? 23.488 34.647 8.158 1.00 10.69 132 LEU B C 1
ATOM 2661 O O . LEU B 1 132 ? 24.440 33.862 8.276 1.00 9.53 132 LEU B O 1
ATOM 2666 N N . ALA B 1 133 ? 23.642 35.961 7.989 1.00 11.41 133 ALA B N 1
ATOM 2667 C CA . ALA B 1 133 ? 24.966 36.581 8.028 1.00 11.15 133 ALA B CA 1
ATOM 2668 C C . ALA B 1 133 ? 25.489 36.712 9.459 1.00 12.14 133 ALA B C 1
ATOM 2669 O O . ALA B 1 133 ? 26.671 37.011 9.676 1.00 12.35 133 ALA B O 1
ATOM 2671 N N . GLY B 1 134 ? 24.616 36.489 10.446 1.00 10.19 134 GLY B N 1
ATOM 2672 C CA . GLY B 1 134 ? 25.015 36.649 11.836 1.00 9.70 134 GLY B CA 1
ATOM 2673 C C . GLY B 1 134 ? 25.049 38.084 12.343 1.00 11.17 134 GLY B C 1
ATOM 2674 O O . GLY B 1 134 ? 25.575 38.358 13.427 1.00 12.26 134 GLY B O 1
ATOM 2675 N N . ASP B 1 135 ? 24.452 39.002 11.585 1.00 11.87 135 ASP B N 1
ATOM 2676 C CA . ASP B 1 135 ? 24.487 40.428 11.916 1.00 12.63 135 ASP B CA 1
ATOM 2677 C C . ASP B 1 135 ? 23.248 40.789 12.715 1.00 13.83 135 ASP B C 1
ATOM 2678 O O . ASP B 1 135 ? 22.242 41.231 12.155 1.00 12.85 135 ASP B O 1
ATOM 2683 N N . GLU B 1 136 ? 23.305 40.583 14.030 1.00 13.56 136 GLU B N 1
ATOM 2684 C CA . GLU B 1 136 ? 22.126 40.779 14.860 1.00 14.75 136 GLU B CA 1
ATOM 2685 C C . GLU B 1 136 ? 21.580 42.214 14.823 1.00 14.83 136 GLU B C 1
ATOM 2686 O O . GLU B 1 136 ? 20.382 42.417 14.679 1.00 14.14 136 GLU B O 1
ATOM 2692 N N . ALA B 1 137 ? 22.450 43.203 14.963 1.00 15.56 137 ALA B N 1
ATOM 2693 C CA . ALA B 1 137 ? 21.992 44.598 14.963 1.00 16.69 137 ALA B CA 1
ATOM 2694 C C . ALA B 1 137 ? 21.209 44.930 13.690 1.00 17.45 137 ALA B C 1
ATOM 2695 O O . ALA B 1 137 ? 20.116 45.500 13.753 1.00 17.86 137 ALA B O 1
ATOM 2697 N N . ARG B 1 138 ? 21.764 44.561 12.541 1.00 17.14 138 ARG B N 1
ATOM 2698 C CA . ARG B 1 138 ? 21.094 44.795 11.259 1.00 17.61 138 ARG B CA 1
ATOM 2699 C C . ARG B 1 138 ? 19.787 43.978 11.113 1.00 16.86 138 ARG B C 1
ATOM 2700 O O . ARG B 1 138 ? 18.789 44.502 10.610 1.00 17.54 138 ARG B O 1
ATOM 2708 N N . ALA B 1 139 ? 19.773 42.723 11.584 1.00 14.85 139 ALA B N 1
ATOM 2709 C CA . ALA B 1 139 ? 18.555 41.903 11.531 1.00 13.32 139 ALA B CA 1
ATOM 2710 C C . ALA B 1 139 ? 17.440 42.480 12.407 1.00 13.88 139 ALA B C 1
ATOM 2711 O O . ALA B 1 139 ? 16.268 42.495 12.000 1.00 13.61 139 ALA B O 1
ATOM 2713 N N . ILE B 1 140 ? 17.797 42.942 13.602 1.00 14.50 140 ILE B N 1
ATOM 2714 C CA . ILE B 1 140 ? 16.822 43.609 14.497 1.00 15.90 140 ILE B CA 1
ATOM 2715 C C . ILE B 1 140 ? 16.299 44.907 13.874 1.00 17.90 140 ILE B C 1
ATOM 2716 O O . ILE B 1 140 ? 15.085 45.164 13.888 1.00 18.63 140 ILE B O 1
ATOM 2721 N N . GLU B 1 141 ? 17.199 45.718 13.324 1.00 18.78 141 GLU B N 1
ATOM 2722 C CA . GLU B 1 141 ? 16.787 46.965 12.677 1.00 21.79 141 GLU B CA 1
ATOM 2723 C C . GLU B 1 141 ? 15.799 46.685 11.555 1.00 20.71 141 GLU B C 1
ATOM 2724 O O . GLU B 1 141 ? 14.740 47.316 11.482 1.00 20.10 141 GLU B O 1
ATOM 2730 N N . LEU B 1 142 ? 16.131 45.723 10.700 1.00 19.02 142 LEU B N 1
ATOM 2731 C CA . LEU B 1 142 ? 15.263 45.359 9.565 1.00 18.49 142 LEU B CA 1
ATOM 2732 C C . LEU B 1 142 ? 13.888 44.849 10.030 1.00 18.37 142 LEU B C 1
ATOM 2733 O O . LEU B 1 142 ? 12.857 45.203 9.456 1.00 18.75 142 LEU B O 1
ATOM 2738 N N . ALA B 1 143 ? 13.872 44.014 11.066 1.00 18.65 143 ALA B N 1
ATOM 2739 C CA . ALA B 1 143 ? 12.618 43.478 11.604 1.00 19.38 143 ALA B CA 1
ATOM 2740 C C . ALA B 1 143 ? 11.746 44.589 12.181 1.00 21.05 143 ALA B C 1
ATOM 2741 O O . ALA B 1 143 ? 10.515 44.596 12.025 1.00 19.75 143 ALA B O 1
ATOM 2743 N N . GLU B 1 144 ? 12.389 45.524 12.865 1.00 22.50 144 GLU B N 1
ATOM 2744 C CA . GLU B 1 144 ? 11.662 46.613 13.481 1.00 25.09 144 GLU B CA 1
ATOM 2745 C C . GLU B 1 144 ? 11.073 47.576 12.449 1.00 25.68 144 GLU B C 1
ATOM 2746 O O . GLU B 1 144 ? 9.966 48.092 12.639 1.00 24.84 144 GLU B O 1
ATOM 2752 N N . GLN B 1 145 ? 11.780 47.814 11.350 1.00 25.97 145 GLN B N 1
ATOM 2753 C CA . GLN B 1 145 ? 11.196 48.662 10.313 1.00 27.91 145 GLN B CA 1
ATOM 2754 C C . GLN B 1 145 ? 10.104 47.943 9.504 1.00 27.75 145 GLN B C 1
ATOM 2755 O O . GLN B 1 145 ? 9.166 48.580 9.041 1.00 27.90 145 GLN B O 1
ATOM 2761 N N . GLN B 1 146 ? 10.217 46.624 9.355 1.00 27.11 146 GLN B N 1
ATOM 2762 C CA . GLN B 1 146 ? 9.127 45.796 8.810 1.00 26.32 146 GLN B CA 1
ATOM 2763 C C . GLN B 1 146 ? 7.884 45.922 9.722 1.00 26.29 146 GLN B C 1
ATOM 2764 O O . GLN B 1 146 ? 6.750 46.089 9.251 1.00 26.23 146 GLN B O 1
ATOM 2770 N N . GLY B 1 147 ? 8.103 45.862 11.032 1.00 24.15 147 GLY B N 1
ATOM 2771 C CA . GLY B 1 147 ? 7.065 46.209 12.009 1.00 24.08 147 GLY B CA 1
ATOM 2772 C C . GLY B 1 147 ? 5.912 45.238 12.186 1.00 23.11 147 GLY B C 1
ATOM 2773 O O . GLY B 1 147 ? 4.856 45.602 12.719 1.00 23.53 147 GLY B O 1
ATOM 2774 N N . GLN B 1 148 ? 6.098 44.000 11.744 1.00 21.35 148 GLN B N 1
ATOM 2775 C CA . GLN B 1 148 ? 5.071 42.983 11.920 1.00 20.64 148 GLN B CA 1
ATOM 2776 C C . GLN B 1 148 ? 5.656 41.760 12.632 1.00 19.71 148 GLN B C 1
ATOM 2777 O O . GLN B 1 148 ? 6.434 41.005 12.048 1.00 17.70 148 GLN B O 1
ATOM 2783 N N . THR B 1 149 ? 5.296 41.588 13.902 1.00 19.19 149 THR B N 1
ATOM 2784 C CA . THR B 1 149 ? 5.880 40.523 14.737 1.00 19.54 149 THR B CA 1
ATOM 2785 C C . THR B 1 149 ? 5.744 39.144 14.080 1.00 19.19 149 THR B C 1
ATOM 2786 O O . THR B 1 149 ? 6.671 38.317 14.117 1.00 17.59 149 THR B O 1
ATOM 2790 N N . HIS B 1 150 ? 4.591 38.902 13.464 1.00 18.24 150 HIS B N 1
ATOM 2791 C CA . HIS B 1 150 ? 4.334 37.645 12.778 1.00 17.94 150 HIS B CA 1
ATOM 2792 C C . HIS B 1 150 ? 5.253 37.431 11.568 1.00 17.23 150 HIS B C 1
ATOM 2793 O O . HIS B 1 150 ? 5.612 36.294 11.236 1.00 17.22 150 HIS B O 1
ATOM 2800 N N . LEU B 1 151 ? 5.643 38.523 10.917 1.00 16.38 151 LEU B N 1
ATOM 2801 C CA . LEU B 1 151 ? 6.616 38.430 9.837 1.00 16.50 151 LEU B CA 1
ATOM 2802 C C . LEU B 1 151 ? 8.004 38.065 10.392 1.00 15.04 151 LEU B C 1
ATOM 2803 O O . LEU B 1 151 ? 8.719 37.240 9.817 1.00 13.78 151 LEU B O 1
ATOM 2808 N N . ALA B 1 152 ? 8.373 38.695 11.496 1.00 14.09 152 ALA B N 1
ATOM 2809 C CA . ALA B 1 152 ? 9.635 38.373 12.165 1.00 13.44 152 ALA B CA 1
ATOM 2810 C C . ALA B 1 152 ? 9.648 36.933 12.676 1.00 13.93 152 ALA B C 1
ATOM 2811 O O . ALA B 1 152 ? 10.681 36.263 12.629 1.00 13.47 152 ALA B O 1
ATOM 2813 N N . TYR B 1 153 ? 8.496 36.451 13.138 1.00 13.76 153 TYR B N 1
ATOM 2814 C CA . TYR B 1 153 ? 8.372 35.069 13.583 1.00 14.78 153 TYR B CA 1
ATOM 2815 C C . TYR B 1 153 ? 8.639 34.102 12.447 1.00 13.57 153 TYR B C 1
ATOM 2816 O O . TYR B 1 153 ? 9.476 33.221 12.565 1.00 14.03 153 TYR B O 1
ATOM 2825 N N . ALA B 1 154 ? 7.929 34.261 11.336 1.00 12.86 154 ALA B N 1
ATOM 2826 C CA . ALA B 1 154 ? 8.146 33.414 10.166 1.00 12.72 154 ALA B CA 1
ATOM 2827 C C . ALA B 1 154 ? 9.592 33.492 9.634 1.00 12.03 154 ALA B C 1
ATOM 2828 O O . ALA B 1 154 ? 10.210 32.462 9.322 1.00 12.64 154 ALA B O 1
ATOM 2830 N N . GLY B 1 155 ? 10.119 34.707 9.542 1.00 9.82 155 GLY B N 1
ATOM 2831 C CA . GLY B 1 155 ? 11.490 34.934 9.032 1.00 10.44 155 GLY B CA 1
ATOM 2832 C C . GLY B 1 155 ? 12.516 34.261 9.931 1.00 10.43 155 GLY B C 1
ATOM 2833 O O . GLY B 1 155 ? 13.434 33.610 9.444 1.00 10.78 155 GLY B O 1
ATOM 2834 N N . SER B 1 156 ? 12.358 34.406 11.238 1.00 9.79 156 SER B N 1
ATOM 2835 C CA . SER B 1 156 ? 13.314 33.776 12.176 1.00 10.25 156 SER B CA 1
ATOM 2836 C C . SER B 1 156 ? 13.251 32.250 12.131 1.00 9.90 156 SER B C 1
ATOM 2837 O O . SER B 1 156 ? 14.286 31.574 12.246 1.00 8.69 156 SER B O 1
ATOM 2840 N N . LYS B 1 157 ? 12.049 31.690 11.997 1.00 9.08 157 LYS B N 1
ATOM 2841 C CA . LYS B 1 157 ? 11.927 30.238 11.949 1.00 8.67 157 LYS B CA 1
ATOM 2842 C C . LYS B 1 157 ? 12.505 29.706 10.647 1.00 8.59 157 LYS B C 1
ATOM 2843 O O . LYS B 1 157 ? 13.167 28.663 10.629 1.00 7.96 157 LYS B O 1
ATOM 2849 N N . TYR B 1 158 ? 12.253 30.410 9.545 1.00 9.54 158 TYR B N 1
ATOM 2850 C CA . TYR B 1 158 ? 12.889 30.041 8.291 1.00 9.77 158 TYR B CA 1
ATOM 2851 C C . TYR B 1 158 ? 14.419 30.073 8.415 1.00 8.93 158 TYR B C 1
ATOM 2852 O O . TYR B 1 158 ? 15.104 29.100 8.093 1.00 8.57 158 TYR B O 1
ATOM 2861 N N . ALA B 1 159 ? 14.942 31.196 8.888 1.00 8.67 159 ALA B N 1
ATOM 2862 C CA . ALA B 1 159 ? 16.389 31.346 9.037 1.00 8.37 159 ALA B CA 1
ATOM 2863 C C . ALA B 1 159 ? 17.014 30.279 9.951 1.00 8.12 159 ALA B C 1
ATOM 2864 O O . ALA B 1 159 ? 18.061 29.718 9.643 1.00 7.03 159 ALA B O 1
ATOM 2866 N N . VAL B 1 160 ? 16.396 30.019 11.091 1.00 8.56 160 VAL B N 1
ATOM 2867 C CA . VAL B 1 160 ? 16.990 29.059 12.036 1.00 7.32 160 VAL B CA 1
ATOM 2868 C C . VAL B 1 160 ? 16.981 27.633 11.487 1.00 7.39 160 VAL B C 1
ATOM 2869 O O . VAL B 1 160 ? 17.879 26.851 11.793 1.00 5.98 160 VAL B O 1
ATOM 2873 N N . THR B 1 161 ? 15.979 27.302 10.669 1.00 7.27 161 THR B N 1
ATOM 2874 C CA . THR B 1 161 ? 15.943 26.006 9.971 1.00 7.83 161 THR B CA 1
ATOM 2875 C C . THR B 1 161 ? 17.062 25.930 8.930 1.00 8.51 161 THR B C 1
ATOM 2876 O O . THR B 1 161 ? 17.757 24.929 8.832 1.00 7.25 161 THR B O 1
ATOM 2880 N N . CYS B 1 162 ? 17.240 27.000 8.159 1.00 7.71 162 CYS B N 1
ATOM 2881 C CA . CYS B 1 162 ? 18.362 27.062 7.219 1.00 9.21 162 CYS B CA 1
ATOM 2882 C C . CYS B 1 162 ? 19.700 26.926 7.951 1.00 7.59 162 CYS B C 1
ATOM 2883 O O . CYS B 1 162 ? 20.618 26.240 7.476 1.00 7.73 162 CYS B O 1
ATOM 2886 N N . LEU B 1 163 ? 19.808 27.607 9.090 1.00 8.08 163 LEU B N 1
ATOM 2887 C CA . LEU B 1 163 ? 21.050 27.578 9.886 1.00 8.82 163 LEU B CA 1
ATOM 2888 C C . LEU B 1 163 ? 21.413 26.146 10.256 1.00 8.79 163 LEU B C 1
ATOM 2889 O O . LEU B 1 163 ? 22.566 25.712 10.113 1.00 9.43 163 LEU B O 1
ATOM 2894 N N . ALA B 1 164 ? 20.426 25.390 10.725 1.00 7.51 164 ALA B N 1
ATOM 2895 C CA . ALA B 1 164 ? 20.686 23.985 11.065 1.00 8.47 164 ALA B CA 1
ATOM 2896 C C . ALA B 1 164 ? 21.283 23.228 9.879 1.00 8.98 164 ALA B C 1
ATOM 2897 O O . ALA B 1 164 ? 22.301 22.536 10.009 1.00 9.67 164 ALA B O 1
ATOM 2899 N N . ARG B 1 165 ? 20.653 23.372 8.717 1.00 8.51 165 ARG B N 1
ATOM 2900 C CA . ARG B 1 165 ? 21.085 22.619 7.545 1.00 7.83 165 ARG B CA 1
ATOM 2901 C C . ARG B 1 165 ? 22.425 23.119 7.004 1.00 9.20 165 ARG B C 1
ATOM 2902 O O . ARG B 1 165 ? 23.265 22.343 6.539 1.00 8.13 165 ARG B O 1
ATOM 2910 N N . ARG B 1 166 ? 22.613 24.422 7.028 1.00 8.93 166 ARG B N 1
ATOM 2911 C CA . ARG B 1 166 ? 23.837 24.953 6.449 1.00 11.55 166 ARG B CA 1
ATOM 2912 C C . ARG B 1 166 ? 25.055 24.519 7.250 1.00 11.11 166 ARG B C 1
ATOM 2913 O O . ARG B 1 166 ? 26.155 24.410 6.697 1.00 12.83 166 ARG B O 1
ATOM 2921 N N . ASN B 1 167 ? 24.881 24.228 8.533 1.00 10.34 167 ASN B N 1
ATOM 2922 C CA . ASN B 1 167 ? 26.040 23.789 9.325 1.00 10.82 167 ASN B CA 1
ATOM 2923 C C . ASN B 1 167 ? 26.179 22.277 9.457 1.00 9.29 167 ASN B C 1
ATOM 2924 O O . ASN B 1 167 ? 26.865 21.779 10.344 1.00 7.91 167 ASN B O 1
ATOM 2929 N N . VAL B 1 168 ? 25.523 21.548 8.561 1.00 8.27 168 VAL B N 1
ATOM 2930 C CA . VAL B 1 168 ? 25.568 20.086 8.595 1.00 6.69 168 VAL B CA 1
ATOM 2931 C C . VAL B 1 168 ? 26.995 19.534 8.534 1.00 7.19 168 VAL B C 1
ATOM 2932 O O . VAL B 1 168 ? 27.323 18.563 9.212 1.00 6.41 168 VAL B O 1
ATOM 2936 N N . VAL B 1 169 ? 27.864 20.145 7.720 1.00 7.59 169 VAL B N 1
ATOM 2937 C CA . VAL B 1 169 ? 29.251 19.694 7.661 1.00 9.40 169 VAL B CA 1
ATOM 2938 C C . VAL B 1 169 ? 30.038 20.002 8.953 1.00 9.78 169 VAL B C 1
ATOM 2939 O O . VAL B 1 169 ? 30.716 19.133 9.475 1.00 8.83 169 VAL B O 1
ATOM 2943 N N . ASP B 1 170 ? 29.930 21.232 9.454 1.00 9.62 170 ASP B N 1
ATOM 2944 C CA . ASP B 1 170 ? 30.575 21.600 10.720 1.00 11.41 170 ASP B CA 1
ATOM 2945 C C . ASP B 1 170 ? 30.186 20.682 11.862 1.00 10.42 170 ASP B C 1
ATOM 2946 O O . ASP B 1 170 ? 31.049 20.213 12.614 1.00 10.24 170 ASP B O 1
ATOM 2951 N N . TRP B 1 171 ? 28.893 20.405 12.001 1.00 8.92 171 TRP B N 1
ATOM 2952 C CA . TRP B 1 171 ? 28.460 19.502 13.068 1.00 10.95 171 TRP B CA 1
ATOM 2953 C C . TRP B 1 171 ? 28.905 18.061 12.872 1.00 9.48 171 TRP B C 1
ATOM 2954 O O . TRP B 1 171 ? 29.312 17.405 13.825 1.00 8.81 171 TRP B O 1
ATOM 2965 N N . ALA B 1 172 ? 28.821 17.557 11.645 1.00 9.08 172 ALA B N 1
ATOM 2966 C CA . ALA B 1 172 ? 29.346 16.229 11.345 1.00 8.98 172 ALA B CA 1
ATOM 2967 C C . ALA B 1 172 ? 30.830 16.133 11.754 1.00 9.35 172 ALA B C 1
ATOM 2968 O O . ALA B 1 172 ? 31.274 15.119 12.310 1.00 8.93 172 ALA B O 1
ATOM 2970 N N . GLY B 1 173 ? 31.584 17.191 11.471 1.00 10.31 173 GLY B N 1
ATOM 2971 C CA . GLY B 1 173 ? 33.014 17.241 11.788 1.00 11.51 173 GLY B CA 1
ATOM 2972 C C . GLY B 1 173 ? 33.297 17.136 13.280 1.00 13.18 173 GLY B C 1
ATOM 2973 O O . GLY B 1 173 ? 34.352 16.633 13.706 1.00 13.99 173 GLY B O 1
ATOM 2974 N N . ARG B 1 174 ? 32.342 17.598 14.083 1.00 11.76 174 ARG B N 1
ATOM 2975 C CA . ARG B 1 174 ? 32.438 17.498 15.532 1.00 12.91 174 ARG B CA 1
ATOM 2976 C C . ARG B 1 174 ? 31.871 16.212 16.085 1.00 11.62 174 ARG B C 1
ATOM 2977 O O . ARG B 1 174 ? 31.912 15.981 17.298 1.00 10.17 174 ARG B O 1
ATOM 2985 N N . GLY B 1 175 ? 31.316 15.370 15.214 1.00 10.74 175 GLY B N 1
ATOM 2986 C CA . GLY B 1 175 ? 30.702 14.145 15.682 1.00 10.36 175 GLY B CA 1
ATOM 2987 C C . GLY B 1 175 ? 29.355 14.348 16.379 1.00 9.80 175 GLY B C 1
ATOM 2988 O O . GLY B 1 175 ? 28.926 13.485 17.143 1.00 10.69 175 GLY B O 1
ATOM 2989 N N . VAL B 1 176 ? 28.672 15.452 16.070 1.00 7.41 176 VAL B N 1
ATOM 2990 C CA . VAL B 1 176 ? 27.401 15.777 16.711 1.00 7.17 176 VAL B CA 1
ATOM 2991 C C . VAL B 1 176 ? 26.303 15.879 15.638 1.00 7.13 176 VAL B C 1
ATOM 2992 O O . VAL B 1 176 ? 26.469 16.601 14.661 1.00 8.80 176 VAL B O 1
ATOM 2996 N N . ARG B 1 177 ? 25.196 15.162 15.811 1.00 6.81 177 ARG B N 1
ATOM 2997 C CA . ARG B 1 177 ? 24.073 15.278 14.878 1.00 5.60 177 ARG B CA 1
ATOM 2998 C C . ARG B 1 177 ? 23.269 16.513 15.259 1.00 5.83 177 ARG B C 1
ATOM 2999 O O . ARG B 1 177 ? 23.166 16.850 16.431 1.00 5.02 177 ARG B O 1
ATOM 3007 N N . LEU B 1 178 ? 22.694 17.182 14.258 1.00 4.99 178 LEU B N 1
ATOM 3008 C CA . LEU B 1 178 ? 21.821 18.332 14.474 1.00 5.61 178 LEU B CA 1
ATOM 3009 C C . LEU B 1 178 ? 20.605 18.228 13.544 1.00 5.40 178 LEU B C 1
ATOM 3010 O O . LEU B 1 178 ? 20.767 18.165 12.330 1.00 6.37 178 LEU B O 1
ATOM 3015 N N . ASN B 1 179 ? 19.401 18.218 14.106 1.00 5.13 179 ASN B N 1
ATOM 3016 C CA . ASN B 1 179 ? 18.182 18.090 13.311 1.00 4.90 179 ASN B CA 1
ATOM 3017 C C . ASN B 1 179 ? 17.166 19.154 13.765 1.00 6.22 179 ASN B C 1
ATOM 3018 O O . ASN B 1 179 ? 17.345 19.759 14.849 1.00 6.00 179 ASN B O 1
ATOM 3023 N N . VAL B 1 180 ? 16.115 19.367 12.963 1.00 4.61 180 VAL B N 1
ATOM 3024 C CA . VAL B 1 180 ? 15.034 20.279 13.308 1.00 5.37 180 VAL B CA 1
ATOM 3025 C C . VAL B 1 180 ? 13.703 19.521 13.405 1.00 5.56 180 VAL B C 1
ATOM 3026 O O . VAL B 1 180 ? 13.421 18.640 12.580 1.00 6.30 180 VAL B O 1
ATOM 3030 N N . VAL B 1 181 ? 12.864 19.934 14.372 1.00 5.41 181 VAL B N 1
ATOM 3031 C CA . VAL B 1 181 ? 11.492 19.420 14.437 1.00 5.57 181 VAL B CA 1
ATOM 3032 C C . VAL B 1 181 ? 10.627 20.626 14.099 1.00 6.61 181 VAL B C 1
ATOM 3033 O O . VAL B 1 181 ? 10.827 21.721 14.656 1.00 8.12 181 VAL B O 1
ATOM 3037 N N . ALA B 1 182 ? 9.700 20.440 13.162 1.00 7.32 182 ALA B N 1
ATOM 3038 C CA . ALA B 1 182 ? 8.805 21.515 12.754 1.00 7.92 182 ALA B CA 1
ATOM 3039 C C . ALA B 1 182 ? 7.390 21.156 13.157 1.00 8.95 182 ALA B C 1
ATOM 3040 O O . ALA B 1 182 ? 6.688 20.434 12.433 1.00 8.13 182 ALA B O 1
ATOM 3042 N N . PRO B 1 183 ? 6.967 21.621 14.347 1.00 9.65 183 PRO B N 1
ATOM 3043 C CA . PRO B 1 183 ? 5.616 21.327 14.780 1.00 11.09 183 PRO B CA 1
ATOM 3044 C C . PRO B 1 183 ? 4.593 22.131 13.996 1.00 13.00 183 PRO B C 1
ATOM 3045 O O . PRO B 1 183 ? 4.909 23.192 13.493 1.00 13.18 183 PRO B O 1
ATOM 3049 N N . GLY B 1 184 ? 3.375 21.596 13.887 1.00 15.55 184 GLY B N 1
ATOM 3050 C CA . GLY B 1 184 ? 2.253 22.343 13.334 1.00 17.95 184 GLY B CA 1
ATOM 3051 C C . GLY B 1 184 ? 1.561 23.092 14.458 1.00 19.74 184 GLY B C 1
ATOM 3052 O O . GLY B 1 184 ? 2.242 23.638 15.331 1.00 21.52 184 GLY B O 1
ATOM 3053 N N . VAL B 1 208 ? -7.452 23.099 10.043 1.00 17.57 208 VAL B N 1
ATOM 3054 C CA . VAL B 1 208 ? -7.216 21.920 10.849 1.00 16.65 208 VAL B CA 1
ATOM 3055 C C . VAL B 1 208 ? -6.388 20.912 10.046 1.00 15.80 208 VAL B C 1
ATOM 3056 O O . VAL B 1 208 ? -6.629 20.720 8.860 1.00 15.42 208 VAL B O 1
ATOM 3060 N N . ALA B 1 209 ? -5.403 20.289 10.684 1.00 12.89 209 ALA B N 1
ATOM 3061 C CA . ALA B 1 209 ? -4.623 19.241 10.009 1.00 12.00 209 ALA B CA 1
ATOM 3062 C C . ALA B 1 209 ? -5.503 18.057 9.617 1.00 9.61 209 ALA B C 1
ATOM 3063 O O . ALA B 1 209 ? -6.545 17.808 10.236 1.00 8.82 209 ALA B O 1
ATOM 3065 N N . PRO B 1 210 ? -5.075 17.298 8.585 1.00 9.05 210 PRO B N 1
ATOM 3066 C CA . PRO B 1 210 ? -5.772 16.069 8.196 1.00 9.06 210 PRO B CA 1
ATOM 3067 C C . PRO B 1 210 ? -6.078 15.156 9.383 1.00 8.87 210 PRO B C 1
ATOM 3068 O O . PRO B 1 210 ? -7.163 14.549 9.418 1.00 9.73 210 PRO B O 1
ATOM 3072 N N . LEU B 1 211 ? -5.171 15.058 10.355 1.00 8.65 211 LEU B N 1
ATOM 3073 C CA . LEU B 1 211 ? -5.465 14.213 11.526 1.00 10.01 211 LEU B CA 1
ATOM 3074 C C . LEU B 1 211 ? -6.622 14.742 12.401 1.00 10.79 211 LEU B C 1
ATOM 3075 O O . LEU B 1 211 ? -7.095 14.050 13.278 1.00 13.53 211 LEU B O 1
ATOM 3080 N N . GLY B 1 212 ? -7.116 15.936 12.102 1.00 11.46 212 GLY B N 1
ATOM 3081 C CA . GLY B 1 212 ? -8.341 16.399 12.735 1.00 13.90 212 GLY B CA 1
ATOM 3082 C C . GLY B 1 212 ? -8.216 17.029 14.102 1.00 14.95 212 GLY B C 1
ATOM 3083 O O . GLY B 1 212 ? -9.220 17.245 14.790 1.00 16.13 212 GLY B O 1
ATOM 3084 N N . ARG B 1 213 ? -6.983 17.343 14.485 1.00 15.02 213 ARG B N 1
ATOM 3085 C CA . ARG B 1 213 ? -6.688 17.935 15.787 1.00 16.12 213 ARG B CA 1
ATOM 3086 C C . ARG B 1 213 ? -5.326 18.612 15.746 1.00 16.04 213 ARG B C 1
ATOM 3087 O O . ARG B 1 213 ? -4.606 18.534 14.742 1.00 14.17 213 ARG B O 1
ATOM 3095 N N . GLY B 1 214 ? -4.970 19.286 16.840 1.00 16.63 214 GLY B N 1
ATOM 3096 C CA . GLY B 1 214 ? -3.628 19.815 16.996 1.00 16.70 214 GLY B CA 1
ATOM 3097 C C . GLY B 1 214 ? -2.837 18.804 17.812 1.00 16.59 214 GLY B C 1
ATOM 3098 O O . GLY B 1 214 ? -3.399 17.832 18.309 1.00 16.13 214 GLY B O 1
ATOM 3099 N N . SER B 1 215 ? -1.534 19.024 17.940 1.00 17.73 215 SER B N 1
ATOM 3100 C CA . SER B 1 215 ? -0.705 18.078 18.679 1.00 18.57 215 SER B CA 1
ATOM 3101 C C . SER B 1 215 ? -0.708 18.430 20.152 1.00 17.90 215 SER B C 1
ATOM 3102 O O . SER B 1 215 ? -0.927 19.588 20.524 1.00 16.84 215 SER B O 1
ATOM 3105 N N . GLU B 1 216 ? -0.408 17.415 20.966 1.00 17.05 216 GLU B N 1
ATOM 3106 C CA . GLU B 1 216 ? -0.163 17.610 22.381 1.00 17.10 216 GLU B CA 1
ATOM 3107 C C . GLU B 1 216 ? 1.329 17.904 22.436 1.00 15.18 216 GLU B C 1
ATOM 3108 O O . GLU B 1 216 ? 2.083 17.385 21.613 1.00 14.67 216 GLU B O 1
ATOM 3114 N N . PRO B 1 217 ? 1.767 18.773 23.366 1.00 13.56 217 PRO B N 1
ATOM 3115 C CA . PRO B 1 217 ? 3.216 19.036 23.491 1.00 12.43 217 PRO B CA 1
ATOM 3116 C C . PRO B 1 217 ? 4.047 17.749 23.607 1.00 11.41 217 PRO B C 1
ATOM 3117 O O . PRO B 1 217 ? 5.174 17.683 23.104 1.00 9.37 217 PRO B O 1
ATOM 3121 N N . ARG B 1 218 ? 3.490 16.731 24.260 1.00 10.99 218 ARG B N 1
ATOM 3122 C CA . ARG B 1 218 ? 4.210 15.475 24.452 1.00 13.57 218 ARG B CA 1
ATOM 3123 C C . ARG B 1 218 ? 4.528 14.802 23.118 1.00 10.59 218 ARG B C 1
ATOM 3124 O O . ARG B 1 218 ? 5.553 14.162 22.978 1.00 10.13 218 ARG B O 1
ATOM 3132 N N . GLU B 1 219 ? 3.640 14.936 22.139 1.00 9.85 219 GLU B N 1
ATOM 3133 C CA . GLU B 1 219 ? 3.875 14.333 20.825 1.00 9.11 219 GLU B CA 1
ATOM 3134 C C . GLU B 1 219 ? 5.076 14.961 20.122 1.00 8.18 219 GLU B C 1
ATOM 3135 O O . GLU B 1 219 ? 5.873 14.269 19.484 1.00 7.95 219 GLU B O 1
ATOM 3141 N N . VAL B 1 220 ? 5.200 16.277 20.220 1.00 7.63 220 VAL B N 1
ATOM 3142 C CA . VAL B 1 220 ? 6.393 16.949 19.712 1.00 7.72 220 VAL B CA 1
ATOM 3143 C C . VAL B 1 220 ? 7.626 16.510 20.502 1.00 7.01 220 VAL B C 1
ATOM 3144 O O . VAL B 1 220 ? 8.672 16.221 19.906 1.00 5.22 220 VAL B O 1
ATOM 3148 N N . ALA B 1 221 ? 7.498 16.443 21.835 1.00 7.57 221 ALA B N 1
ATOM 3149 C CA . ALA B 1 221 ? 8.608 15.998 22.674 1.00 6.68 221 ALA B CA 1
ATOM 3150 C C . ALA B 1 221 ? 9.090 14.589 22.273 1.00 6.74 221 ALA B C 1
ATOM 3151 O O . ALA B 1 221 ? 10.284 14.307 22.311 1.00 6.17 221 ALA B O 1
ATOM 3153 N N . GLU B 1 222 ? 8.170 13.710 21.877 1.00 5.70 222 GLU B N 1
ATOM 3154 C CA . GLU B 1 222 ? 8.559 12.345 21.515 1.00 6.96 222 GLU B CA 1
ATOM 3155 C C . GLU B 1 222 ? 9.400 12.338 20.235 1.00 6.32 222 GLU B C 1
ATOM 3156 O O . GLU B 1 222 ? 10.359 11.574 20.129 1.00 5.71 222 GLU B O 1
ATOM 3162 N N . ALA B 1 223 ? 9.044 13.194 19.277 1.00 4.62 223 ALA B N 1
ATOM 3163 C CA . ALA B 1 223 ? 9.862 13.326 18.064 1.00 5.00 223 ALA B CA 1
ATOM 3164 C C . ALA B 1 223 ? 11.257 13.862 18.398 1.00 4.87 223 ALA B C 1
ATOM 3165 O O . ALA B 1 223 ? 12.252 13.418 17.833 1.00 6.41 223 ALA B O 1
ATOM 3167 N N . ILE B 1 224 ? 11.332 14.829 19.301 1.00 4.28 224 ILE B N 1
ATOM 3168 C CA . ILE B 1 224 ? 12.627 15.381 19.721 1.00 5.74 224 ILE B CA 1
ATOM 3169 C C . ILE B 1 224 ? 13.486 14.292 20.386 1.00 5.53 224 ILE B C 1
ATOM 3170 O O . ILE B 1 224 ? 14.687 14.145 20.095 1.00 5.49 224 ILE B O 1
ATOM 3175 N N . ALA B 1 225 ? 12.863 13.520 21.282 1.00 5.91 225 ALA B N 1
ATOM 3176 C CA . ALA B 1 225 ? 13.582 12.494 22.042 1.00 5.99 225 ALA B CA 1
ATOM 3177 C C . ALA B 1 225 ? 14.112 11.433 21.078 1.00 5.43 225 ALA B C 1
ATOM 3178 O O . ALA B 1 225 ? 15.212 10.931 21.250 1.00 5.53 225 ALA B O 1
ATOM 3180 N N . PHE B 1 226 ? 13.308 11.091 20.076 1.00 5.68 226 PHE B N 1
ATOM 3181 C CA . PHE B 1 226 ? 13.736 10.164 19.031 1.00 5.69 226 PHE B CA 1
ATOM 3182 C C . PHE B 1 226 ? 14.989 10.697 18.336 1.00 5.48 226 PHE B C 1
ATOM 3183 O O . PHE B 1 226 ? 15.985 9.981 18.208 1.00 5.54 226 PHE B O 1
ATOM 3191 N N . LEU B 1 227 ? 14.941 11.948 17.894 1.00 4.94 227 LEU B N 1
ATOM 3192 C CA . LEU B 1 227 ? 16.063 12.531 17.139 1.00 5.56 227 LEU B CA 1
ATOM 3193 C C . LEU B 1 227 ? 17.327 12.700 17.992 1.00 5.63 227 LEU B C 1
ATOM 3194 O O . LEU B 1 227 ? 18.453 12.633 17.487 1.00 5.33 227 LEU B O 1
ATOM 3199 N N . LEU B 1 228 ? 17.143 12.886 19.292 1.00 4.81 228 LEU B N 1
ATOM 3200 C CA . LEU B 1 228 ? 18.272 12.978 20.208 1.00 6.75 228 LEU B CA 1
ATOM 3201 C C . LEU B 1 228 ? 18.983 11.663 20.451 1.00 7.22 228 LEU B C 1
ATOM 3202 O O . LEU B 1 228 ? 20.171 11.640 20.785 1.00 7.01 228 LEU B O 1
ATOM 3207 N N . GLY B 1 229 ? 18.208 10.600 20.395 1.00 8.34 229 GLY B N 1
ATOM 3208 C CA . GLY B 1 229 ? 18.661 9.274 20.825 1.00 10.06 229 GLY B CA 1
ATOM 3209 C C . GLY B 1 229 ? 19.357 8.403 19.791 1.00 12.63 229 GLY B C 1
ATOM 3210 O O . GLY B 1 229 ? 19.447 8.751 18.611 1.00 11.67 229 GLY B O 1
ATOM 3211 N N . PRO B 1 230 ? 19.843 7.243 20.237 1.00 14.23 230 PRO B N 1
ATOM 3212 C CA . PRO B 1 230 ? 20.696 6.405 19.400 1.00 15.95 230 PRO B CA 1
ATOM 3213 C C . PRO B 1 230 ? 19.921 5.737 18.261 1.00 16.83 230 PRO B C 1
ATOM 3214 O O . PRO B 1 230 ? 20.532 5.245 17.314 1.00 18.78 230 PRO B O 1
ATOM 3218 N N . GLN B 1 231 ? 18.596 5.729 18.335 1.00 16.45 231 GLN B N 1
ATOM 3219 C CA . GLN B 1 231 ? 17.759 5.221 17.235 1.00 18.31 231 GLN B CA 1
ATOM 3220 C C . GLN B 1 231 ? 17.842 6.091 15.976 1.00 15.24 231 GLN B C 1
ATOM 3221 O O . GLN B 1 231 ? 17.399 5.692 14.890 1.00 15.55 231 GLN B O 1
ATOM 3227 N N . ALA B 1 232 ? 18.365 7.302 16.124 1.00 12.07 232 ALA B N 1
ATOM 3228 C CA . ALA B 1 232 ? 18.404 8.234 15.007 1.00 9.56 232 ALA B CA 1
ATOM 3229 C C . ALA B 1 232 ? 19.843 8.457 14.544 1.00 8.81 232 ALA B C 1
ATOM 3230 O O . ALA B 1 232 ? 20.177 9.522 14.010 1.00 7.32 232 ALA B O 1
ATOM 3232 N N . SER B 1 233 ? 20.681 7.435 14.725 1.00 8.49 233 SER B N 1
ATOM 3233 C CA . SER B 1 233 ? 22.117 7.579 14.565 1.00 8.47 233 SER B CA 1
ATOM 3234 C C . SER B 1 233 ? 22.548 7.981 13.142 1.00 8.49 233 SER B C 1
ATOM 3235 O O . SER B 1 233 ? 23.655 8.469 12.957 1.00 9.29 233 SER B O 1
ATOM 3238 N N . PHE B 1 234 ? 21.687 7.768 12.142 1.00 7.78 234 PHE B N 1
ATOM 3239 C CA . PHE B 1 234 ? 22.038 8.214 10.786 1.00 6.92 234 PHE B CA 1
ATOM 3240 C C . PHE B 1 234 ? 21.208 9.392 10.291 1.00 7.55 234 PHE B C 1
ATOM 3241 O O . PHE B 1 234 ? 21.211 9.721 9.105 1.00 6.92 234 PHE B O 1
ATOM 3249 N N . ILE B 1 235 ? 20.520 10.059 11.216 1.00 6.28 235 ILE B N 1
ATOM 3250 C CA . ILE B 1 235 ? 19.656 11.166 10.830 1.00 5.40 235 ILE B CA 1
ATOM 3251 C C . ILE B 1 235 ? 20.365 12.463 11.206 1.00 6.06 235 ILE B C 1
ATOM 3252 O O . ILE B 1 235 ? 20.636 12.709 12.384 1.00 4.93 235 ILE B O 1
ATOM 3257 N N . HIS B 1 236 ? 20.671 13.287 10.208 1.00 6.00 236 HIS B N 1
ATOM 3258 C CA . HIS B 1 236 ? 21.454 14.481 10.449 1.00 4.90 236 HIS B CA 1
ATOM 3259 C C . HIS B 1 236 ? 21.075 15.516 9.413 1.00 6.58 236 HIS B C 1
ATOM 3260 O O . HIS B 1 236 ? 20.992 15.218 8.216 1.00 5.61 236 HIS B O 1
ATOM 3267 N N . GLY B 1 237 ? 20.807 16.730 9.882 1.00 6.08 237 GLY B N 1
ATOM 3268 C CA . GLY B 1 237 ? 20.368 17.804 8.995 1.00 5.99 237 GLY B CA 1
ATOM 3269 C C . GLY B 1 237 ? 18.930 17.683 8.519 1.00 7.98 237 GLY B C 1
ATOM 3270 O O . GLY B 1 237 ? 18.485 18.478 7.692 1.00 8.21 237 GLY B O 1
ATOM 3271 N N . SER B 1 238 ? 18.166 16.732 9.069 1.00 6.59 238 SER B N 1
ATOM 3272 C CA . SER B 1 238 ? 16.789 16.565 8.640 1.00 7.68 238 SER B CA 1
ATOM 3273 C C . SER B 1 238 ? 15.854 17.546 9.326 1.00 7.38 238 SER B C 1
ATOM 3274 O O . SER B 1 238 ? 16.059 17.895 10.479 1.00 7.21 238 SER B O 1
ATOM 3277 N N . VAL B 1 239 ? 14.761 17.874 8.625 1.00 7.10 239 VAL B N 1
ATOM 3278 C CA . VAL B 1 239 ? 13.655 18.635 9.188 1.00 6.93 239 VAL B CA 1
ATOM 3279 C C . VAL B 1 239 ? 12.458 17.669 9.289 1.00 7.68 239 VAL B C 1
ATOM 3280 O O . VAL B 1 239 ? 11.879 17.249 8.274 1.00 8.84 239 VAL B O 1
ATOM 3284 N N . LEU B 1 240 ? 12.113 17.296 10.517 1.00 6.67 240 LEU B N 1
ATOM 3285 C CA . LEU B 1 240 ? 11.003 16.382 10.732 1.00 6.21 240 LEU B CA 1
ATOM 3286 C C . LEU B 1 240 ? 9.744 17.170 11.045 1.00 5.28 240 LEU B C 1
ATOM 3287 O O . LEU B 1 240 ? 9.625 17.740 12.123 1.00 4.41 240 LEU B O 1
ATOM 3292 N N . PHE B 1 241 ? 8.796 17.175 10.117 1.00 4.95 241 PHE B N 1
ATOM 3293 C CA . PHE B 1 241 ? 7.477 17.782 10.401 1.00 6.52 241 PHE B CA 1
ATOM 3294 C C . PHE B 1 241 ? 6.671 16.896 11.363 1.00 5.64 241 PHE B C 1
ATOM 3295 O O . PHE B 1 241 ? 6.617 15.677 11.194 1.00 7.39 241 PHE B O 1
ATOM 3303 N N . VAL B 1 242 ? 6.069 17.513 12.384 1.00 6.14 242 VAL B N 1
ATOM 3304 C CA . VAL B 1 242 ? 5.189 16.799 13.324 1.00 6.41 242 VAL B CA 1
ATOM 3305 C C . VAL B 1 242 ? 3.919 17.631 13.338 1.00 7.00 242 VAL B C 1
ATOM 3306 O O . VAL B 1 242 ? 3.725 18.461 14.221 1.00 7.80 242 VAL B O 1
ATOM 3310 N N . ASP B 1 243 ? 3.126 17.477 12.286 1.00 7.07 243 ASP B N 1
ATOM 3311 C CA . ASP B 1 243 ? 2.019 18.413 12.053 1.00 7.82 243 ASP B CA 1
ATOM 3312 C C . ASP B 1 243 ? 0.692 17.803 11.583 1.00 7.65 243 ASP B C 1
ATOM 3313 O O . ASP B 1 243 ? -0.149 18.503 11.004 1.00 8.82 243 ASP B O 1
ATOM 3318 N N . GLY B 1 244 ? 0.539 16.495 11.798 1.00 6.57 244 GLY B N 1
ATOM 3319 C CA . GLY B 1 244 ? -0.695 15.764 11.495 1.00 7.13 244 GLY B CA 1
ATOM 3320 C C . GLY B 1 244 ? -1.109 15.817 10.033 1.00 6.84 244 GLY B C 1
ATOM 3321 O O . GLY B 1 244 ? -2.289 15.647 9.709 1.00 8.68 244 GLY B O 1
ATOM 3322 N N . GLY B 1 245 ? -0.135 16.052 9.155 1.00 6.63 245 GLY B N 1
ATOM 3323 C CA . GLY B 1 245 ? -0.388 16.010 7.726 1.00 6.11 245 GLY B CA 1
ATOM 3324 C C . GLY B 1 245 ? -0.540 17.363 7.071 1.00 6.47 245 GLY B C 1
ATOM 3325 O O . GLY B 1 245 ? -0.718 17.434 5.856 1.00 6.20 245 GLY B O 1
ATOM 3326 N N . MET B 1 246 ? -0.454 18.445 7.850 1.00 6.26 246 MET B N 1
ATOM 3327 C CA . MET B 1 246 ? -0.769 19.761 7.261 1.00 9.22 246 MET B CA 1
ATOM 3328 C C . MET B 1 246 ? 0.190 20.143 6.130 1.00 8.28 246 MET B C 1
ATOM 3329 O O . MET B 1 246 ? -0.242 20.609 5.062 1.00 8.48 246 MET B O 1
ATOM 3334 N N . ASP B 1 247 ? 1.486 19.952 6.360 1.00 7.33 247 ASP B N 1
ATOM 3335 C CA . ASP B 1 247 ? 2.470 20.300 5.319 1.00 7.57 247 ASP B CA 1
ATOM 3336 C C . ASP B 1 247 ? 2.315 19.457 4.035 1.00 7.28 247 ASP B C 1
ATOM 3337 O O . ASP B 1 247 ? 2.437 19.976 2.914 1.00 6.80 247 ASP B O 1
ATOM 3342 N N . ALA B 1 248 ? 2.074 18.150 4.191 1.00 6.81 248 ALA B N 1
ATOM 3343 C CA . ALA B 1 248 ? 1.765 17.283 3.055 1.00 6.29 248 ALA B CA 1
ATOM 3344 C C . ALA B 1 248 ? 0.521 17.790 2.290 1.00 7.54 248 ALA B C 1
ATOM 3345 O O . ALA B 1 248 ? 0.496 17.786 1.056 1.00 7.76 248 ALA B O 1
ATOM 3347 N N . LEU B 1 249 ? -0.511 18.204 3.024 1.00 6.61 249 LEU B N 1
ATOM 3348 C CA . LEU B 1 249 ? -1.744 18.681 2.388 1.00 7.75 249 LEU B CA 1
ATOM 3349 C C . LEU B 1 249 ? -1.474 19.955 1.583 1.00 8.16 249 LEU B C 1
ATOM 3350 O O . LEU B 1 249 ? -1.898 20.080 0.424 1.00 8.99 249 LEU B O 1
ATOM 3355 N N . MET B 1 250 ? -0.778 20.899 2.203 1.00 8.02 250 MET B N 1
ATOM 3356 C CA . MET B 1 250 ? -0.595 22.231 1.609 1.00 10.10 250 MET B CA 1
ATOM 3357 C C . MET B 1 250 ? 0.588 22.394 0.667 1.00 9.80 250 MET B C 1
ATOM 3358 O O . MET B 1 250 ? 0.598 23.329 -0.152 1.00 9.40 250 MET B O 1
ATOM 3363 N N . ARG B 1 251 ? 1.586 21.515 0.786 1.00 9.04 251 ARG B N 1
ATOM 3364 C CA . ARG B 1 251 ? 2.808 21.614 -0.027 1.00 10.61 251 ARG B CA 1
ATOM 3365 C C . ARG B 1 251 ? 3.221 20.189 -0.525 1.00 11.21 251 ARG B C 1
ATOM 3366 O O . ARG B 1 251 ? 4.354 19.727 -0.327 1.00 11.69 251 ARG B O 1
ATOM 3374 N N . ALA B 1 252 ? 2.265 19.460 -1.096 1.00 8.37 252 ALA B N 1
ATOM 3375 C CA . ALA B 1 252 ? 2.537 18.077 -1.467 1.00 9.29 252 ALA B CA 1
ATOM 3376 C C . ALA B 1 252 ? 3.851 17.945 -2.247 1.00 10.88 252 ALA B C 1
ATOM 3377 O O . ALA B 1 252 ? 4.619 17.003 -2.031 1.00 11.16 252 ALA B O 1
ATOM 3379 N N . LYS B 1 253 ? 4.099 18.885 -3.161 1.00 11.85 253 LYS B N 1
ATOM 3380 C CA . LYS B 1 253 ? 5.245 18.766 -4.089 1.00 14.11 253 LYS B CA 1
ATOM 3381 C C . LYS B 1 253 ? 6.584 19.210 -3.507 1.00 14.79 253 LY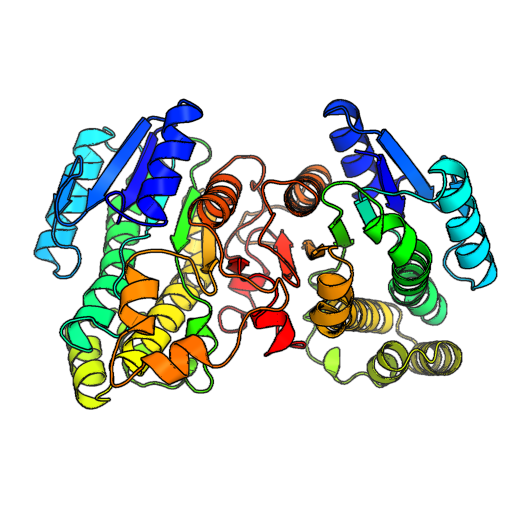S B C 1
ATOM 3382 O O . LYS B 1 253 ? 7.622 19.056 -4.143 1.00 14.96 253 LYS B O 1
ATOM 3388 N N . THR B 1 254 ? 6.557 19.819 -2.333 1.00 14.83 254 THR B N 1
ATOM 3389 C CA . THR B 1 254 ? 7.782 20.335 -1.760 1.00 16.11 254 THR B CA 1
ATOM 3390 C C . THR B 1 254 ? 8.295 19.355 -0.715 1.00 15.71 254 THR B C 1
ATOM 3391 O O . THR B 1 254 ? 7.691 19.180 0.351 1.00 16.57 254 THR B O 1
ATOM 3395 N N . PHE B 1 255 ? 9.403 18.710 -1.046 1.00 16.05 255 PHE B N 1
ATOM 3396 C CA . PHE B 1 255 ? 10.133 17.906 -0.091 1.00 17.59 255 PHE B CA 1
ATOM 3397 C C . PHE B 1 255 ? 11.548 17.794 -0.626 1.00 19.38 255 PHE B C 1
ATOM 3398 O O . PHE B 1 255 ? 11.830 18.141 -1.796 1.00 20.77 255 PHE B O 1
#

Secondary structure (DSSP, 8-state):
-EEEEETTTSHHHHHHHHHHHHTT-EEEEEESSSSSEE--TTSHHHHHHHHHHHHHHHTT--SEEEE-----TTSS-HHHHHIIIIIHHHHHHHHHHHHHHTSSS-EEEEE--GGGGSTTGGG-HHHHHHHHT-HHHHHHHHHHH--HHHHHHHHHHHHHHHHHHTHHHHHHTT-EEEEEEE--B-SHHHHHHHH-TTTHHHHHS---TTSSPBPHHHHHHHHHHHHSGGGTT--S-EEEESTTHHHHH-TT--/-EEEEETTTSHHHHHHHHHHHHTT-EEEEEESSSSSEE--TTSHHHHHHHHHHHHHHHTT--SEEEE-----HHHHHIIIIIHHHHHHHHHHHHHHTSSS-EEEEE--GGGG-TTGGG-HHHHHHHHT-HHHHHHHHHHH--HHHHHHHHHHHHHHHHHHTHHHHHHTT-EEEEEEE---TTSSPPPHHHHHHHHHHHHSGGGTT--S-EEEESTTHHHHH-TT--

Organism: NCBI:txid402890

Sequence (480 aa):
SVIAITGSASGIGAALKELLARAGHTVIGIDRGQADIEADLSTPGGRETAVAAVLDRCGGVLDGLVCCAGVGVTAANSGLVVAVNYFGVSALLDGLAEALSRGQQPAAVIVGSIAATQPGAAELPMVEAMLAGDEARAIELAEQQGQTHLAYAGSKYAVTCLARRNVVDWAGRGVRLNVVAPGAVETPLLQASKADPRYGESTRRFVAPLGRGSEPREVAEAIAFLLGPQASFIHGSVLFVDGGMDALMRAKTFSVIAITGSASGIGAALKELLARAGHTVIGIDRGQADIEADLSTPGGRETAVAAVLDRCGGVLDGLVCCAGVNSGLVVAVNYFGVSALLDGLAEALSRGQQPAAVIVGSIAATQPGAAELPMVEAMLAGDEARAIELAEQQGQTHLAYAGSKYAVTCLARRNVVDWAGRGVRLNVVAPGVAPLGRGSEPREVAEAIAFLLGPQASFIHGSVLFVDGGMDALMRAKTF

B-factor: mean 13.7, std 7.03, range [2.79, 52.71]

Foldseek 3Di:
DEEEEEPCQWFLNVLLQVVQVVVPYHYAYEYCDPGNHHFDLLDPVRLVSVLVSVCVVVVLAHQEYELEDAAAQPDPALLSRLSRLQRSVVSNCVSNLRNNLRYDLHEYEYEAAPLLVPPPLCVQPLLVCSLVVPSVVSSVSSVVVPGNSSSNNNSRNNNLVNQLVCQVVSVVSVYAYEYEHEYAEPIPRLVCQCPDPVRNCVSVVDAAPQRDGHYSNQSSVVRVCCRDPVVSPPHSYYHYPYNHRCCVVPVPDD/DEEEEEPCPDFLNVLLCVVQVVVPYHYQYEYCDDGNHHFDQLDPVRLVSRLVVVCVVVVLAHAEYEYDDADQLLSRLSCLQRSVVSNCVSNLRNQLRYDLHEYEYEAACLLVPPPLCVQPLLVCSLVVNSVVSSVSRNVVRDNSSSNSNSSVNNLVVQQVCQVVSVVSSYAYEYEHAYLAPQNHHDGSNQSSVVRVCCRDPVVSPPHSYYHYPYNCPCCVVPVPDD

Nearest PDB structures (foldseek):
  2dkn-assembly1_A  TM=1.004E+00  e=1.332E-51  Pseudomonas sp. B-0831
  2dkn-assembly1_B  TM=1.001E+00  e=1.305E-40  Pseudomonas sp. B-0831
  1fk8-assembly1_B  TM=9.619E-01  e=5.915E-27  Comamonas testosteroni
  1fk8-assembly1_A  TM=9.499E-01  e=7.048E-27  Comamonas testosteroni
  7djs-assembly1_D  TM=7.776E-01  e=1.268E-16  Pseudomonas aeruginosa

CATH classification: 3.40.50.720

InterPro domains:
  IPR002347 Short-chain dehydrogenase/reductase SDR [PF00106] (3-122)
  IPR002347 Short-chain dehydrogenase/reductase SDR [PF13561] (144-246)
  IPR002347 Short-chain dehydrogenase/reductase SDR [PR00081] (3-20)
  IPR002347 Short-chain dehydrogenase/reductase SDR [PR00081] (61-72)
  IPR002347 Short-chain dehydrogenase/reductase SDR [PR00081] (153-172)
  IPR002347 Short-chain dehydrogenase/reductase SDR [PR00081] (174-191)
  IPR002347 Short-chain dehydrogenase/reductase SDR [PR00081] (210-230)
  IPR036291 NAD(P)-binding domain superfamily [SSF51735] (1-249)

Solvent-accessible surface area: 18043 Å² total; per-residue (Å²): 69,40,6,0,0,2,12,1,30,56,18,23,0,27,17,0,74,77,20,6,53,168,70,65,59,79,26,7,2,0,21,207,23,152,24,83,5,106,9,72,9,16,60,92,41,11,9,130,76,0,21,62,22,0,60,116,133,20,65,14,64,0,21,0,0,0,2,19,20,29,40,8,24,69,19,89,64,7,4,52,0,0,4,15,0,5,15,3,6,12,28,0,6,113,31,0,10,109,1,0,45,137,10,140,130,13,0,1,1,0,9,3,8,36,21,5,27,54,129,37,2,44,128,18,69,1,4,125,8,0,33,84,48,70,32,80,106,0,56,84,22,0,82,120,68,52,66,21,48,27,0,38,0,0,0,13,19,0,0,1,2,15,1,7,122,33,2,75,82,10,17,74,91,49,0,20,1,0,0,0,3,10,12,56,12,60,15,88,79,21,76,42,10,50,80,31,136,134,19,5,114,61,44,143,128,132,96,14,27,42,56,99,15,0,91,24,107,19,0,0,33,0,0,20,15,0,16,17,66,91,1,36,4,2,1,1,4,15,0,18,0,2,0,0,23,4,2,83,108,51,31,114,46,23,68,44,6,0,0,2,8,1,40,75,46,42,1,27,21,0,75,75,42,6,57,177,73,68,68,73,23,4,2,0,24,167,28,156,24,82,11,98,10,39,12,20,59,91,40,10,12,130,78,0,21,62,29,0,58,119,127,21,61,17,63,0,20,1,0,0,2,23,18,45,78,115,5,3,69,6,0,4,13,1,4,15,3,8,14,32,0,4,99,30,0,4,113,2,0,45,137,12,130,128,13,0,0,0,0,11,3,14,59,20,5,27,69,128,42,2,39,134,25,75,2,1,120,0,0,24,75,48,61,35,79,103,0,45,113,38,1,94,138,70,53,77,64,118,36,1,74,0,0,0,14,14,0,0,2,2,12,0,7,116,26,2,80,82,3,16,73,90,52,1,20,2,0,1,0,3,13,64,151,15,25,41,55,102,56,36,109,60,119,19,2,0,28,0,0,27,11,0,15,17,102,83,1,39,2,1,1,2,4,15,0,19,0,2,0,0,46,12,2,79,135,54,22,138,48,23

Radius of gyration: 22.45 Å; Cα contacts (8 Å, |Δi|>4): 1141; chains: 2; bounding box: 43×65×61 Å